Protein AF-0000000071089447 (afdb_homodimer)

Secondary structure (DSSP, 8-state):
---------------------------------------------B----SS--SHHHHHHHHH-SS-EEEEE-S--SSTT-S--TT-EEEEEEEEEEEEEEEE-TTS-EEEEESSBS-EEEEE-SSGGGTT-EEESHHHHHT-SSPPSEEEEEE-EE-SS-TT-EE-TT-EEEEEEEEE-TTS-EEEEEEETTEEEEEE----S-EEES----S-EEHHHHTTSPSSEEEEEE--S---SS---PPEEEEEEEEEEEEEEEEETTTTEEEEEETTS---EEEE---GGGHHHHHGGGGGGB-GGG--EE------SSGGGSB-----HHHHHHHHHSHHHHHHHHHHHS--/---------------------------------------------B----SS--SHHHHHHHHH-SS-EEEEE-S--SSTT-S--TT-EEEEEEEEEEEEEEEE-TTS-EEEEESSBS-EEEEE-SSGGGTT-EEESHHHHHT-SSPPSEEEEEE-EE-SS-TT-EE-TT-EEEEEEEEE-TTS-EEEEEEETTEEEEEE----S-EEES----S-EEHHHHTTSPSSEEEEEE--S---SS---PPEEEEEEEEEEEEEEEEETTTTEEEEEETTS---EEEE---GGGHHHHHGGGGGGB-GGG--EE------SSGGGSB-----HHHHHHHHHSHHHHHHHHHHHS--

Organism: Strongylocentrotus purpuratus (NCBI:txid7668)

Sequence (704 aa):
MAEKRPPIAKRPVVPRKSSHSPAASPQPCSKPQNNSDDSDDEDEYGYIQPESQSGDLANLIREAGRLPICVKVRSDPEIKNADCKGGDILMIHCTDKEQVVKALGPTGNTLYLPVHSNQLYQMLPLDPRLDGKEYRGTMELVKANPLPQVVRVLIGYCDETDEDDTKEQDDIITIEGVNKGRNDELYVVGKIMGEAQRIRGMEDEAVYTTQIISEHLSLSQVIKHKLPVRVRTVSTGSPSRRRPTELELRLECLIKRERVIATRARDGAVLAFPFSTPLELDGITPHWNTIPSLVMPLYPLVNTSMCMKGLSSVTLPYTAMKAVPQPKKAVFDEWLKSQEGKSYYRLHFLSDMAEKRPPIAKRPVVPRKSSHSPAASPQPCSKPQNNSDDSDDEDEYGYIQPESQSGDLANLIREAGRLPICVKVRSDPEIKNADCKGGDILMIHCTDKEQVVKALGPTGNTLYLPVHSNQLYQMLPLDPRLDGKEYRGTMELVKANPLPQVVRVLIGYCDETDEDDTKEQDDIITIEGVNKGRNDELYVVGKIMGEAQRIRGMEDEAVYTTQIISEHLSLSQVIKHKLPVRVRTVSTGSPSRRRPTELELRLECLIKRERVIATRARDGAVLAFPFSTPLELDGITPHWNTIPSLVMPLYPLVNTSMCMKGLSSVTLPYTAMKAVPQPKKAVFDEWLKSQEGKSYYRLHFLSD

Nearest PDB structures (foldseek):
  2e5k-assembly1_A  TM=5.434E-01  e=5.738E-01  Homo sapiens
  5f3y-assembly1_A  TM=2.514E-01  e=8.061E-02  Mus musculus
  9gp4-assembly1_A  TM=3.939E-01  e=1.904E+00  Homo sapiens
  4uc4-assembly1_B  TM=3.064E-01  e=4.084E+00  Homo sapiens
  2e5k-assembly1_A  TM=5.403E-01  e=5.467E-01  Homo sapiens

pLDDT: mean 77.93, std 22.28, range [17.23, 96.88]

Radius of gyration: 36.23 Å; Cα contacts (8 Å, |Δi|>4): 1391; chains: 2; bounding box: 125×102×67 Å

Structure (mmCIF, N/CA/C/O backbone):
data_AF-0000000071089447-model_v1
#
loop_
_entity.id
_entity.type
_entity.pdbx_description
1 polymer 'Uncharacterized protein'
#
loop_
_atom_site.group_PDB
_atom_site.id
_atom_site.type_symbol
_atom_site.label_atom_id
_atom_site.label_alt_id
_atom_site.label_comp_id
_atom_site.label_asym_id
_atom_site.label_entity_id
_atom_site.label_seq_id
_atom_site.pdbx_PDB_ins_code
_atom_site.Cartn_x
_atom_site.Cartn_y
_atom_site.Cartn_z
_atom_site.occupancy
_atom_site.B_iso_or_equiv
_atom_site.auth_seq_id
_atom_site.auth_comp_id
_atom_site.auth_asym_id
_atom_site.auth_atom_id
_atom_site.pdbx_PDB_model_num
ATOM 1 N N . MET A 1 1 ? -89.938 4.023 15.578 1 18.86 1 MET A N 1
ATOM 2 C CA . MET A 1 1 ? -89.75 4.496 14.219 1 18.86 1 MET A CA 1
ATOM 3 C C . MET A 1 1 ? -88.25 4.574 13.883 1 18.86 1 MET A C 1
ATOM 5 O O . MET A 1 1 ? -87.5 5.293 14.539 1 18.86 1 MET A O 1
ATOM 9 N N . ALA A 1 2 ? -87.438 3.631 13.297 1 23.28 2 ALA A N 1
ATOM 10 C CA . ALA A 1 2 ? -86.062 3.234 13.25 1 23.28 2 ALA A CA 1
ATOM 11 C C . ALA A 1 2 ? -85.312 4.066 12.234 1 23.28 2 ALA A C 1
ATOM 13 O O . ALA A 1 2 ? -85.625 4.059 11.047 1 23.28 2 ALA A O 1
ATOM 14 N N . GLU A 1 3 ? -84.375 5.133 12.648 1 20.14 3 GLU A N 1
ATOM 15 C CA . GLU A 1 3 ? -83.938 6.277 11.859 1 20.14 3 GLU A CA 1
ATOM 16 C C . GLU A 1 3 ? -82.938 5.863 10.805 1 20.14 3 GLU A C 1
ATOM 18 O O . GLU A 1 3 ? -82.312 4.812 10.93 1 20.14 3 GLU A O 1
ATOM 23 N N . LYS A 1 4 ? -81.938 6.914 10.25 1 21.44 4 LYS A N 1
ATOM 24 C CA . LYS A 1 4 ? -81.5 7.543 9 1 21.44 4 LYS A CA 1
ATOM 25 C C . LYS A 1 4 ? -80.062 7.051 8.594 1 21.44 4 LYS A C 1
ATOM 27 O O . LYS A 1 4 ? -79.125 7.324 9.273 1 21.44 4 LYS A O 1
ATOM 32 N N . ARG A 1 5 ? -79.938 5.969 7.949 1 19.41 5 ARG A N 1
ATOM 33 C CA . ARG A 1 5 ? -78.688 5.332 7.656 1 19.41 5 ARG A CA 1
ATOM 34 C C . ARG A 1 5 ? -77.812 6.238 6.797 1 19.41 5 ARG A C 1
ATOM 36 O O . ARG A 1 5 ? -76.625 6.477 7.125 1 19.41 5 ARG A O 1
ATOM 43 N N . PRO A 1 6 ? -77.625 6.406 5.32 1 23.55 6 PRO A N 1
ATOM 44 C CA . PRO A 1 6 ? -76.562 5.781 4.547 1 23.55 6 PRO A CA 1
ATOM 45 C C . PRO A 1 6 ? -75.75 6.797 3.756 1 23.55 6 PRO A C 1
ATOM 47 O O . PRO A 1 6 ? -74.688 6.469 3.268 1 23.55 6 PRO A O 1
ATOM 50 N N . PRO A 1 7 ? -75.812 8.211 3.357 1 20.02 7 PRO A N 1
ATOM 51 C CA . PRO A 1 7 ? -75.688 8.328 1.901 1 20.02 7 PRO A CA 1
ATOM 52 C C . PRO A 1 7 ? -74.25 8.367 1.411 1 20.02 7 PRO A C 1
ATOM 54 O O . PRO A 1 7 ? -73.375 8.805 2.143 1 20.02 7 PRO A O 1
ATOM 57 N N . ILE A 1 8 ? -73.75 7.691 0.251 1 23.06 8 ILE A N 1
ATOM 58 C CA . ILE A 1 8 ? -72.562 7.234 -0.457 1 23.06 8 ILE A CA 1
ATOM 59 C C . ILE A 1 8 ? -71.938 8.406 -1.207 1 23.06 8 ILE A C 1
ATOM 61 O O . ILE A 1 8 ? -71.188 8.203 -2.146 1 23.06 8 ILE A O 1
ATOM 65 N N . ALA A 1 9 ? -71.688 9.625 -0.771 1 19.7 9 ALA A N 1
ATOM 66 C CA . ALA A 1 9 ? -71.625 10.695 -1.768 1 19.7 9 ALA A CA 1
ATOM 67 C C . ALA A 1 9 ? -70.438 10.555 -2.703 1 19.7 9 ALA A C 1
ATOM 69 O O . ALA A 1 9 ? -69.438 9.984 -2.33 1 19.7 9 ALA A O 1
ATOM 70 N N . LYS A 1 10 ? -70.375 11.5 -3.822 1 18.05 10 LYS A N 1
ATOM 71 C CA . LYS A 1 10 ? -70 11.703 -5.223 1 18.05 10 LYS A CA 1
ATOM 72 C C . LYS A 1 10 ? -68.5 11.922 -5.379 1 18.05 10 LYS A C 1
ATOM 74 O O . LYS A 1 10 ? -67.875 12.516 -4.508 1 18.05 10 LYS A O 1
ATOM 79 N N . ARG A 1 11 ? -67.75 11.406 -6.523 1 23.19 11 ARG A N 1
ATOM 80 C CA . ARG A 1 11 ? -66.5 11.219 -7.148 1 23.19 11 ARG A CA 1
ATOM 81 C C . ARG A 1 11 ? -65.938 12.539 -7.676 1 23.19 11 ARG A C 1
ATOM 83 O O . ARG A 1 11 ? -66.438 13.102 -8.633 1 23.19 11 ARG A O 1
ATOM 90 N N . PRO A 1 12 ? -65.375 13.641 -7.055 1 18.86 12 PRO A N 1
ATOM 91 C CA . PRO A 1 12 ? -65.312 14.93 -7.738 1 18.86 12 PRO A CA 1
ATOM 92 C C . PRO A 1 12 ? -64.5 14.898 -9.023 1 18.86 12 PRO A C 1
ATOM 94 O O . PRO A 1 12 ? -63.656 14.008 -9.188 1 18.86 12 PRO A O 1
ATOM 97 N N . VAL A 1 13 ? -64.5 16.062 -9.953 1 20.95 13 VAL A N 1
ATOM 98 C CA . VAL A 1 13 ? -64.625 16.734 -11.234 1 20.95 13 VAL A CA 1
ATOM 99 C C . VAL A 1 13 ? -63.281 16.984 -11.867 1 20.95 13 VAL A C 1
ATOM 101 O O . VAL A 1 13 ? -63.062 16.688 -13.047 1 20.95 13 VAL A O 1
ATOM 104 N N . VAL A 1 14 ? -62.219 17.719 -11.359 1 21.08 14 VAL A N 1
ATOM 105 C CA . VAL A 1 14 ? -61.969 19.031 -11.914 1 21.08 14 VAL A CA 1
ATOM 106 C C . VAL A 1 14 ? -60.875 18.953 -12.984 1 21.08 14 VAL A C 1
ATOM 108 O O . VAL A 1 14 ? -59.906 18.203 -12.828 1 21.08 14 VAL A O 1
ATOM 111 N N . PRO A 1 15 ? -60.844 19.875 -14 1 19.47 15 PRO A N 1
ATOM 112 C CA . PRO A 1 15 ? -60.344 20.078 -15.359 1 19.47 15 PRO A CA 1
ATOM 113 C C . PRO A 1 15 ? -58.812 20.281 -15.414 1 19.47 15 PRO A C 1
ATOM 115 O O . PRO A 1 15 ? -58.219 20.812 -14.469 1 19.47 15 PRO A O 1
ATOM 118 N N . ARG A 1 16 ? -58.031 19.703 -16.438 1 22 16 ARG A N 1
ATOM 119 C CA . ARG A 1 16 ? -56.625 19.484 -16.75 1 22 16 ARG A CA 1
ATOM 120 C C . ARG A 1 16 ? -56 20.734 -17.375 1 22 16 ARG A C 1
ATOM 122 O O . ARG A 1 16 ? -55.719 20.766 -18.578 1 22 16 ARG A O 1
ATOM 129 N N . LYS A 1 17 ? -56.469 21.953 -16.812 1 17.23 17 LYS A N 1
ATOM 130 C CA . LYS A 1 17 ? -56.188 23.094 -17.688 1 17.23 17 LYS A CA 1
ATOM 131 C C . LYS A 1 17 ? -54.719 23.031 -18.172 1 17.23 17 LYS A C 1
ATOM 133 O O . LYS A 1 17 ? -53.906 22.297 -17.625 1 17.23 17 LYS A O 1
ATOM 138 N N . SER A 1 18 ? -53.906 24.203 -18.016 1 18.81 18 SER A N 1
ATOM 139 C CA . SER A 1 18 ? -53.375 25.281 -18.844 1 18.81 18 SER A CA 1
ATOM 140 C C . SER A 1 18 ? -51.906 25.016 -19.203 1 18.81 18 SER A C 1
ATOM 142 O O . SER A 1 18 ? -51.219 24.312 -18.469 1 18.81 18 SER A O 1
ATOM 144 N N . SER A 1 19 ? -51.375 25.562 -20.312 1 20.25 19 SER A N 1
ATOM 145 C CA . SER A 1 19 ? -50.438 25.5 -21.438 1 20.25 19 SER A CA 1
ATOM 146 C C . SER A 1 19 ? -49.031 25.891 -20.984 1 20.25 19 SER A C 1
ATOM 148 O O . SER A 1 19 ? -48.031 25.453 -21.594 1 20.25 19 SER A O 1
ATOM 150 N N . HIS A 1 20 ? -49.031 26.984 -20.141 1 19.66 20 HIS A N 1
ATOM 151 C CA . HIS A 1 20 ? -48.062 28.031 -20.484 1 19.66 20 HIS A CA 1
ATOM 152 C C . HIS A 1 20 ? -46.625 27.469 -20.484 1 19.66 20 HIS A C 1
ATOM 154 O O . HIS A 1 20 ? -46.312 26.562 -19.719 1 19.66 20 HIS A O 1
ATOM 160 N N . SER A 1 21 ? -45.844 28.125 -21.234 1 20.3 21 SER A N 1
ATOM 161 C CA . SER A 1 21 ? -44.75 27.984 -22.203 1 20.3 21 SER A CA 1
ATOM 162 C C . SER A 1 21 ? -43.438 27.734 -21.5 1 20.3 21 SER A C 1
ATOM 164 O O . SER A 1 21 ? -42.75 26.75 -21.797 1 20.3 21 SER A O 1
ATOM 166 N N . PRO A 1 22 ? -42.719 28.812 -21.438 1 22.44 22 PRO A N 1
ATOM 167 C CA . PRO A 1 22 ? -41.375 28.859 -22.047 1 22.44 22 PRO A CA 1
ATOM 168 C C . PRO A 1 22 ? -40.281 28.484 -21.047 1 22.44 22 PRO A C 1
ATOM 170 O O . PRO A 1 22 ? -40.156 29.094 -19.984 1 22.44 22 PRO A O 1
ATOM 173 N N . ALA A 1 23 ? -40.031 27.391 -20.781 1 22.12 23 ALA A N 1
ATOM 174 C CA . ALA A 1 23 ? -39.062 26.938 -19.781 1 22.12 23 ALA A CA 1
ATOM 175 C C . ALA A 1 23 ? -37.75 27.688 -19.922 1 22.12 23 ALA A C 1
ATOM 177 O O . ALA A 1 23 ? -37.156 27.703 -21 1 22.12 23 ALA A O 1
ATOM 178 N N . ALA A 1 24 ? -37.781 28.844 -19.172 1 20.14 24 ALA A N 1
ATOM 179 C CA . ALA A 1 24 ? -36.656 29.766 -19.281 1 20.14 24 ALA A CA 1
ATOM 180 C C . ALA A 1 24 ? -35.344 29 -19.453 1 20.14 24 ALA A C 1
ATOM 182 O O . ALA A 1 24 ? -35.219 27.844 -19.062 1 20.14 24 ALA A O 1
ATOM 183 N N . SER A 1 25 ? -34.406 29.656 -20.125 1 21.16 25 SER A N 1
ATOM 184 C CA . SER A 1 25 ? -33.156 29.516 -20.828 1 21.16 25 SER A CA 1
ATOM 185 C C . SER A 1 25 ? -32.031 29.062 -19.891 1 21.16 25 SER A C 1
ATOM 187 O O . SER A 1 25 ? -31.672 29.797 -18.969 1 21.16 25 SER A O 1
ATOM 189 N N . PRO A 1 26 ? -32.188 27.938 -19.281 1 23.34 26 PRO A N 1
ATOM 190 C CA . PRO A 1 26 ? -31.156 27.75 -18.25 1 23.34 26 PRO A CA 1
ATOM 191 C C . PRO A 1 26 ? -29.766 28.141 -18.734 1 23.34 26 PRO A C 1
ATOM 193 O O . PRO A 1 26 ? -29.344 27.734 -19.812 1 23.34 26 PRO A O 1
ATOM 196 N N . GLN A 1 27 ? -29.469 29.359 -18.5 1 22.97 27 GLN A N 1
ATOM 197 C CA . GLN A 1 27 ? -28.188 29.859 -18.984 1 22.97 27 GLN A CA 1
ATOM 198 C C . GLN A 1 27 ? -27.094 28.797 -18.828 1 22.97 27 GLN A C 1
ATOM 200 O O . GLN A 1 27 ? -27.156 27.953 -17.938 1 22.97 27 GLN A O 1
ATOM 205 N N . PRO A 1 28 ? -26.25 28.625 -19.891 1 22.58 28 PRO A N 1
ATOM 206 C CA . PRO A 1 28 ? -25.234 27.594 -20.047 1 22.58 28 PRO A CA 1
ATOM 207 C C . PRO A 1 28 ? -24.328 27.469 -18.828 1 22.58 28 PRO A C 1
ATOM 209 O O . PRO A 1 28 ? -23.938 28.484 -18.234 1 22.58 28 PRO A O 1
ATOM 212 N N . CYS A 1 29 ? -24.672 26.625 -17.969 1 23.16 29 CYS A N 1
ATOM 213 C CA . CYS A 1 29 ? -23.812 26.344 -16.828 1 23.16 29 CYS A CA 1
ATOM 214 C C . CYS A 1 29 ? -22.344 26.453 -17.234 1 23.16 29 CYS A C 1
ATOM 216 O O . CYS A 1 29 ? -21.891 25.766 -18.156 1 23.16 29 CYS A O 1
ATOM 218 N N . SER A 1 30 ? -21.891 27.609 -17.156 1 22.3 30 SER A N 1
ATOM 219 C CA . SER A 1 30 ? -20.484 27.75 -17.5 1 22.3 30 SER A CA 1
ATOM 220 C C . SER A 1 30 ? -19.656 26.578 -16.953 1 22.3 30 SER A C 1
ATOM 222 O O . SER A 1 30 ? -19.938 26.078 -15.867 1 22.3 30 SER A O 1
ATOM 224 N N . LYS A 1 31 ? -18.953 25.812 -17.812 1 26.44 31 LYS A N 1
ATOM 225 C CA . LYS A 1 31 ? -18.125 24.641 -17.562 1 26.44 31 LYS A CA 1
ATOM 226 C C . LYS A 1 31 ? -17.297 24.828 -16.297 1 26.44 31 LYS A C 1
ATOM 228 O O . LYS A 1 31 ? -16.641 25.859 -16.109 1 26.44 31 LYS A O 1
ATOM 233 N N . PRO A 1 32 ? -17.859 24.312 -15.18 1 26.27 32 PRO A N 1
ATOM 234 C CA . PRO A 1 32 ? -16.875 24.516 -14.117 1 26.27 32 PRO A CA 1
ATOM 235 C C . PRO A 1 32 ? -15.438 24.453 -14.617 1 26.27 32 PRO A C 1
ATOM 237 O O . PRO A 1 32 ? -15.141 23.672 -15.531 1 26.27 32 PRO A O 1
ATOM 240 N N . GLN A 1 33 ? -14.836 25.516 -14.82 1 25.09 33 GLN A N 1
ATOM 241 C CA . GLN A 1 33 ? -13.398 25.406 -15.047 1 25.09 33 GLN A CA 1
ATOM 242 C C . GLN A 1 33 ? -12.797 24.297 -14.195 1 25.09 33 GLN A C 1
ATOM 244 O O . GLN A 1 33 ? -12.883 24.328 -12.969 1 25.09 33 GLN A O 1
ATOM 249 N N . ASN A 1 34 ? -13 23.031 -14.617 1 26.69 34 ASN A N 1
ATOM 250 C CA . ASN A 1 34 ? -12.266 21.844 -14.18 1 26.69 34 ASN A CA 1
ATOM 251 C C . ASN A 1 34 ? -10.852 22.188 -13.734 1 26.69 34 ASN A C 1
ATOM 253 O O . ASN A 1 34 ? -9.992 22.5 -14.57 1 26.69 34 ASN A O 1
ATOM 257 N N . ASN A 1 35 ? -10.812 23.094 -12.781 1 28.05 35 ASN A N 1
ATOM 258 C CA . ASN A 1 35 ? -9.445 23.062 -12.266 1 28.05 35 ASN A CA 1
ATOM 259 C C . ASN A 1 35 ? -8.883 21.656 -12.242 1 28.05 35 ASN A C 1
ATOM 261 O O . ASN A 1 35 ? -9.516 20.734 -11.711 1 28.05 35 ASN A O 1
ATOM 265 N N . SER A 1 36 ? -8.281 21.266 -13.289 1 30.16 36 SER A N 1
ATOM 266 C CA . SER A 1 36 ? -7.426 20.094 -13.359 1 30.16 36 SER A CA 1
ATOM 267 C C . SER A 1 36 ? -6.852 19.734 -12 1 30.16 36 SER A C 1
ATOM 269 O O . SER A 1 36 ? -6.062 20.5 -11.43 1 30.16 36 SER A O 1
ATOM 271 N N . ASP A 1 37 ? -7.656 19.266 -11.078 1 33.12 37 ASP A N 1
ATOM 272 C CA . ASP A 1 37 ? -7.223 18.453 -9.953 1 33.12 37 ASP A CA 1
ATOM 273 C C . ASP A 1 37 ? -5.984 17.625 -10.32 1 33.12 37 ASP A C 1
ATOM 275 O O . ASP A 1 37 ? -6.105 16.5 -10.797 1 33.12 37 ASP A O 1
ATOM 279 N N . ASP A 1 38 ? -5.148 18.172 -11.047 1 34.28 38 ASP A N 1
ATOM 280 C CA . ASP A 1 38 ? -3.812 17.594 -11.148 1 34.28 38 ASP A CA 1
ATOM 281 C C . ASP A 1 38 ? -3.299 17.156 -9.781 1 34.28 38 ASP A C 1
ATOM 283 O O . ASP A 1 38 ? -2.59 17.906 -9.109 1 34.28 38 ASP A O 1
ATOM 287 N N . SER A 1 39 ? -4.113 16.766 -8.859 1 35.91 39 SER A N 1
ATOM 288 C CA . SER A 1 39 ? -3.545 16.094 -7.691 1 35.91 39 SER A CA 1
ATOM 289 C C . SER A 1 39 ? -2.477 15.086 -8.102 1 35.91 39 SER A C 1
ATOM 291 O O . SER A 1 39 ? -2.758 13.891 -8.219 1 35.91 39 SER A O 1
ATOM 293 N N . ASP A 1 40 ? -1.777 15.383 -9 1 37.62 40 ASP A N 1
ATOM 294 C CA . ASP A 1 40 ? -0.591 14.562 -9.227 1 37.62 40 ASP A CA 1
ATOM 295 C C . ASP A 1 40 ? 0.129 14.258 -7.914 1 37.62 40 ASP A C 1
ATOM 297 O O . ASP A 1 40 ? 1.077 14.953 -7.547 1 37.62 40 ASP A O 1
ATOM 301 N N . ASP A 1 41 ? -0.613 14.016 -6.859 1 42.88 41 ASP A N 1
ATOM 302 C CA . ASP A 1 41 ? 0.02 13.523 -5.637 1 42.88 41 ASP A CA 1
ATOM 303 C C . ASP A 1 41 ? 0.989 12.383 -5.941 1 42.88 41 ASP A C 1
ATOM 305 O O . ASP A 1 41 ? 1.006 11.375 -5.238 1 42.88 41 ASP A O 1
ATOM 309 N N . GLU A 1 42 ? 1.304 12.266 -7.188 1 42.66 42 GLU A N 1
ATOM 310 C CA . GLU A 1 42 ? 2.273 11.211 -7.453 1 42.66 42 GLU A CA 1
ATOM 311 C C . GLU A 1 42 ? 3.543 11.406 -6.629 1 42.66 42 GLU A C 1
ATOM 313 O O . GLU A 1 42 ? 4.004 12.531 -6.453 1 42.66 42 GLU A O 1
ATOM 318 N N . ASP A 1 43 ? 3.799 10.602 -5.789 1 49.72 43 ASP A N 1
ATOM 319 C CA . ASP A 1 43 ? 5.152 10.484 -5.254 1 49.72 43 ASP A CA 1
ATOM 320 C C . ASP A 1 43 ? 6.195 10.773 -6.332 1 49.72 43 ASP A C 1
ATOM 322 O O . ASP A 1 43 ? 6.48 9.914 -7.168 1 49.72 43 ASP A O 1
ATOM 326 N N . GLU A 1 44 ? 6.148 12.023 -6.867 1 48.22 44 GLU A N 1
ATOM 327 C CA . GLU A 1 44 ? 7.191 12.352 -7.832 1 48.22 44 GLU A CA 1
ATOM 328 C C . GLU A 1 44 ? 8.578 12.234 -7.207 1 48.22 44 GLU A C 1
ATOM 330 O O . GLU A 1 44 ? 8.883 12.906 -6.223 1 48.22 44 GLU A O 1
ATOM 335 N N . TYR A 1 45 ? 9.055 11.031 -7.379 1 52.88 45 TYR A N 1
ATOM 336 C CA . TYR A 1 45 ? 10.453 10.828 -7.027 1 52.88 45 TYR A CA 1
ATOM 337 C C . TYR A 1 45 ? 11.375 11.344 -8.133 1 52.88 45 TYR A C 1
ATOM 339 O O . TYR A 1 45 ? 11.031 11.289 -9.312 1 52.88 45 TYR A O 1
ATOM 347 N N . GLY A 1 46 ? 12.07 12.367 -7.883 1 58.16 46 GLY A N 1
ATOM 348 C CA . GLY A 1 46 ? 13.016 12.773 -8.914 1 58.16 46 GLY A CA 1
ATOM 349 C C . GLY A 1 46 ? 14.055 13.758 -8.414 1 58.16 46 GLY A C 1
ATOM 350 O O . GLY A 1 46 ? 14.195 13.961 -7.203 1 58.16 46 GLY A O 1
ATOM 351 N N . TYR A 1 47 ? 14.984 13.805 -9.156 1 58 47 TYR A N 1
ATOM 352 C CA . TYR A 1 47 ? 15.914 14.922 -9.039 1 58 47 TYR A CA 1
ATOM 353 C C . TYR A 1 47 ? 15.188 16.25 -9.211 1 58 47 TYR A C 1
ATOM 355 O O . TYR A 1 47 ? 14.688 16.562 -10.297 1 58 47 TYR A O 1
ATOM 363 N N . ILE A 1 48 ? 14.695 16.75 -8.047 1 59.91 48 ILE A N 1
ATOM 364 C CA . ILE A 1 48 ? 14.148 18.109 -8.117 1 59.91 48 ILE A CA 1
ATOM 365 C C . ILE A 1 48 ? 15.25 19.125 -7.828 1 59.91 48 ILE A C 1
ATOM 367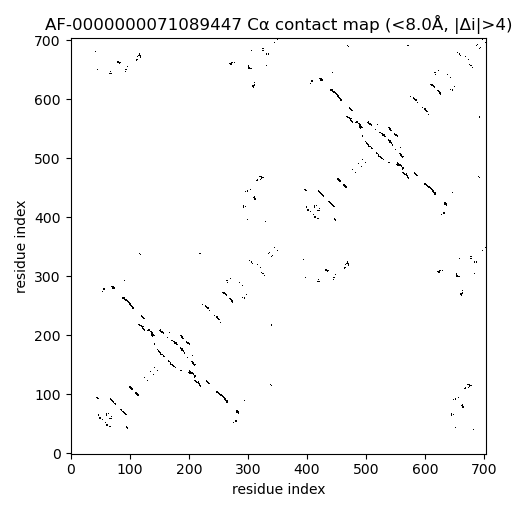 O O . ILE A 1 48 ? 15.898 19.078 -6.781 1 59.91 48 ILE A O 1
ATOM 371 N N . GLN A 1 49 ? 15.523 19.812 -8.922 1 64.44 49 GLN A N 1
ATOM 372 C CA . GLN A 1 49 ? 16.469 20.906 -8.703 1 64.44 49 GLN A CA 1
ATOM 373 C C . GLN A 1 49 ? 15.914 21.938 -7.723 1 64.44 49 GLN A C 1
ATOM 375 O O . GLN A 1 49 ? 14.789 22.406 -7.891 1 64.44 49 GLN A O 1
ATOM 380 N N . PRO A 1 50 ? 16.672 21.953 -6.648 1 67.75 50 PRO A N 1
ATOM 381 C CA . PRO A 1 50 ? 16.203 22.953 -5.688 1 67.75 50 PRO A CA 1
ATOM 382 C C . PRO A 1 50 ? 16.406 24.391 -6.176 1 67.75 50 PRO A C 1
ATOM 384 O O . PRO A 1 50 ? 17.234 25.125 -5.621 1 67.75 50 PRO A O 1
ATOM 387 N N . GLU A 1 51 ? 15.734 24.766 -7.207 1 62.75 51 GLU A N 1
ATOM 388 C CA . GLU A 1 51 ? 16.016 26.062 -7.816 1 62.75 51 GLU A CA 1
ATOM 389 C C . GLU A 1 51 ? 15.789 27.203 -6.832 1 62.75 51 GLU A C 1
ATOM 391 O O . GLU A 1 51 ? 16.594 28.125 -6.746 1 62.75 51 GLU A O 1
ATOM 396 N N . SER A 1 52 ? 14.789 27.078 -6.07 1 67.69 52 SER A N 1
ATOM 397 C CA . SER A 1 52 ? 14.414 28.219 -5.25 1 67.69 52 SER A CA 1
ATOM 398 C C . SER A 1 52 ? 14.859 28.031 -3.805 1 67.69 52 SER A C 1
ATOM 400 O O . SER A 1 52 ? 14.727 28.953 -2.986 1 67.69 52 SER A O 1
ATOM 402 N N . GLN A 1 53 ? 15.562 26.938 -3.594 1 72.94 53 GLN A N 1
ATOM 403 C CA . GLN A 1 53 ? 15.922 26.672 -2.203 1 72.94 53 GLN A CA 1
ATOM 404 C C . GLN A 1 53 ? 17.328 27.188 -1.89 1 72.94 53 GLN A C 1
ATOM 406 O O . GLN A 1 53 ? 18.188 27.234 -2.773 1 72.94 53 GLN A O 1
ATOM 411 N N . SER A 1 54 ? 17.453 27.781 -0.757 1 74.88 54 SER A N 1
ATOM 412 C CA . SER A 1 54 ? 18.75 28.266 -0.315 1 74.88 54 SER A CA 1
ATOM 413 C C . SER A 1 54 ? 19.328 27.375 0.774 1 74.88 54 SER A C 1
ATOM 415 O O . SER A 1 54 ? 18.609 26.562 1.362 1 74.88 54 SER A O 1
ATOM 417 N N . GLY A 1 55 ? 20.672 27.406 0.896 1 81.38 55 GLY A N 1
ATOM 418 C CA . GLY A 1 55 ? 21.359 26.641 1.927 1 81.38 55 GLY A CA 1
ATOM 419 C C . GLY A 1 55 ? 22.422 25.719 1.374 1 81.38 55 GLY A C 1
ATOM 420 O O . GLY A 1 55 ? 22.531 25.531 0.159 1 81.38 55 GLY A O 1
ATOM 421 N N . ASP A 1 56 ? 23.172 25.234 2.27 1 84.62 56 ASP A N 1
ATOM 422 C CA . ASP A 1 56 ? 24.297 24.391 1.899 1 84.62 56 ASP A CA 1
ATOM 423 C C . ASP A 1 56 ? 23.828 23.172 1.103 1 84.62 56 ASP A C 1
ATOM 425 O O . ASP A 1 56 ? 24.422 22.828 0.074 1 84.62 56 ASP A O 1
ATOM 429 N N . LEU A 1 57 ? 22.781 22.672 1.53 1 89.44 57 LEU A N 1
ATOM 430 C CA . LEU A 1 57 ? 22.281 21.453 0.899 1 89.44 57 LEU A CA 1
ATOM 431 C C . LEU A 1 57 ? 21.828 21.734 -0.53 1 89.44 57 LEU A C 1
ATOM 433 O O . LEU A 1 57 ? 22.203 21.016 -1.457 1 89.44 57 LEU A O 1
ATOM 437 N N . ALA A 1 58 ? 21.094 22.734 -0.709 1 89 58 ALA A N 1
ATOM 438 C CA . ALA A 1 58 ? 20.594 23.094 -2.037 1 89 58 ALA A CA 1
ATOM 439 C C . ALA A 1 58 ? 21.75 23.406 -2.979 1 89 58 ALA A C 1
ATOM 441 O O . ALA A 1 58 ? 21.75 23 -4.137 1 89 58 ALA A O 1
ATOM 442 N N . ASN A 1 59 ? 22.766 24.125 -2.508 1 89.5 59 ASN A N 1
ATOM 443 C CA . ASN A 1 59 ? 23.922 24.484 -3.307 1 89.5 59 ASN A CA 1
ATOM 444 C C . ASN A 1 59 ? 24.719 23.25 -3.729 1 89.5 59 ASN A C 1
ATOM 446 O O . ASN A 1 59 ? 25.141 23.141 -4.879 1 89.5 59 ASN A O 1
ATOM 450 N N . LEU A 1 60 ? 24.875 22.375 -2.775 1 91.94 60 LEU A N 1
ATOM 451 C CA . LEU A 1 60 ? 25.625 21.156 -3.064 1 91.94 60 LEU A CA 1
ATOM 452 C C . LEU A 1 60 ? 24.906 20.328 -4.121 1 91.94 60 LEU A C 1
ATOM 454 O O . LEU A 1 60 ? 25.547 19.766 -5.012 1 91.94 60 LEU A O 1
ATOM 458 N N . ILE A 1 61 ? 23.609 20.266 -4.035 1 90.38 61 ILE A N 1
ATOM 459 C CA . ILE A 1 61 ? 22.828 19.516 -5 1 90.38 61 ILE A CA 1
ATOM 460 C C . ILE A 1 61 ? 22.922 20.172 -6.375 1 90.38 61 ILE A C 1
ATOM 462 O O . ILE A 1 61 ? 23.094 19.484 -7.387 1 90.38 61 ILE A O 1
ATOM 466 N N . ARG A 1 62 ? 22.859 21.469 -6.43 1 88.75 62 ARG A N 1
ATOM 467 C CA . ARG A 1 62 ? 22.969 22.203 -7.684 1 88.75 62 ARG A CA 1
ATOM 468 C C . ARG A 1 62 ? 24.344 21.984 -8.32 1 88.75 62 ARG A C 1
ATOM 470 O O . ARG A 1 62 ? 24.453 21.766 -9.523 1 88.75 62 ARG A O 1
ATOM 477 N N . GLU A 1 63 ? 25.312 22.047 -7.516 1 88.06 63 GLU A N 1
ATOM 478 C CA . GLU A 1 63 ? 26.688 21.891 -7.988 1 88.06 63 GLU A CA 1
ATOM 479 C C . GLU A 1 63 ? 26.922 20.484 -8.547 1 88.06 63 GLU A C 1
ATOM 481 O O . GLU A 1 63 ? 27.594 20.312 -9.562 1 88.06 63 GLU A O 1
ATOM 486 N N . ALA A 1 64 ? 26.406 19.547 -7.781 1 87.75 64 ALA A N 1
ATOM 487 C CA . ALA A 1 64 ? 26.594 18.156 -8.211 1 87.75 64 ALA A CA 1
ATOM 488 C C . ALA A 1 64 ? 25.812 17.875 -9.492 1 87.75 64 ALA A C 1
ATOM 490 O O . ALA A 1 64 ? 26.203 17.031 -10.297 1 87.75 64 ALA A O 1
ATOM 491 N N . GLY A 1 65 ? 24.609 18.453 -9.641 1 83.88 65 GLY A N 1
ATOM 492 C CA . GLY A 1 65 ? 23.812 18.328 -10.844 1 83.88 65 GLY A CA 1
ATOM 493 C C . GLY A 1 65 ? 22.969 17.062 -10.875 1 83.88 65 GLY A C 1
ATOM 494 O O . GLY A 1 65 ? 22.172 16.859 -11.797 1 83.88 65 GLY A O 1
ATOM 495 N N . ARG A 1 66 ? 23.359 16.172 -10.008 1 85.44 66 ARG A N 1
ATOM 496 C CA . ARG A 1 66 ? 22.562 14.945 -9.953 1 85.44 66 ARG A CA 1
ATOM 497 C C . ARG A 1 66 ? 22.625 14.32 -8.562 1 85.44 66 ARG A C 1
ATOM 499 O O . ARG A 1 66 ? 23.547 14.586 -7.797 1 85.44 66 ARG A O 1
ATOM 506 N N . LEU A 1 67 ? 21.609 13.602 -8.281 1 90.31 67 LEU A N 1
ATOM 507 C CA . LEU A 1 67 ? 21.562 12.812 -7.055 1 90.31 67 LEU A CA 1
ATOM 508 C C . LEU A 1 67 ? 21.75 11.328 -7.355 1 90.31 67 LEU A C 1
ATOM 510 O O . LEU A 1 67 ? 21.469 10.867 -8.461 1 90.31 67 LEU A O 1
ATOM 514 N N . PRO A 1 68 ? 22.297 10.594 -6.434 1 93 68 PRO A N 1
ATOM 515 C CA . PRO A 1 68 ? 22.641 10.922 -5.051 1 93 68 PRO A CA 1
ATOM 516 C C . PRO A 1 68 ? 24 11.609 -4.93 1 93 68 PRO A C 1
ATOM 518 O O . PRO A 1 68 ? 24.828 11.531 -5.848 1 93 68 PRO A O 1
ATOM 521 N N . ILE A 1 69 ? 24.234 12.328 -3.803 1 94.44 69 ILE A N 1
ATOM 522 C CA . ILE A 1 69 ? 25.531 12.883 -3.408 1 94.44 69 ILE A CA 1
ATOM 523 C C . ILE A 1 69 ? 25.828 12.516 -1.958 1 94.44 69 ILE A C 1
ATOM 525 O O . ILE A 1 69 ? 24.922 12.195 -1.191 1 94.44 69 ILE A O 1
ATOM 529 N N . CYS A 1 70 ? 27.094 12.516 -1.627 1 96 70 CYS A N 1
ATOM 530 C CA . CYS A 1 70 ? 27.5 12.273 -0.248 1 96 70 CYS A CA 1
ATOM 531 C C . CYS A 1 70 ? 28 13.555 0.407 1 96 70 CYS A C 1
ATOM 533 O O . CYS A 1 70 ? 28.719 14.336 -0.22 1 96 70 CYS A O 1
ATOM 535 N N . VAL A 1 71 ? 27.562 13.727 1.657 1 96.12 71 VAL A N 1
ATOM 536 C CA . VAL A 1 71 ? 27.953 14.93 2.381 1 96.12 71 VAL A CA 1
ATOM 537 C C . VAL A 1 71 ? 28.391 14.57 3.797 1 96.12 71 VAL A C 1
ATOM 539 O O . VAL A 1 71 ? 28.031 13.508 4.316 1 96.12 71 VAL A O 1
ATOM 542 N N . LYS A 1 72 ? 29.188 15.352 4.348 1 96.06 72 LYS A N 1
ATOM 543 C CA . LYS A 1 72 ? 29.609 15.258 5.742 1 96.06 72 LYS A CA 1
ATOM 544 C C . LYS A 1 72 ? 29.078 16.422 6.562 1 96.06 72 LYS A C 1
ATOM 546 O O . LYS A 1 72 ? 29.188 17.578 6.152 1 96.06 72 LYS A O 1
ATOM 551 N N . VAL A 1 73 ? 28.469 16.094 7.66 1 94.69 73 VAL A N 1
ATOM 552 C CA . VAL A 1 73 ? 27.953 17.109 8.562 1 94.69 73 VAL A CA 1
ATOM 553 C C . VAL A 1 73 ? 29.125 17.75 9.328 1 94.69 73 VAL A C 1
ATOM 555 O O . VAL A 1 73 ? 29.844 17.062 10.047 1 94.69 73 VAL A O 1
ATOM 558 N N . ARG A 1 74 ? 29.203 19.047 9.234 1 94.88 74 ARG A N 1
ATOM 559 C CA . ARG A 1 74 ? 30.375 19.75 9.781 1 94.88 74 ARG A CA 1
ATOM 560 C C . ARG A 1 74 ? 30.25 19.906 11.289 1 94.88 74 ARG A C 1
ATOM 562 O O . ARG A 1 74 ? 31.219 19.688 12.023 1 94.88 74 ARG A O 1
ATOM 569 N N . SER A 1 75 ? 29.062 20.375 11.734 1 91.94 75 SER A N 1
ATOM 570 C CA . SER A 1 75 ? 28.844 20.641 13.148 1 91.94 75 SER A CA 1
ATOM 571 C C . SER A 1 75 ? 27.469 20.141 13.586 1 91.94 75 SER A C 1
ATOM 573 O O . SER A 1 75 ? 26.578 19.922 12.758 1 91.94 75 SER A O 1
ATOM 575 N N . ASP A 1 76 ? 27.391 19.953 14.883 1 89.38 76 ASP A N 1
ATOM 576 C CA . ASP A 1 76 ? 26.094 19.547 15.422 1 89.38 76 ASP A CA 1
ATOM 577 C C . ASP A 1 76 ? 25.016 20.562 15.055 1 89.38 76 ASP A C 1
ATOM 579 O O . ASP A 1 76 ? 25.172 21.75 15.281 1 89.38 76 ASP A O 1
ATOM 583 N N . PRO A 1 77 ? 23.984 20 14.469 1 85.38 77 PRO A N 1
ATOM 584 C CA . PRO A 1 77 ? 22.906 20.922 14.117 1 85.38 77 PRO A CA 1
ATOM 585 C C . PRO A 1 77 ? 22.234 21.547 15.344 1 85.38 77 PRO A C 1
ATOM 587 O O . PRO A 1 77 ? 22.156 20.906 16.406 1 85.38 77 PRO A O 1
ATOM 590 N N . GLU A 1 78 ? 21.797 22.766 15.172 1 82.19 78 GLU A N 1
ATOM 591 C CA . GLU A 1 78 ? 21.062 23.438 16.234 1 82.19 78 GLU A CA 1
ATOM 592 C C . GLU A 1 78 ? 19.594 23.016 16.25 1 82.19 78 GLU A C 1
ATOM 594 O O . GLU A 1 78 ? 18.688 23.875 16.203 1 82.19 78 GLU A O 1
ATOM 599 N N . ILE A 1 79 ? 19.312 21.844 16.109 1 78.81 79 ILE A N 1
ATOM 600 C CA . ILE A 1 79 ? 17.984 21.266 16.125 1 78.81 79 ILE A CA 1
ATOM 601 C C . ILE A 1 79 ? 17.859 20.312 17.312 1 78.81 79 ILE A C 1
ATOM 603 O O . ILE A 1 79 ? 18.703 19.453 17.531 1 78.81 79 ILE A O 1
ATOM 607 N N . LYS A 1 80 ? 16.828 20.5 18.078 1 73.12 80 LYS A N 1
ATOM 608 C CA . LYS A 1 80 ? 16.578 19.641 19.219 1 73.12 80 LYS A CA 1
ATOM 609 C C . LYS A 1 80 ? 16.266 18.219 18.781 1 73.12 80 LYS A C 1
ATOM 611 O O . LYS A 1 80 ? 15.461 18.016 17.859 1 73.12 80 LYS A O 1
ATOM 616 N N . ASN A 1 81 ? 16.953 17.219 19.281 1 73.5 81 ASN A N 1
ATOM 617 C CA . ASN A 1 81 ? 16.75 15.789 19.047 1 73.5 81 ASN A CA 1
ATOM 618 C C . ASN A 1 81 ? 16.969 15.414 17.594 1 73.5 81 ASN A C 1
ATOM 620 O O . ASN A 1 81 ? 16.234 14.617 17.016 1 73.5 81 ASN A O 1
ATOM 624 N N . ALA A 1 82 ? 17.969 16.094 17.047 1 77.62 82 ALA A N 1
ATOM 625 C CA . ALA A 1 82 ? 18.312 15.797 15.664 1 77.62 82 ALA A CA 1
ATOM 626 C C . ALA A 1 82 ? 18.875 14.383 15.516 1 77.62 82 ALA A C 1
ATOM 628 O O . ALA A 1 82 ? 19.656 13.938 16.359 1 77.62 82 ALA A O 1
ATOM 629 N N . ASP A 1 83 ? 18.453 13.688 14.562 1 80.94 83 ASP A N 1
ATOM 630 C CA . ASP A 1 83 ? 18.938 12.344 14.273 1 80.94 83 ASP A CA 1
ATOM 631 C C . ASP A 1 83 ? 20.266 12.391 13.531 1 80.94 83 ASP A C 1
ATOM 633 O O . ASP A 1 83 ? 20.609 11.461 12.797 1 80.94 83 ASP A O 1
ATOM 637 N N . CYS A 1 84 ? 20.953 13.539 13.586 1 86.31 84 CYS A N 1
ATOM 638 C CA . CYS A 1 84 ? 22.266 13.703 12.961 1 86.31 84 CYS A CA 1
ATOM 639 C C . CYS A 1 84 ? 23.219 14.477 13.875 1 86.31 84 CYS A C 1
ATOM 641 O O . CYS A 1 84 ? 22.766 15.273 14.703 1 86.31 84 CYS A O 1
ATOM 643 N N . LYS A 1 85 ? 24.5 14.188 13.742 1 89.06 85 LYS A N 1
ATOM 644 C CA . LYS A 1 85 ? 25.531 14.859 14.516 1 89.06 85 LYS A CA 1
ATOM 645 C C . LYS A 1 85 ? 26.703 15.281 13.633 1 89.06 85 LYS A C 1
ATOM 647 O O . LYS A 1 85 ? 26.828 14.812 12.492 1 89.06 85 LYS A O 1
ATOM 652 N N . GLY A 1 86 ? 27.469 16.109 14.305 1 92.06 86 GLY A N 1
ATOM 653 C CA . GLY A 1 86 ? 28.703 16.469 13.625 1 92.06 86 GLY A CA 1
ATOM 654 C C . GLY A 1 86 ? 29.578 15.273 13.312 1 92.06 86 GLY A C 1
ATOM 655 O O . GLY A 1 86 ? 29.75 14.383 14.156 1 92.06 86 GLY A O 1
ATOM 656 N N . GLY A 1 87 ? 30.094 15.266 11.922 1 93.5 87 GLY A N 1
ATOM 657 C CA . GLY A 1 87 ? 30.953 14.164 11.523 1 93.5 87 GLY A CA 1
ATOM 658 C C . GLY A 1 87 ? 30.203 13.062 10.797 1 93.5 87 GLY A C 1
ATOM 659 O O . GLY A 1 87 ? 30.828 12.211 10.148 1 93.5 87 GLY A O 1
ATOM 660 N N . ASP A 1 88 ? 28.891 13.117 10.891 1 93.56 88 ASP A N 1
ATOM 661 C CA . ASP A 1 88 ? 28.109 12.086 10.219 1 93.56 88 ASP A CA 1
ATOM 662 C C . ASP A 1 88 ? 28.234 12.188 8.703 1 93.56 88 ASP A C 1
ATOM 664 O O . ASP A 1 88 ? 28.297 13.289 8.148 1 93.56 88 ASP A O 1
ATOM 668 N N . ILE A 1 89 ? 28.344 11.062 8.078 1 95.19 89 ILE A N 1
ATOM 669 C CA . ILE A 1 89 ? 28.297 11 6.625 1 95.19 89 ILE A CA 1
ATOM 670 C C . ILE A 1 89 ? 26.891 10.625 6.164 1 95.19 89 ILE A C 1
ATOM 672 O O . ILE A 1 89 ? 26.328 9.617 6.605 1 95.19 89 ILE A O 1
ATOM 676 N N . LEU A 1 90 ? 26.359 11.516 5.324 1 95.12 90 LEU A N 1
ATOM 677 C CA . LEU A 1 90 ? 25.031 11.281 4.773 1 95.12 90 LEU A CA 1
ATOM 678 C C . LEU A 1 90 ? 25.094 11.086 3.262 1 95.12 90 LEU A C 1
ATOM 680 O O . LEU A 1 90 ? 25.953 11.656 2.592 1 95.12 90 LEU A O 1
ATOM 684 N N . MET A 1 91 ? 24.297 10.234 2.801 1 95.75 91 MET A N 1
ATOM 685 C CA . MET A 1 91 ? 24.016 10.18 1.369 1 95.75 91 MET A CA 1
ATOM 686 C C . MET A 1 91 ? 22.641 10.758 1.056 1 95.75 91 MET A C 1
ATOM 688 O O . MET A 1 91 ? 21.641 10.273 1.572 1 95.75 91 MET A O 1
ATOM 692 N N . ILE A 1 92 ? 22.641 11.805 0.259 1 95.25 92 ILE A N 1
ATOM 693 C CA . ILE A 1 92 ? 21.406 12.398 -0.203 1 95.25 92 ILE A CA 1
ATOM 694 C C . ILE A 1 92 ? 20.906 11.664 -1.445 1 95.25 92 ILE A C 1
ATOM 696 O O . ILE A 1 92 ? 21.5 11.766 -2.516 1 95.25 92 ILE A O 1
ATOM 700 N N . HIS A 1 93 ? 19.812 11.039 -1.304 1 94.75 93 HIS A N 1
ATOM 701 C CA . HIS A 1 93 ? 19.375 10.109 -2.34 1 94.75 93 HIS A CA 1
ATOM 702 C C . HIS A 1 93 ? 18.453 10.797 -3.34 1 94.75 93 HIS A C 1
ATOM 704 O O . HIS A 1 93 ? 18.719 10.781 -4.547 1 94.75 93 HIS A O 1
ATOM 710 N N . CYS A 1 94 ? 17.422 11.289 -2.836 1 91.75 94 CYS A N 1
ATOM 711 C CA . CYS A 1 94 ? 16.422 11.891 -3.703 1 91.75 94 CYS A CA 1
ATOM 712 C C . CYS A 1 94 ? 15.609 12.945 -2.951 1 91.75 94 CYS A C 1
ATOM 714 O O . CYS A 1 94 ? 15.828 13.164 -1.759 1 91.75 94 CYS A O 1
ATOM 716 N N . THR A 1 95 ? 14.781 13.609 -3.74 1 89.19 95 THR A N 1
ATOM 717 C CA . THR A 1 95 ? 13.867 14.594 -3.184 1 89.19 95 THR A CA 1
ATOM 718 C C . THR A 1 95 ? 12.414 14.148 -3.377 1 89.19 95 THR A C 1
ATOM 720 O O . THR A 1 95 ? 12.109 13.383 -4.293 1 89.19 95 THR A O 1
ATOM 723 N N . ASP A 1 96 ? 11.656 14.477 -2.387 1 85.75 96 ASP A N 1
ATOM 724 C CA . ASP A 1 96 ? 10.227 14.227 -2.514 1 85.75 96 ASP A CA 1
ATOM 725 C C . ASP A 1 96 ? 9.406 15.375 -1.918 1 85.75 96 ASP A C 1
ATOM 727 O O . ASP A 1 96 ? 9.977 16.344 -1.405 1 85.75 96 ASP A O 1
ATOM 731 N N . LYS A 1 97 ? 8.164 15.328 -2.195 1 84.94 97 LYS A N 1
ATOM 732 C CA . LYS A 1 97 ? 7.238 16.328 -1.666 1 84.94 97 LYS A CA 1
ATOM 733 C C . LYS A 1 97 ? 6.27 15.703 -0.662 1 84.94 97 LYS A C 1
ATOM 735 O O . LYS A 1 97 ? 5.742 14.617 -0.895 1 84.94 97 LYS A O 1
ATOM 740 N N . GLU A 1 98 ? 6.203 16.359 0.434 1 83.88 98 GLU A N 1
ATOM 741 C CA . GLU A 1 98 ? 5.219 15.945 1.434 1 83.88 98 GLU A CA 1
ATOM 742 C C . GLU A 1 98 ? 4.129 17 1.595 1 83.88 98 GLU A C 1
ATOM 744 O O . GLU A 1 98 ? 4.379 18.188 1.428 1 83.88 98 GLU A O 1
ATOM 749 N N . GLN A 1 99 ? 2.98 16.562 1.903 1 87.19 99 GLN A N 1
ATOM 750 C CA . GLN A 1 99 ? 1.873 17.453 2.205 1 87.19 99 GLN A CA 1
ATOM 751 C C . GLN A 1 99 ? 1.693 17.625 3.711 1 87.19 99 GLN A C 1
ATOM 753 O O . GLN A 1 99 ? 1.531 16.641 4.434 1 87.19 99 GLN A O 1
ATOM 758 N N . VAL A 1 100 ? 1.812 18.812 4.137 1 90.69 100 VAL A N 1
ATOM 759 C CA . VAL A 1 100 ? 1.617 19.109 5.551 1 90.69 100 VAL A CA 1
ATOM 760 C C . VAL A 1 100 ? 0.644 20.281 5.699 1 90.69 100 VAL A C 1
ATOM 762 O O . VAL A 1 100 ? 0.469 21.078 4.77 1 90.69 100 VAL A O 1
ATOM 765 N N . VAL A 1 101 ? 0.018 20.328 6.836 1 94.38 101 VAL A N 1
ATOM 766 C CA . VAL A 1 101 ? -0.878 21.438 7.152 1 94.38 101 VAL A CA 1
ATOM 767 C C . VAL A 1 101 ? -0.209 22.375 8.156 1 94.38 101 VAL A C 1
ATOM 769 O O . VAL A 1 101 ? 0.239 21.938 9.219 1 94.38 101 VAL A O 1
ATOM 772 N N . LYS A 1 102 ? -0.048 23.609 7.727 1 94.25 102 LYS A N 1
ATOM 773 C CA . LYS A 1 102 ? 0.411 24.625 8.664 1 94.25 102 LYS A CA 1
ATOM 774 C C . LYS A 1 102 ? -0.677 24.969 9.68 1 94.25 102 LYS A C 1
ATOM 776 O O . LYS A 1 102 ? -1.777 25.391 9.305 1 94.25 102 LYS A O 1
ATOM 781 N N . ALA A 1 103 ? -0.333 24.75 10.93 1 95 103 ALA A N 1
ATOM 782 C CA . ALA A 1 103 ? -1.311 24.984 11.984 1 95 103 ALA A CA 1
ATOM 783 C C . ALA A 1 103 ? -0.733 25.891 13.078 1 95 103 ALA A C 1
ATOM 785 O O . ALA A 1 103 ? 0.478 25.891 13.312 1 95 103 ALA A O 1
ATOM 786 N N . LEU A 1 104 ? -1.64 26.656 13.68 1 93.81 104 LEU A N 1
ATOM 787 C CA . LEU A 1 104 ? -1.282 27.453 14.844 1 93.81 104 LEU A CA 1
ATOM 788 C C . LEU A 1 104 ? -1.76 26.781 16.125 1 93.81 104 LEU A C 1
ATOM 790 O O . LEU A 1 104 ? -2.934 26.422 16.25 1 93.81 104 LEU A O 1
ATOM 794 N N . GLY A 1 105 ? -0.778 26.594 16.953 1 88.56 105 GLY A N 1
ATOM 795 C CA . GLY A 1 105 ? -1.101 25.984 18.234 1 88.56 105 GLY A CA 1
ATOM 796 C C . GLY A 1 105 ? -1.669 26.969 19.234 1 88.56 105 GLY A C 1
ATOM 797 O O . GLY A 1 105 ? -1.808 28.156 18.938 1 88.56 105 GLY A O 1
ATOM 798 N N . PRO A 1 106 ? -2 26.453 20.484 1 83.12 106 PRO A N 1
ATOM 799 C CA . PRO A 1 106 ? -2.594 27.297 21.531 1 83.12 106 PRO A CA 1
ATOM 800 C C . PRO A 1 106 ? -1.662 28.406 21.984 1 83.12 106 PRO A C 1
ATOM 802 O O . PRO A 1 106 ? -2.127 29.484 22.375 1 83.12 106 PRO A O 1
ATOM 805 N N . THR A 1 107 ? -0.363 28.156 21.953 1 85.56 107 THR A N 1
ATOM 806 C CA . THR A 1 107 ? 0.604 29.141 22.422 1 85.56 107 THR A CA 1
ATOM 807 C C . THR A 1 107 ? 1.083 30.016 21.266 1 85.56 107 THR A C 1
ATOM 809 O O . THR A 1 107 ? 2.021 30.797 21.422 1 85.56 107 THR A O 1
ATOM 812 N N . GLY A 1 108 ? 0.52 29.906 20.094 1 85.62 108 GLY A N 1
ATOM 813 C CA . GLY A 1 108 ? 0.909 30.703 18.938 1 85.62 108 GLY A CA 1
ATOM 814 C C . GLY A 1 108 ? 2.031 30.094 18.141 1 85.62 108 GLY A C 1
ATOM 815 O O . GLY A 1 108 ? 2.469 30.656 17.141 1 85.62 108 GLY A O 1
ATOM 816 N N . ASN A 1 109 ? 2.463 29.016 18.641 1 86.81 109 ASN A N 1
ATOM 817 C CA . ASN A 1 109 ? 3.531 28.344 17.906 1 86.81 109 ASN A CA 1
ATOM 818 C C . ASN A 1 109 ? 3.01 27.719 16.609 1 86.81 109 ASN A C 1
ATOM 820 O O . ASN A 1 109 ? 1.864 27.266 16.562 1 86.81 109 ASN A O 1
ATOM 824 N N . THR A 1 110 ? 3.854 27.703 15.609 1 89.12 110 THR A N 1
ATOM 825 C CA . THR A 1 110 ? 3.486 27.125 14.328 1 89.12 110 THR A CA 1
ATOM 826 C C . THR A 1 110 ? 3.828 25.625 14.297 1 89.12 110 THR A C 1
ATOM 828 O O . THR A 1 110 ? 4.93 25.234 14.688 1 89.12 110 THR A O 1
ATOM 831 N N . LEU A 1 111 ? 2.852 24.891 13.914 1 89.62 111 LEU A N 1
ATOM 832 C CA . LEU A 1 111 ? 3.035 23.453 13.734 1 89.62 111 LEU A CA 1
ATOM 833 C C . LEU A 1 111 ? 2.824 23.062 12.281 1 89.62 111 LEU A C 1
ATOM 835 O O . LEU A 1 111 ? 2.078 23.719 11.555 1 89.62 111 LEU A O 1
ATOM 839 N N . TYR A 1 112 ? 3.553 22.062 11.906 1 89.12 112 TYR A N 1
ATOM 840 C CA . TYR A 1 112 ? 3.336 21.438 10.602 1 89.12 112 TYR A CA 1
ATOM 841 C C . TYR A 1 112 ? 2.867 20 10.75 1 89.12 112 TYR A C 1
ATOM 843 O O . TYR A 1 112 ? 3.662 19.109 11.062 1 89.12 112 TYR A O 1
ATOM 851 N N . LEU A 1 113 ? 1.615 19.812 10.453 1 92.31 113 LEU A N 1
ATOM 852 C CA . LEU A 1 113 ? 0.978 18.531 10.703 1 92.31 113 LEU A CA 1
ATOM 853 C C . LEU A 1 113 ? 0.944 17.688 9.438 1 92.31 113 LEU A C 1
ATOM 855 O O . LEU A 1 113 ? 0.492 18.141 8.383 1 92.31 113 LEU A O 1
ATOM 859 N N . PRO A 1 114 ? 1.41 16.422 9.586 1 90.94 114 PRO A N 1
ATOM 860 C CA . PRO A 1 114 ? 1.229 15.547 8.422 1 90.94 114 PRO A CA 1
ATOM 861 C C . PRO A 1 114 ? -0.243 15.289 8.102 1 90.94 114 PRO A C 1
ATOM 863 O O . PRO A 1 114 ? -1.054 15.102 9.016 1 90.94 114 PRO A O 1
ATOM 866 N N . VAL A 1 115 ? -0.54 15.258 6.871 1 92.25 115 VAL A N 1
ATOM 867 C CA . VAL A 1 115 ? -1.921 15.078 6.438 1 92.25 115 VAL A CA 1
ATOM 868 C C . VAL A 1 115 ? -2.412 13.688 6.844 1 92.25 115 VAL A C 1
ATOM 870 O O . VAL A 1 115 ? -3.555 13.531 7.281 1 92.25 115 VAL A O 1
ATOM 873 N N . HIS A 1 116 ? -1.525 12.75 6.723 1 90.12 116 HIS A N 1
ATOM 874 C CA . HIS A 1 116 ? -1.893 11.375 7.035 1 90.12 116 HIS A CA 1
ATOM 875 C C . HIS A 1 116 ? -1.382 10.969 8.414 1 90.12 116 HIS A C 1
ATOM 877 O O . HIS A 1 116 ? -0.196 10.672 8.578 1 90.12 116 HIS A O 1
ATOM 883 N N . SER A 1 117 ? -2.223 11.047 9.336 1 90.38 117 SER A N 1
ATOM 884 C CA . SER A 1 117 ? -1.941 10.664 10.719 1 90.38 117 SER A CA 1
ATOM 885 C C . SER A 1 117 ? -3.152 9.992 11.359 1 90.38 117 SER A C 1
ATOM 887 O O . SER A 1 117 ? -4.234 9.961 10.773 1 90.38 117 SER A O 1
ATOM 889 N N . ASN A 1 118 ? -2.945 9.5 12.578 1 89.19 118 ASN A N 1
ATOM 890 C CA . ASN A 1 118 ? -4.02 8.789 13.258 1 89.19 118 ASN A CA 1
ATOM 891 C C . ASN A 1 118 ? -4.82 9.719 14.172 1 89.19 118 ASN A C 1
ATOM 893 O O . ASN A 1 118 ? -5.836 9.312 14.734 1 89.19 118 ASN A O 1
ATOM 897 N N . GLN A 1 119 ? -4.383 10.914 14.258 1 91.31 119 GLN A N 1
ATOM 898 C CA . GLN A 1 119 ? -5.07 11.867 15.125 1 91.31 119 GLN A CA 1
ATOM 899 C C . GLN A 1 119 ? -6.414 12.281 14.531 1 91.31 119 GLN A C 1
ATOM 901 O O . GLN A 1 119 ? -6.496 12.641 13.359 1 91.31 119 GLN A O 1
ATOM 906 N N . LEU A 1 120 ? -7.375 12.219 15.43 1 92.38 120 LEU A N 1
ATOM 907 C CA . LEU A 1 120 ? -8.695 12.68 15.031 1 92.38 120 LEU A CA 1
ATOM 908 C C . LEU A 1 120 ? -8.969 14.086 15.57 1 92.38 120 LEU A C 1
ATOM 910 O O . LEU A 1 120 ? -8.43 14.469 16.609 1 92.38 120 LEU A O 1
ATOM 914 N N . TYR A 1 121 ? -9.812 14.711 14.781 1 93.88 121 TYR A N 1
ATOM 915 C CA . TYR A 1 121 ? -10.086 16.109 15.117 1 93.88 121 TYR A CA 1
ATOM 916 C C . TYR A 1 121 ? -11.586 16.375 15.109 1 93.88 121 TYR A C 1
ATOM 918 O O . TYR A 1 121 ? -12.328 15.789 14.32 1 93.88 121 TYR A O 1
ATOM 926 N N . GLN A 1 122 ? -11.945 17.203 16.016 1 93.62 122 GLN A N 1
ATOM 927 C CA . GLN A 1 122 ? -13.266 17.812 15.977 1 93.62 122 GLN A CA 1
ATOM 928 C C . GLN A 1 122 ? -13.203 19.203 15.344 1 93.62 122 GLN A C 1
ATOM 930 O O . GLN A 1 122 ? -12.406 20.047 15.758 1 93.62 122 GLN A O 1
ATOM 935 N N . MET A 1 123 ? -13.992 19.344 14.359 1 93.88 123 MET A N 1
ATOM 936 C CA . MET A 1 123 ? -14.039 20.672 13.742 1 93.88 123 MET A CA 1
ATOM 937 C C . MET A 1 123 ? -14.852 21.641 14.594 1 93.88 123 MET A C 1
ATOM 939 O O . MET A 1 123 ? -15.922 21.297 15.086 1 93.88 123 MET A O 1
ATOM 943 N N . LEU A 1 124 ? -14.375 22.844 14.68 1 93.06 124 LEU A N 1
ATOM 944 C CA . LEU A 1 124 ? -14.992 23.891 15.5 1 93.06 124 LEU A CA 1
ATOM 945 C C . LEU A 1 124 ? -15.289 25.125 14.664 1 93.06 124 LEU A C 1
ATOM 947 O O . LEU A 1 124 ? -14.664 25.344 13.617 1 93.06 124 LEU A O 1
ATOM 951 N N . PRO A 1 125 ? -16.25 25.891 15.18 1 91.19 125 PRO A N 1
ATOM 952 C CA . PRO A 1 125 ? -16.422 27.203 14.539 1 91.19 125 PRO A CA 1
ATOM 953 C C . PRO A 1 125 ? -15.172 28.062 14.633 1 91.19 125 PRO A C 1
ATOM 955 O O . PRO A 1 125 ? -14.391 27.938 15.578 1 91.19 125 PRO A O 1
ATOM 958 N N . LEU A 1 126 ? -15.008 28.969 13.703 1 89 126 LEU A N 1
ATOM 959 C CA . LE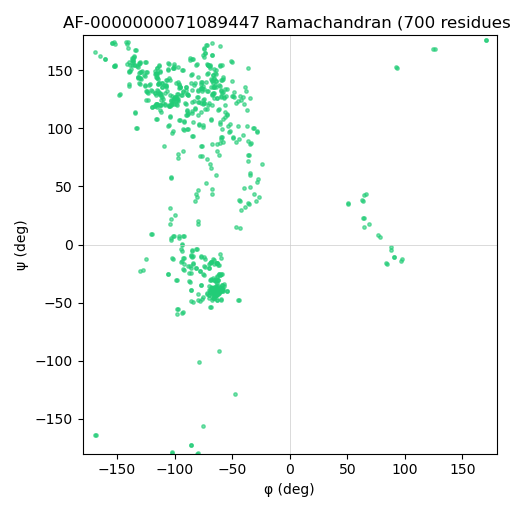U A 1 126 ? -13.844 29.844 13.688 1 89 126 LEU A CA 1
ATOM 960 C C . LEU A 1 126 ? -13.828 30.75 14.906 1 89 126 LEU A C 1
ATOM 962 O O . LEU A 1 126 ? -12.766 31.047 15.453 1 89 126 LEU A O 1
ATOM 966 N N . ASP A 1 127 ? -15.047 31.219 15.344 1 90.31 127 ASP A N 1
ATOM 967 C CA . ASP A 1 127 ? -15.195 32.031 16.547 1 90.31 127 ASP A CA 1
ATOM 968 C C . ASP A 1 127 ? -15.383 31.141 17.781 1 90.31 127 ASP A C 1
ATOM 970 O O . ASP A 1 127 ? -16.422 30.484 17.922 1 90.31 127 ASP A O 1
ATOM 974 N N . PRO A 1 128 ? -14.406 31.141 18.656 1 90.75 128 PRO A N 1
ATOM 975 C CA . PRO A 1 128 ? -14.484 30.266 19.828 1 90.75 128 PRO A CA 1
ATOM 976 C C . PRO A 1 128 ? -15.719 30.531 20.688 1 90.75 128 PRO A C 1
ATOM 978 O O . PRO A 1 128 ? -16.141 29.672 21.453 1 90.75 128 PRO A O 1
ATOM 981 N N . ARG A 1 129 ? -16.297 31.703 20.688 1 92.31 129 ARG A N 1
ATOM 982 C CA . ARG A 1 129 ? -17.484 32.062 21.469 1 92.31 129 ARG A CA 1
ATOM 983 C C . ARG A 1 129 ? -18.688 31.234 21 1 92.31 129 ARG A C 1
ATOM 985 O O . ARG A 1 129 ? -19.688 31.125 21.719 1 92.31 129 ARG A O 1
ATOM 992 N N . LEU A 1 130 ? -18.547 30.641 19.859 1 94.31 130 LEU A N 1
ATOM 993 C CA . LEU A 1 130 ? -19.656 29.891 19.281 1 94.31 130 LEU A CA 1
ATOM 994 C C . LEU A 1 130 ? -19.469 28.391 19.5 1 94.31 130 LEU A C 1
ATOM 996 O O . LEU A 1 130 ? -20.266 27.594 19.016 1 94.31 130 LEU A O 1
ATOM 1000 N N . ASP A 1 131 ? -18.516 27.938 20.25 1 91.44 131 ASP A N 1
ATOM 1001 C CA . ASP A 1 131 ? -18.266 26.531 20.5 1 91.44 131 ASP A CA 1
ATOM 1002 C C . ASP A 1 131 ? -19.453 25.891 21.219 1 91.44 131 ASP A C 1
ATOM 1004 O O . ASP A 1 131 ? -19.844 26.344 22.297 1 91.44 131 ASP A O 1
ATOM 1008 N N . GLY A 1 132 ? -19.953 24.781 20.594 1 88.81 132 GLY A N 1
ATOM 1009 C CA . GLY A 1 132 ? -20.953 23.953 21.25 1 88.81 132 GLY A CA 1
ATOM 1010 C C . GLY A 1 132 ? -22.266 24.688 21.5 1 88.81 132 GLY A C 1
ATOM 1011 O O . GLY A 1 132 ? -23.016 24.344 22.406 1 88.81 132 GLY A O 1
ATOM 1012 N N . LYS A 1 133 ? -22.547 25.719 20.766 1 94 133 LYS A N 1
ATOM 1013 C CA . LYS A 1 133 ? -23.781 26.469 20.984 1 94 133 LYS A CA 1
ATOM 1014 C C . LYS A 1 133 ? -24.969 25.812 20.297 1 94 133 LYS A C 1
ATOM 1016 O O . LYS A 1 133 ? -24.828 25.281 19.188 1 94 133 LYS A O 1
ATOM 1021 N N . GLU A 1 134 ? -25.984 25.844 21.031 1 95.38 134 GLU A N 1
ATOM 1022 C CA . GLU A 1 134 ? -27.281 25.406 20.5 1 95.38 134 GLU A CA 1
ATOM 1023 C C . GLU A 1 134 ? -28.312 26.531 20.609 1 95.38 134 GLU A C 1
ATOM 1025 O O . GLU A 1 134 ? -28.344 27.266 21.594 1 95.38 134 GLU A O 1
ATOM 1030 N N . TYR A 1 135 ? -29.078 26.703 19.578 1 95.19 135 TYR A N 1
ATOM 1031 C CA . TYR A 1 135 ? -30.141 27.703 19.531 1 95.19 135 TYR A CA 1
ATOM 1032 C C . TYR A 1 135 ? -31.516 27.031 19.422 1 95.19 135 TYR A C 1
ATOM 1034 O O . TYR A 1 135 ? -31.75 26.266 18.484 1 95.19 135 TYR A O 1
ATOM 1042 N N . ARG A 1 136 ? -32.25 27.328 20.359 1 94.38 136 ARG A N 1
ATOM 1043 C CA . ARG A 1 136 ? -33.625 26.781 20.359 1 94.38 136 ARG A CA 1
ATOM 1044 C C . ARG A 1 136 ? -34.625 27.781 19.766 1 94.38 136 ARG A C 1
ATOM 1046 O O . ARG A 1 136 ? -34.969 28.766 20.406 1 94.38 136 ARG A O 1
ATOM 1053 N N . GLY A 1 137 ? -35.062 27.453 18.578 1 91.69 137 GLY A N 1
ATOM 1054 C CA . GLY A 1 137 ? -35.938 28.359 17.859 1 91.69 137 GLY A CA 1
ATOM 1055 C C . GLY A 1 137 ? -35.188 29.312 16.938 1 91.69 137 GLY A C 1
ATOM 1056 O O . GLY A 1 137 ? -34.031 29.641 17.188 1 91.69 137 GLY A O 1
ATOM 1057 N N . THR A 1 138 ? -35.875 29.688 15.961 1 92.12 138 THR A N 1
ATOM 1058 C CA . THR A 1 138 ? -35.281 30.594 14.992 1 92.12 138 THR A CA 1
ATOM 1059 C C . THR A 1 138 ? -35.062 31.984 15.602 1 92.12 138 THR A C 1
ATOM 1061 O O . THR A 1 138 ? -34.125 32.688 15.242 1 92.12 138 THR A O 1
ATOM 1064 N N . MET A 1 139 ? -35.938 32.312 16.531 1 92.44 139 MET A N 1
ATOM 1065 C CA . MET A 1 139 ? -35.812 33.625 17.172 1 92.44 139 MET A CA 1
ATOM 1066 C C . MET A 1 139 ? -34.531 33.719 17.953 1 92.44 139 MET A C 1
ATOM 1068 O O . MET A 1 139 ? -33.844 34.781 17.906 1 92.44 139 MET A O 1
ATOM 1072 N N . GLU A 1 140 ? -34.219 32.688 18.641 1 94.5 140 GLU A N 1
ATOM 1073 C CA . GLU A 1 140 ? -32.969 32.688 19.375 1 94.5 140 GLU A CA 1
ATOM 1074 C C . GLU A 1 140 ? -31.781 32.812 18.438 1 94.5 140 GLU A C 1
ATOM 1076 O O . GLU A 1 140 ? -30.797 33.5 18.75 1 94.5 140 GLU A O 1
ATOM 1081 N N . LEU A 1 141 ? -31.891 32.219 17.328 1 94.5 141 LEU A N 1
ATOM 1082 C CA . LEU A 1 141 ? -30.828 32.281 16.328 1 94.5 141 LEU A CA 1
ATOM 1083 C C . LEU A 1 141 ? -30.672 33.688 15.781 1 94.5 141 LEU A C 1
ATOM 1085 O O . LEU A 1 141 ? -29.547 34.188 15.688 1 94.5 141 LEU A O 1
ATOM 1089 N N . VAL A 1 142 ? -31.703 34.281 15.469 1 92.25 142 VAL A N 1
ATOM 1090 C CA . VAL A 1 142 ? -31.688 35.625 14.859 1 92.25 142 VAL A CA 1
ATOM 1091 C C . VAL A 1 142 ? -31.125 36.656 15.844 1 92.25 142 VAL A C 1
ATOM 1093 O O . VAL A 1 142 ? -30.469 37.594 15.445 1 92.25 142 VAL A O 1
ATOM 1096 N N . LYS A 1 143 ? -31.312 36.438 17.094 1 92.25 143 LYS A N 1
ATOM 1097 C CA . LYS A 1 143 ? -30.875 37.375 18.109 1 92.25 143 LYS A CA 1
ATOM 1098 C C . LYS A 1 143 ? -29.484 37.031 18.641 1 92.25 143 LYS A C 1
ATOM 1100 O O . LYS A 1 143 ? -28.953 37.719 19.516 1 92.25 143 LYS A O 1
ATOM 1105 N N . ALA A 1 144 ? -28.969 36.031 18.125 1 93.44 144 ALA A N 1
ATOM 1106 C CA . ALA A 1 144 ? -27.688 35.531 18.609 1 93.44 144 ALA A CA 1
ATOM 1107 C C . ALA A 1 144 ? -26.594 36.562 18.453 1 93.44 144 ALA A C 1
ATOM 1109 O O . ALA A 1 144 ? -26.516 37.25 17.422 1 93.44 144 ALA A O 1
ATOM 1110 N N . ASN A 1 145 ? -25.766 36.719 19.469 1 92.31 145 ASN A N 1
ATOM 1111 C CA . ASN A 1 145 ? -24.578 37.562 19.469 1 92.31 145 ASN A CA 1
ATOM 1112 C C . ASN A 1 145 ? -23.375 36.812 20.078 1 92.31 145 ASN A C 1
ATOM 1114 O O . ASN A 1 145 ? -23.312 36.656 21.297 1 92.31 145 ASN A O 1
ATOM 1118 N N . PRO A 1 146 ? -22.453 36.531 19.391 1 93.38 146 PRO A N 1
ATOM 1119 C CA . PRO A 1 146 ? -22.25 36.719 17.953 1 93.38 146 PRO A CA 1
ATOM 1120 C C . PRO A 1 146 ? -23.141 35.844 17.109 1 93.38 146 PRO A C 1
ATOM 1122 O O . PRO A 1 146 ? -23.531 34.75 17.531 1 93.38 146 PRO A O 1
ATOM 1125 N N . LEU A 1 147 ? -23.422 36.312 15.867 1 93.94 147 LEU A N 1
ATOM 1126 C CA . LEU A 1 147 ? -24.188 35.531 14.898 1 93.94 147 LEU A CA 1
ATOM 1127 C C . LEU A 1 147 ? -23.328 34.438 14.273 1 93.94 147 LEU A C 1
ATOM 1129 O O . LEU A 1 147 ? -22.25 34.719 13.766 1 93.94 147 LEU A O 1
ATOM 1133 N N . PRO A 1 148 ? -23.781 33.281 14.438 1 94.06 148 PRO A N 1
ATOM 1134 C CA . PRO A 1 148 ? -23.016 32.219 13.773 1 94.06 148 PRO A CA 1
ATOM 1135 C C . PRO A 1 148 ? -23.031 32.344 12.258 1 94.06 148 PRO A C 1
ATOM 1137 O O . PRO A 1 148 ? -24.047 32.75 11.68 1 94.06 148 PRO A O 1
ATOM 1140 N N . GLN A 1 149 ? -22 31.891 11.633 1 89.62 149 GLN A N 1
ATOM 1141 C CA . GLN A 1 149 ? -21.922 31.922 10.18 1 89.62 149 GLN A CA 1
ATOM 1142 C C . GLN A 1 149 ? -22.547 30.672 9.57 1 89.62 149 GLN A C 1
ATOM 1144 O O . GLN A 1 149 ? -23.016 30.703 8.422 1 89.62 149 GLN A O 1
ATOM 1149 N N . VAL A 1 150 ? -22.438 29.672 10.258 1 91.31 150 VAL A N 1
ATOM 1150 C CA . VAL A 1 150 ? -22.984 28.406 9.773 1 91.31 150 VAL A CA 1
ATOM 1151 C C . VAL A 1 150 ? -23.641 27.656 10.922 1 91.31 150 VAL A C 1
ATOM 1153 O O . VAL A 1 150 ? -23.125 27.656 12.047 1 91.31 150 VAL A O 1
ATOM 1156 N N . VAL A 1 151 ? -24.812 27.062 10.656 1 93.75 151 VAL A N 1
ATOM 1157 C CA . VAL A 1 151 ? -25.484 26.219 11.648 1 93.75 151 VAL A CA 1
ATOM 1158 C C . VAL A 1 151 ? -26.062 24.984 10.969 1 93.75 151 VAL A C 1
ATOM 1160 O O . VAL A 1 151 ? -26.297 24.984 9.758 1 93.75 151 VAL A O 1
ATOM 1163 N N . ARG A 1 152 ? -26.203 23.953 11.781 1 94 152 ARG A N 1
ATOM 1164 C CA . ARG A 1 152 ? -26.875 22.734 11.367 1 94 152 ARG A CA 1
ATOM 1165 C C . ARG A 1 152 ? -28.203 22.562 12.102 1 94 152 ARG A C 1
ATOM 1167 O O . ARG A 1 152 ? -28.297 22.828 13.297 1 94 152 ARG A O 1
ATOM 1174 N N . VAL A 1 153 ? -29.156 22.141 11.367 1 93.12 153 VAL A N 1
ATOM 1175 C CA . VAL A 1 153 ? -30.469 21.938 11.961 1 93.12 153 VAL A CA 1
ATOM 1176 C C . VAL A 1 153 ? -30.516 20.578 12.664 1 93.12 153 VAL A C 1
ATOM 1178 O O . VAL A 1 153 ? -30.328 19.531 12.023 1 93.12 153 VAL A O 1
ATOM 1181 N N . LEU A 1 154 ? -30.688 20.578 13.891 1 93.62 154 LEU A N 1
ATOM 1182 C CA . LEU A 1 154 ? -30.781 19.344 14.664 1 93.62 154 LEU A CA 1
ATOM 1183 C C . LEU A 1 154 ? -32.219 18.797 14.633 1 93.62 154 LEU A C 1
ATOM 1185 O O . LEU A 1 154 ? -32.406 17.594 14.453 1 93.62 154 LEU A O 1
ATOM 1189 N N . ILE A 1 155 ? -33.094 19.703 14.922 1 92.69 155 ILE A N 1
ATOM 1190 C CA . ILE A 1 155 ? -34.5 19.391 14.852 1 92.69 155 ILE A CA 1
ATOM 1191 C C . ILE A 1 155 ? -35.188 20.297 13.828 1 92.69 155 ILE A C 1
ATOM 1193 O O . ILE A 1 155 ? -35.125 21.531 13.945 1 92.69 155 ILE A O 1
ATOM 1197 N N . GLY A 1 156 ? -35.719 19.688 12.859 1 90.38 156 GLY A N 1
ATOM 1198 C CA . GLY A 1 156 ? -36.344 20.453 11.781 1 90.38 156 GLY A CA 1
ATOM 1199 C C . GLY A 1 156 ? -37.688 21.031 12.172 1 90.38 156 GLY A C 1
ATOM 1200 O O . GLY A 1 156 ? -38.25 20.719 13.234 1 90.38 156 GLY A O 1
ATOM 1201 N N . TYR A 1 157 ? -38.094 22.031 11.32 1 86.75 157 TYR A N 1
ATOM 1202 C CA . TYR A 1 157 ? -39.375 22.688 11.508 1 86.75 157 TYR A CA 1
ATOM 1203 C C . TYR A 1 157 ? -39.969 23.109 10.172 1 86.75 157 TYR A C 1
ATOM 1205 O O . TYR A 1 157 ? -39.25 23.609 9.297 1 86.75 157 TYR A O 1
ATOM 1213 N N . CYS A 1 158 ? -41.125 22.75 10.016 1 81.56 158 CYS A N 1
ATOM 1214 C CA . CYS A 1 158 ? -41.875 23.188 8.836 1 81.56 158 CYS A CA 1
ATOM 1215 C C . CYS A 1 158 ? -43 24.125 9.227 1 81.56 158 CYS A C 1
ATOM 1217 O O . CYS A 1 158 ? -43.844 23.781 10.055 1 81.56 158 CYS A O 1
ATOM 1219 N N . ASP A 1 159 ? -42.812 25.344 8.727 1 74 159 ASP A N 1
ATOM 1220 C CA . ASP A 1 159 ? -43.906 26.297 8.953 1 74 159 ASP A CA 1
ATOM 1221 C C . ASP A 1 159 ? -45.094 26 8.023 1 74 159 ASP A C 1
ATOM 1223 O O . ASP A 1 159 ? -44.938 26.047 6.801 1 74 159 ASP A O 1
ATOM 1227 N N . GLU A 1 160 ? -46.25 25.734 8.562 1 70.12 160 GLU A N 1
ATOM 1228 C CA . GLU A 1 160 ? -47.438 25.406 7.777 1 70.12 160 GLU A CA 1
ATOM 1229 C C . GLU A 1 160 ? -47.906 26.609 6.957 1 70.12 160 GLU A C 1
ATOM 1231 O O . GLU A 1 160 ? -48.562 26.453 5.918 1 70.12 160 GLU A O 1
ATOM 1236 N N . THR A 1 161 ? -47.625 27.734 7.461 1 70.81 161 THR A N 1
ATOM 1237 C CA . THR A 1 161 ? -48.156 28.938 6.828 1 70.81 161 THR A CA 1
ATOM 1238 C C . THR A 1 161 ? -47.219 29.438 5.727 1 70.81 161 THR A C 1
ATOM 1240 O O . THR A 1 161 ? -47.656 30.156 4.824 1 70.81 161 THR A O 1
ATOM 1243 N N . ASP A 1 162 ? -45.969 29.172 5.73 1 65.06 162 ASP A N 1
ATOM 1244 C CA . ASP A 1 162 ? -44.969 29.625 4.762 1 65.06 162 ASP A CA 1
ATOM 1245 C C . ASP A 1 162 ? -44.094 28.469 4.305 1 65.06 162 ASP A C 1
ATOM 1247 O O . ASP A 1 162 ? -43.156 28.062 5.012 1 65.06 162 ASP A O 1
ATOM 1251 N N . GLU A 1 163 ? -44.406 27.984 3.201 1 62.94 163 GLU A N 1
ATOM 1252 C CA . GLU A 1 163 ? -43.75 26.797 2.666 1 62.94 163 GLU A CA 1
ATOM 1253 C C . GLU A 1 163 ? -42.25 27.031 2.482 1 62.94 163 GLU A C 1
ATOM 1255 O O . GLU A 1 163 ? -41.469 26.094 2.494 1 62.94 163 GLU A O 1
ATOM 1260 N N . ASP A 1 164 ? -41.969 28.25 2.301 1 63.91 164 ASP A N 1
ATOM 1261 C CA . ASP A 1 164 ? -40.562 28.578 2.02 1 63.91 164 ASP A CA 1
ATOM 1262 C C . ASP A 1 164 ? -39.719 28.531 3.293 1 63.91 164 ASP A C 1
ATOM 1264 O O . ASP A 1 164 ? -38.5 28.5 3.229 1 63.91 164 ASP A O 1
ATOM 1268 N N . ASP A 1 165 ? -40.469 28.422 4.391 1 72.19 165 ASP A N 1
ATOM 1269 C CA . ASP A 1 165 ? -39.75 28.422 5.668 1 72.19 165 ASP A CA 1
ATOM 1270 C C . ASP A 1 165 ? -39.656 27.016 6.242 1 72.19 165 ASP A C 1
ATOM 1272 O O . ASP A 1 165 ? -40.219 26.719 7.297 1 72.19 165 ASP A O 1
ATOM 1276 N N . THR A 1 166 ? -39.094 26.125 5.496 1 78.94 166 THR A N 1
ATOM 1277 C CA . THR A 1 166 ? -38.906 24.75 5.922 1 78.94 166 THR A CA 1
ATOM 1278 C C . THR A 1 166 ? -37.438 24.422 6.168 1 78.94 166 THR A C 1
ATOM 1280 O O . THR A 1 166 ? -36.594 24.734 5.328 1 78.94 166 THR A O 1
ATOM 1283 N N . LYS A 1 167 ? -37.25 24.031 7.328 1 83.75 167 LYS A N 1
ATOM 1284 C CA . LYS A 1 167 ? -35.938 23.562 7.719 1 83.75 167 LYS A CA 1
ATOM 1285 C C . LYS A 1 167 ? -35.938 22.062 7.992 1 83.75 167 LYS A C 1
ATOM 1287 O O . LYS A 1 167 ? -36.719 21.578 8.828 1 83.75 167 LYS A O 1
ATOM 1292 N N . GLU A 1 168 ? -35.094 21.359 7.32 1 88.62 168 GLU A N 1
ATOM 1293 C CA . GLU A 1 168 ? -35.031 19.922 7.523 1 88.62 168 GLU A CA 1
ATOM 1294 C C . GLU A 1 168 ? -33.844 19.547 8.422 1 88.62 168 GLU A C 1
ATOM 1296 O O . GLU A 1 168 ? -32.875 20.281 8.492 1 88.62 168 GLU A O 1
ATOM 1301 N N . GLN A 1 169 ? -34.062 18.469 9.07 1 90.81 169 GLN A N 1
ATOM 1302 C CA . GLN A 1 169 ? -33 17.953 9.914 1 90.81 169 GLN A CA 1
ATOM 1303 C C . GLN A 1 169 ? -31.703 17.766 9.109 1 90.81 169 GLN A C 1
ATOM 1305 O O . GLN A 1 169 ? -31.734 17.281 7.977 1 90.81 169 GLN A O 1
ATOM 1310 N N . ASP A 1 170 ? -30.578 18.234 9.68 1 90.19 170 ASP A N 1
ATOM 1311 C CA . ASP A 1 170 ? -29.219 18.062 9.18 1 90.19 170 ASP A CA 1
ATOM 1312 C C . ASP A 1 170 ? -28.922 19.031 8.031 1 90.19 170 ASP A C 1
ATOM 1314 O O . ASP A 1 170 ? -27.844 18.984 7.438 1 90.19 170 ASP A O 1
ATOM 1318 N N . ASP A 1 171 ? -29.922 19.938 7.816 1 89.31 171 ASP A N 1
ATOM 1319 C CA . ASP A 1 171 ? -29.609 21.031 6.887 1 89.31 171 ASP A CA 1
ATOM 1320 C C . ASP A 1 171 ? -28.5 21.906 7.43 1 89.31 171 ASP A C 1
ATOM 1322 O O . ASP A 1 171 ? -28.453 22.219 8.625 1 89.31 171 ASP A O 1
ATOM 1326 N N . ILE A 1 172 ? -27.672 22.172 6.535 1 90.5 172 ILE A N 1
ATOM 1327 C CA . ILE A 1 172 ? -26.625 23.125 6.887 1 90.5 172 ILE A CA 1
ATOM 1328 C C . ILE A 1 172 ? -26.969 24.5 6.32 1 90.5 172 ILE A C 1
ATOM 1330 O O . ILE A 1 172 ? -27.156 24.656 5.113 1 90.5 172 ILE A O 1
ATOM 1334 N N . ILE A 1 173 ? -27.094 25.516 7.188 1 91 173 ILE A N 1
ATOM 1335 C CA . ILE A 1 173 ? -27.469 26.875 6.797 1 91 173 ILE A CA 1
ATOM 1336 C C . ILE A 1 173 ? -26.266 27.797 6.914 1 91 173 ILE A C 1
ATOM 1338 O O . ILE A 1 173 ? -25.672 27.922 7.988 1 91 173 ILE A O 1
ATOM 1342 N N . THR A 1 174 ? -25.938 28.375 5.832 1 91.81 174 THR A N 1
ATOM 1343 C CA . THR A 1 174 ? -24.938 29.438 5.852 1 91.81 174 THR A CA 1
ATOM 1344 C C . THR A 1 174 ? -25.594 30.797 6.043 1 91.81 174 THR A C 1
ATOM 1346 O O . THR A 1 174 ? -26.406 31.219 5.219 1 91.81 174 THR A O 1
ATOM 1349 N N . ILE A 1 175 ? -25.141 31.453 7.129 1 93.25 175 ILE A N 1
ATOM 1350 C CA . ILE A 1 175 ? -25.797 32.719 7.496 1 93.25 175 ILE A CA 1
ATOM 1351 C C . ILE A 1 175 ? -24.984 33.875 6.984 1 93.25 175 ILE A C 1
ATOM 1353 O O . ILE A 1 175 ? -23.797 34 7.273 1 93.25 175 ILE A O 1
ATOM 1357 N N . GLU A 1 176 ? -25.641 34.688 6.297 1 91.44 176 GLU A N 1
ATOM 1358 C CA . GLU A 1 176 ? -25 35.906 5.766 1 91.44 176 GLU A CA 1
ATOM 1359 C C . GLU A 1 176 ? -25.297 37.125 6.633 1 91.44 176 GLU A C 1
ATOM 1361 O O . GLU A 1 176 ? -24.5 38.062 6.68 1 91.44 176 GLU A O 1
ATOM 1366 N N . GLY A 1 177 ? -26.484 37.062 7.23 1 92.31 177 GLY A N 1
ATOM 1367 C CA . GLY A 1 177 ? -26.859 38.156 8.094 1 92.31 177 GLY A CA 1
ATOM 1368 C C . GLY A 1 177 ? -28.312 38.094 8.539 1 92.31 177 GLY A C 1
ATOM 1369 O O . GLY A 1 177 ? -29 37.125 8.305 1 92.31 177 GLY A O 1
ATOM 1370 N N . VAL A 1 178 ? -28.609 39.031 9.367 1 92.25 178 VAL A N 1
ATOM 1371 C CA . VAL A 1 178 ? -29.984 39.219 9.828 1 92.25 178 VAL A CA 1
ATOM 1372 C C . VAL A 1 178 ? -30.562 40.5 9.266 1 92.25 178 VAL A C 1
ATOM 1374 O O . VAL A 1 178 ? -29.891 41.562 9.289 1 92.25 178 VAL A O 1
ATOM 1377 N N . ASN A 1 179 ? -31.688 40.344 8.664 1 90.38 179 ASN A N 1
ATOM 1378 C CA . ASN A 1 179 ? -32.375 41.5 8.109 1 90.38 179 ASN A CA 1
ATOM 1379 C C . ASN A 1 179 ? -33.688 41.781 8.828 1 90.38 179 ASN A C 1
ATOM 1381 O O . ASN A 1 179 ? -34.25 40.906 9.477 1 90.38 179 ASN A O 1
ATOM 1385 N N . LYS A 1 180 ? -34.062 43.031 8.781 1 87.75 180 LYS A N 1
ATOM 1386 C CA . LYS A 1 180 ? -35.344 43.438 9.32 1 87.75 180 LYS A CA 1
ATOM 1387 C C . LYS A 1 180 ? -36.375 43.688 8.203 1 87.75 180 LYS A C 1
ATOM 1389 O O . LYS A 1 180 ? -36.062 44.344 7.219 1 87.75 180 LYS A O 1
ATOM 1394 N N . GLY A 1 181 ? -37.438 42.969 8.352 1 78.31 181 GLY A N 1
ATOM 1395 C CA . GLY A 1 181 ? -38.469 43.156 7.367 1 78.31 181 GLY A CA 1
ATOM 1396 C C . GLY A 1 181 ? -39.406 44.312 7.688 1 78.31 181 GLY A C 1
ATOM 1397 O O . GLY A 1 181 ? -39.094 45.156 8.523 1 78.31 181 GLY A O 1
ATOM 1398 N N . ARG A 1 182 ? -40.562 44.562 6.953 1 76.19 182 ARG A N 1
ATOM 1399 C CA . ARG A 1 182 ? -41.5 45.656 6.992 1 76.19 182 ARG A CA 1
ATOM 1400 C C . ARG A 1 182 ? -42.125 45.781 8.375 1 76.19 182 ARG A C 1
ATOM 1402 O O . ARG A 1 182 ? -42.312 46.906 8.875 1 76.19 182 ARG A O 1
ATOM 1409 N N . ASN A 1 183 ? -42.469 44.781 9.062 1 77.81 183 ASN A N 1
ATOM 1410 C CA . ASN A 1 183 ? -43.125 44.812 10.359 1 77.81 183 ASN A CA 1
ATOM 1411 C C . ASN A 1 183 ? -42.125 44.594 11.492 1 77.81 183 ASN A C 1
ATOM 1413 O O . ASN A 1 183 ? -42.469 44 12.523 1 77.81 183 ASN A O 1
ATOM 1417 N N . ASP A 1 184 ? -40.938 44.906 11.273 1 81.81 184 ASP A N 1
ATOM 1418 C CA . ASP A 1 184 ? -39.875 44.781 12.266 1 81.81 184 ASP A CA 1
ATOM 1419 C C . ASP A 1 184 ? -39.594 43.281 12.539 1 81.81 184 ASP A C 1
ATOM 1421 O O . ASP A 1 184 ? -39.062 42.938 13.594 1 81.81 184 ASP A O 1
ATOM 1425 N N . GLU A 1 185 ? -40.094 42.531 11.578 1 84.06 185 GLU A N 1
ATOM 1426 C CA . GLU A 1 185 ? -39.781 41.125 11.703 1 84.06 185 GLU A CA 1
ATOM 1427 C C . GLU A 1 185 ? -38.344 40.812 11.297 1 84.06 185 GLU A C 1
ATOM 1429 O O . GLU A 1 185 ? -37.844 41.406 10.352 1 84.06 185 GLU A O 1
ATOM 1434 N N . LEU A 1 186 ? -37.719 40.031 12.133 1 89.38 186 LEU A N 1
ATOM 1435 C CA . LEU A 1 186 ? -36.344 39.688 11.867 1 89.38 186 LEU A CA 1
ATOM 1436 C C . LEU A 1 186 ? -36.25 38.406 11.016 1 89.38 186 LEU A C 1
ATOM 1438 O O . LEU A 1 186 ? -37 37.469 11.227 1 89.38 186 LEU A O 1
ATOM 1442 N N . TYR A 1 187 ? -35.344 38.5 10 1 88.19 187 TYR A N 1
ATOM 1443 C CA . TYR A 1 187 ? -35.094 37.375 9.125 1 88.19 187 TYR A CA 1
ATOM 1444 C C . TYR A 1 187 ? -33.625 37.031 9.078 1 88.19 187 TYR A C 1
ATOM 1446 O O . TYR A 1 187 ? -32.75 37.906 9.023 1 88.19 187 TYR A O 1
ATOM 1454 N N . VAL A 1 188 ? -33.375 35.75 9.141 1 89.44 188 VAL A N 1
ATOM 1455 C CA . VAL A 1 188 ? -32.062 35.281 8.812 1 89.44 188 VAL A CA 1
ATOM 1456 C C . VAL A 1 188 ? -31.922 35.125 7.301 1 89.44 188 VAL A C 1
ATOM 1458 O O . VAL A 1 188 ? -32.781 34.469 6.664 1 89.44 188 VAL A O 1
ATOM 1461 N N . VAL A 1 189 ? -30.969 35.781 6.746 1 89.06 189 VAL A N 1
ATOM 1462 C CA . VAL A 1 189 ? -30.656 35.594 5.332 1 89.06 189 VAL A CA 1
ATOM 1463 C C . VAL A 1 189 ? -29.453 34.688 5.184 1 89.06 189 VAL A C 1
ATOM 1465 O O . VAL A 1 189 ? -28.406 34.875 5.812 1 89.06 189 VAL A O 1
ATOM 1468 N N . GLY A 1 190 ? -29.641 33.625 4.391 1 90 190 GLY A N 1
ATOM 1469 C CA . GLY A 1 190 ? -28.562 32.688 4.203 1 90 190 GLY A CA 1
ATOM 1470 C C . GLY A 1 190 ? -28.828 31.703 3.072 1 90 190 GLY A C 1
ATOM 1471 O O . GLY A 1 190 ? -29.547 32.031 2.127 1 90 190 GLY A O 1
ATOM 1472 N N . LYS A 1 191 ? -28.047 30.656 3.102 1 89.75 191 LYS A N 1
ATOM 1473 C CA . LYS A 1 191 ? -28.172 29.656 2.041 1 89.75 191 LYS A CA 1
ATOM 1474 C C . LYS A 1 191 ? -28.281 28.25 2.621 1 89.75 191 LYS A C 1
ATOM 1476 O O . LYS A 1 191 ? -27.609 27.938 3.607 1 89.75 191 LYS A O 1
ATOM 1481 N N . ILE A 1 192 ? -29.094 27.484 2.084 1 85.25 192 ILE A N 1
ATOM 1482 C CA . ILE A 1 192 ? -29.188 26.047 2.289 1 85.25 192 ILE A CA 1
ATOM 1483 C C . ILE A 1 192 ? -28.891 25.312 0.978 1 85.25 192 ILE A C 1
ATOM 1485 O O . ILE A 1 192 ? -29.562 25.547 -0.029 1 85.25 192 ILE A O 1
ATOM 1489 N N . MET A 1 193 ? -27.859 24.484 1.071 1 77.44 193 MET A N 1
ATOM 1490 C CA . MET A 1 193 ? -27.438 23.766 -0.127 1 77.44 193 MET A CA 1
ATOM 1491 C C . MET A 1 193 ? -27.25 24.719 -1.3 1 77.44 193 MET A C 1
ATOM 1493 O O . MET A 1 193 ? -27.719 24.453 -2.408 1 77.44 193 MET A O 1
ATOM 1497 N N . GLY A 1 194 ? -26.812 25.844 -1.042 1 80.31 194 GLY A N 1
ATOM 1498 C CA . GLY A 1 194 ? -26.484 26.812 -2.084 1 80.31 194 GLY A CA 1
ATOM 1499 C C . GLY A 1 194 ? -27.656 27.703 -2.441 1 80.31 194 GLY A C 1
ATOM 1500 O O . GLY A 1 194 ? -27.484 28.703 -3.154 1 80.31 194 GLY A O 1
ATOM 1501 N N . GLU A 1 195 ? -28.797 27.422 -1.999 1 84.62 195 GLU A N 1
ATOM 1502 C CA . GLU A 1 195 ? -29.984 28.203 -2.336 1 84.62 195 GLU A CA 1
ATOM 1503 C C . GLU A 1 195 ? -30.281 29.25 -1.272 1 84.62 195 GLU A C 1
ATOM 1505 O O . GLU A 1 195 ? -30.219 28.969 -0.074 1 84.62 195 GLU A O 1
ATOM 1510 N N . ALA A 1 196 ? -30.578 30.391 -1.819 1 87.81 196 ALA A N 1
ATOM 1511 C CA . ALA A 1 196 ? -30.859 31.5 -0.91 1 87.81 196 ALA A CA 1
ATOM 1512 C C . ALA A 1 196 ? -32.156 31.234 -0.117 1 87.81 196 ALA A C 1
ATOM 1514 O O . ALA A 1 196 ? -33.125 30.766 -0.673 1 87.81 196 ALA A O 1
ATOM 1515 N N . GLN A 1 197 ? -31.906 31.438 1.113 1 83.81 197 GLN A N 1
ATOM 1516 C CA . GLN A 1 197 ? -33.031 31.219 2.002 1 83.81 197 GLN A CA 1
ATOM 1517 C C . GLN A 1 197 ? -33.25 32.406 2.941 1 83.81 197 GLN A C 1
ATOM 1519 O O . GLN A 1 197 ? -32.281 33.062 3.324 1 83.81 197 GLN A O 1
ATOM 1524 N N . ARG A 1 198 ? -34.594 32.656 3.158 1 85.31 198 ARG A N 1
ATOM 1525 C CA . ARG A 1 198 ? -34.969 33.594 4.207 1 85.31 198 ARG A CA 1
ATOM 1526 C C . ARG A 1 198 ? -35.75 32.875 5.309 1 85.31 198 ARG A C 1
ATOM 1528 O O . ARG A 1 198 ? -36.812 32.281 5.055 1 85.31 198 ARG A O 1
ATOM 1535 N N . ILE A 1 199 ? -35.156 32.969 6.398 1 85.75 199 ILE A N 1
ATOM 1536 C CA . ILE A 1 199 ? -35.781 32.281 7.52 1 85.75 199 ILE A CA 1
ATOM 1537 C C . ILE A 1 199 ? -36.281 33.281 8.539 1 85.75 199 ILE A C 1
ATOM 1539 O O . ILE A 1 199 ? -35.5 34.031 9.133 1 85.75 199 ILE A O 1
ATOM 1543 N N . ARG A 1 200 ? -37.594 33.25 8.797 1 87.06 200 ARG A N 1
ATOM 1544 C CA . ARG A 1 200 ? -38.25 34.188 9.703 1 87.06 200 ARG A CA 1
ATOM 1545 C C . ARG A 1 200 ? -37.969 33.844 11.156 1 87.06 200 ARG A C 1
ATOM 1547 O O . ARG A 1 200 ? -38 32.688 11.539 1 87.06 200 ARG A O 1
ATOM 1554 N N . GLY A 1 201 ? -37.594 34.906 11.867 1 88.31 201 GLY A N 1
ATOM 1555 C CA . GLY A 1 201 ? -37.438 34.719 13.305 1 88.31 201 GLY A CA 1
ATOM 1556 C C . GLY A 1 201 ? -38.75 34.469 14.016 1 88.31 201 GLY A C 1
ATOM 1557 O O . GLY A 1 201 ? -39.625 35.344 14.094 1 88.31 201 GLY A O 1
ATOM 1558 N N . MET A 1 202 ? -38.938 33.219 14.422 1 85.75 202 MET A N 1
ATOM 1559 C CA . MET A 1 202 ? -40.125 32.875 15.156 1 85.75 202 MET A CA 1
ATOM 1560 C C . MET A 1 202 ? -39.812 31.906 16.297 1 85.75 202 MET A C 1
ATOM 1562 O O . MET A 1 202 ? -38.75 31.297 16.312 1 85.75 202 MET A O 1
ATOM 1566 N N . GLU A 1 203 ? -40.719 31.906 17.297 1 86.38 203 GLU A N 1
ATOM 1567 C CA . GLU A 1 203 ? -40.594 30.922 18.375 1 86.38 203 GLU A CA 1
ATOM 1568 C C . GLU A 1 203 ? -41.094 29.547 17.938 1 86.38 203 GLU A C 1
ATOM 1570 O O . GLU A 1 203 ? -42.219 29.156 18.234 1 86.38 203 GLU A O 1
ATOM 1575 N N . ASP A 1 204 ? -40.219 28.969 17.156 1 87.5 204 ASP A N 1
ATOM 1576 C CA . ASP A 1 204 ? -40.562 27.641 16.656 1 87.5 204 ASP A CA 1
ATOM 1577 C C . ASP A 1 204 ? -39.812 26.562 17.438 1 87.5 204 ASP A C 1
ATOM 1579 O O . ASP A 1 204 ? -39.125 26.859 18.406 1 87.5 204 ASP A O 1
ATOM 1583 N N . GLU A 1 205 ? -40.031 25.312 17.047 1 89.94 205 GLU A N 1
ATOM 1584 C CA . GLU A 1 205 ? -39.438 24.203 17.781 1 89.94 205 GLU A CA 1
ATOM 1585 C C . GLU A 1 205 ? -38.156 23.75 17.141 1 89.94 205 GLU A C 1
ATOM 1587 O O . GLU A 1 205 ? -37.531 22.75 17.562 1 89.94 205 GLU A O 1
ATOM 1592 N N . ALA A 1 206 ? -37.75 24.531 16.141 1 92.81 206 ALA A N 1
ATOM 1593 C CA . ALA A 1 206 ? -36.5 24.141 15.5 1 92.81 206 ALA A CA 1
ATOM 1594 C C . ALA A 1 206 ? -35.312 24.297 16.453 1 92.81 206 ALA A C 1
ATOM 1596 O O . ALA A 1 206 ? -35.375 25.125 17.375 1 92.81 206 ALA A O 1
ATOM 1597 N N . VAL A 1 207 ? -34.375 23.438 16.328 1 95.5 207 VAL A N 1
ATOM 1598 C CA . VAL A 1 207 ? -33.156 23.516 17.109 1 95.5 207 VAL A CA 1
ATOM 1599 C C . VAL A 1 207 ? -31.953 23.562 16.172 1 95.5 207 VAL A C 1
ATOM 1601 O O . VAL A 1 207 ? -31.844 22.75 15.25 1 95.5 207 VAL A O 1
ATOM 1604 N N . TYR A 1 208 ? -31.047 24.562 16.422 1 94.62 208 TYR A N 1
ATOM 1605 C CA . TYR A 1 208 ? -29.844 24.734 15.617 1 94.62 208 TYR A CA 1
ATOM 1606 C C . TYR A 1 208 ? -28.594 24.5 16.453 1 94.62 208 TYR A C 1
ATOM 1608 O O . TYR A 1 208 ? -28.594 24.75 17.672 1 94.62 208 TYR A O 1
ATOM 1616 N N . THR A 1 209 ? -27.562 23.984 15.797 1 95.5 209 THR A N 1
ATOM 1617 C CA . THR A 1 209 ? -26.281 23.812 16.469 1 95.5 209 THR A CA 1
ATOM 1618 C C . THR A 1 209 ? -25.141 24.375 15.633 1 95.5 209 THR A C 1
ATOM 1620 O O . THR A 1 209 ? -25.219 24.375 14.398 1 95.5 209 THR A O 1
ATOM 1623 N N . THR A 1 210 ? -24.141 24.875 16.312 1 94.19 210 THR A N 1
ATOM 1624 C CA . THR A 1 210 ? -22.969 25.359 15.617 1 94.19 210 THR A CA 1
ATOM 1625 C C . THR A 1 210 ? -22 24.219 15.328 1 94.19 210 THR A C 1
ATOM 1627 O O . THR A 1 210 ? -20.984 24.406 14.648 1 94.19 210 THR A O 1
ATOM 1630 N N . GLN A 1 211 ? -22.312 23.047 15.82 1 91.06 211 GLN A N 1
ATOM 1631 C CA . GLN A 1 211 ? -21.547 21.844 15.492 1 91.06 211 GLN A CA 1
ATOM 1632 C C . GLN A 1 211 ? -22.031 21.234 14.18 1 91.06 211 GLN A C 1
ATOM 1634 O O . GLN A 1 211 ? -22.922 20.375 14.18 1 91.06 211 GLN A O 1
ATOM 1639 N N . ILE A 1 212 ? -21.359 21.641 13.164 1 86.31 212 ILE A N 1
ATOM 1640 C CA . ILE A 1 212 ? -21.844 21.297 11.828 1 86.31 212 ILE A CA 1
ATOM 1641 C C . ILE A 1 212 ? -21.5 19.828 11.523 1 86.31 212 ILE A C 1
ATOM 1643 O O . ILE A 1 212 ? -22.234 19.156 10.805 1 86.31 212 ILE A O 1
ATOM 1647 N N . ILE A 1 213 ? -20.344 19.391 12.023 1 86.25 213 ILE A N 1
ATOM 1648 C CA . ILE A 1 213 ? -19.922 18.016 11.797 1 86.25 213 ILE A CA 1
ATOM 1649 C C . ILE A 1 213 ? -19.812 17.281 13.141 1 86.25 213 ILE A C 1
ATOM 1651 O O . ILE A 1 213 ? -19.062 17.703 14.023 1 86.25 213 ILE A O 1
ATOM 1655 N N . SER A 1 214 ? -20.594 16.266 13.234 1 83.19 214 SER A N 1
ATOM 1656 C CA . SER A 1 214 ? -20.609 15.539 14.508 1 83.19 214 SER A CA 1
ATOM 1657 C C . SER A 1 214 ? -19.516 14.477 14.555 1 83.19 214 SER A C 1
ATOM 1659 O O . SER A 1 214 ? -19.094 14.07 15.641 1 83.19 214 SER A O 1
ATOM 1661 N N . GLU A 1 215 ? -19.031 14.117 13.445 1 85.62 215 GLU A N 1
ATOM 1662 C CA . GLU A 1 215 ? -18.047 13.047 13.383 1 85.62 215 GLU A CA 1
ATOM 1663 C C . GLU A 1 215 ? -16.625 13.586 13.602 1 85.62 215 GLU A C 1
ATOM 1665 O O . GLU A 1 215 ? -16.359 14.766 13.328 1 85.62 215 GLU A O 1
ATOM 1670 N N . HIS A 1 216 ? -15.891 12.789 14.203 1 90.38 216 HIS A N 1
ATOM 1671 C CA . HIS A 1 216 ? -14.461 13.078 14.266 1 90.38 216 HIS A CA 1
ATOM 1672 C C . HIS A 1 216 ? -13.773 12.766 12.938 1 90.38 216 HIS A C 1
ATOM 1674 O O . HIS A 1 216 ? -14.039 11.727 12.328 1 90.38 216 HIS A O 1
ATOM 1680 N N . LEU A 1 217 ? -12.961 13.727 12.578 1 91 217 LEU A N 1
ATOM 1681 C CA . LEU A 1 217 ? -12.367 13.625 11.242 1 91 217 LEU A CA 1
ATOM 1682 C C . LEU A 1 217 ? -10.852 13.477 11.336 1 91 217 LEU A C 1
ATOM 1684 O O . LEU A 1 217 ? -10.227 13.984 12.266 1 91 217 LEU A O 1
ATOM 1688 N N . SER A 1 218 ? -10.359 12.758 10.406 1 91.38 218 SER A N 1
ATOM 1689 C CA . SER A 1 218 ? -8.914 12.812 10.188 1 91.38 218 SER A CA 1
ATOM 1690 C C . SER A 1 218 ? -8.508 14.117 9.523 1 91.38 218 SER A C 1
ATOM 1692 O O . SER A 1 218 ? -9.352 14.844 8.984 1 91.38 218 SER A O 1
ATOM 1694 N N . LEU A 1 219 ? -7.262 14.383 9.578 1 93.94 219 LEU A N 1
ATOM 1695 C CA . LEU A 1 219 ? -6.801 15.625 8.969 1 93.94 219 LEU A CA 1
ATOM 1696 C C . LEU A 1 219 ? -7.043 15.609 7.465 1 93.94 219 LEU A C 1
ATOM 1698 O O . LEU A 1 219 ? -7.344 16.656 6.871 1 93.94 219 LEU A O 1
ATOM 1702 N N . SER A 1 220 ? -6.887 14.438 6.848 1 90.62 220 SER A N 1
ATOM 1703 C CA . SER A 1 220 ? -7.113 14.305 5.414 1 90.62 220 SER A CA 1
ATOM 1704 C C . SER A 1 220 ? -8.562 14.633 5.051 1 90.62 220 SER A C 1
ATOM 1706 O O . SER A 1 220 ? -8.844 15.055 3.928 1 90.62 220 SER A O 1
ATOM 1708 N N . GLN A 1 221 ? -9.43 14.484 5.938 1 90.12 221 GLN A N 1
ATOM 1709 C CA . GLN A 1 221 ? -10.836 14.82 5.734 1 90.12 221 GLN A CA 1
ATOM 1710 C C . GLN A 1 221 ? -11.094 16.297 6.016 1 90.12 221 GLN A C 1
ATOM 1712 O O . GLN A 1 221 ? -11.852 16.953 5.301 1 90.12 221 GLN A O 1
ATOM 1717 N N . VAL A 1 222 ? -10.469 16.781 6.996 1 93.69 222 VAL A N 1
ATOM 1718 C CA . VAL A 1 222 ? -10.664 18.156 7.41 1 93.69 222 VAL A CA 1
ATOM 1719 C C . VAL A 1 222 ? -10.234 19.109 6.289 1 93.69 222 VAL A C 1
ATOM 1721 O O . VAL A 1 222 ? -10.898 20.094 6.016 1 93.69 222 VAL A O 1
ATOM 1724 N N . ILE A 1 223 ? -9.195 18.734 5.664 1 93.94 223 ILE A N 1
ATOM 1725 C CA . ILE A 1 223 ? -8.594 19.656 4.707 1 93.94 223 ILE A CA 1
ATOM 1726 C C . ILE A 1 223 ? -9.453 19.719 3.447 1 93.94 223 ILE A C 1
ATOM 1728 O O . ILE A 1 223 ? -9.188 20.547 2.559 1 93.94 223 ILE A O 1
ATOM 1732 N N . LYS A 1 224 ? -10.344 18.891 3.326 1 88.56 224 LYS A N 1
ATOM 1733 C CA . LYS A 1 224 ? -11.281 18.969 2.211 1 88.56 224 LYS A CA 1
ATOM 1734 C C . LYS A 1 224 ? -12.211 20.172 2.373 1 88.56 224 LYS A C 1
ATOM 1736 O O . LYS A 1 224 ? -12.867 20.594 1.415 1 88.56 224 LYS A O 1
ATOM 1741 N N . HIS A 1 225 ? -12.258 20.688 3.533 1 86.5 225 HIS A N 1
ATOM 1742 C CA . HIS A 1 225 ? -13 21.906 3.793 1 86.5 225 HIS A CA 1
ATOM 1743 C C . HIS A 1 225 ? -12.141 23.141 3.508 1 86.5 225 HIS A C 1
ATOM 1745 O O . HIS A 1 225 ? -10.914 23.047 3.457 1 86.5 225 HIS A O 1
ATOM 1751 N N . LYS A 1 226 ? -12.875 24.172 3.312 1 86 226 LYS A N 1
ATOM 1752 C CA . LYS A 1 226 ? -12.148 25.406 3.029 1 86 226 LYS A CA 1
ATOM 1753 C C . LYS A 1 226 ? -11.352 25.859 4.246 1 86 226 LYS A C 1
ATOM 1755 O O . LYS A 1 226 ? -11.914 26.047 5.324 1 86 226 LYS A O 1
ATOM 1760 N N . LEU A 1 227 ? -10.109 26.156 4.121 1 92.5 227 LEU A N 1
ATOM 1761 C CA . LEU A 1 227 ? -9.234 26.641 5.18 1 92.5 227 LEU A CA 1
ATOM 1762 C C . LEU A 1 227 ? -9.203 28.172 5.211 1 92.5 227 LEU A C 1
ATOM 1764 O O . LEU A 1 227 ? -9.391 28.828 4.18 1 92.5 227 LEU A O 1
ATOM 1768 N N . PRO A 1 228 ? -8.992 28.766 6.359 1 94.44 228 PRO A N 1
ATOM 1769 C CA . PRO A 1 228 ? -8.625 28.172 7.652 1 94.44 228 PRO A CA 1
ATOM 1770 C C . PRO A 1 228 ? -9.82 27.594 8.398 1 94.44 228 PRO A C 1
ATOM 1772 O O . PRO A 1 228 ? -10.961 28.016 8.172 1 94.44 228 PRO A O 1
ATOM 1775 N N . VAL A 1 229 ? -9.484 26.609 9.273 1 94 229 VAL A N 1
ATOM 1776 C CA . VAL A 1 229 ? -10.484 26 10.148 1 94 229 VAL A CA 1
ATOM 1777 C C . VAL A 1 229 ? -9.883 25.781 11.539 1 94 229 VAL A C 1
ATOM 1779 O O . VAL A 1 229 ? -8.672 25.625 11.68 1 94 229 VAL A O 1
ATOM 1782 N N . ARG A 1 230 ? -10.789 25.875 12.5 1 95.38 230 ARG A N 1
ATOM 1783 C CA . ARG A 1 230 ? -10.406 25.531 13.867 1 95.38 230 ARG A CA 1
ATOM 1784 C C . ARG A 1 230 ? -10.773 24.094 14.203 1 95.38 230 ARG A C 1
ATOM 1786 O O . ARG A 1 230 ? -11.852 23.625 13.844 1 95.38 230 ARG A O 1
ATOM 1793 N N . VAL A 1 231 ? -9.766 23.453 14.859 1 96.06 231 VAL A N 1
ATOM 1794 C CA . VAL A 1 231 ? -10.023 22.062 15.219 1 96.06 231 VAL A CA 1
ATOM 1795 C C . VAL A 1 231 ? -9.547 21.797 16.641 1 96.06 231 VAL A C 1
ATOM 1797 O O . VAL A 1 231 ? -8.734 22.562 17.188 1 96.06 231 VAL A O 1
ATOM 1800 N N . ARG A 1 232 ? -10.125 20.766 17.219 1 94.25 232 ARG A N 1
ATOM 1801 C CA . ARG A 1 232 ? -9.703 20.25 18.516 1 94.25 232 ARG A CA 1
ATOM 1802 C C . ARG A 1 232 ? -9.359 18.766 18.453 1 94.25 232 ARG A C 1
ATOM 1804 O O . ARG A 1 232 ? -10.062 18 17.797 1 94.25 232 ARG A O 1
ATOM 1811 N N . THR A 1 233 ? -8.211 18.391 19.016 1 93.88 233 THR A N 1
ATOM 1812 C CA . THR A 1 233 ? -7.812 16.984 19 1 93.88 233 THR A CA 1
ATOM 1813 C C . THR A 1 233 ? -8.734 16.156 19.891 1 93.88 233 THR A C 1
ATOM 1815 O O . THR A 1 233 ? -9.188 16.625 20.938 1 93.88 233 THR A O 1
ATOM 1818 N N . VAL A 1 234 ? -9.008 14.953 19.391 1 90 234 VAL A N 1
ATOM 1819 C CA . VAL A 1 234 ? -9.836 14.016 20.141 1 90 234 VAL A CA 1
ATOM 1820 C C . VAL A 1 234 ? -8.969 12.898 20.703 1 90 234 VAL A C 1
ATOM 1822 O O . VAL A 1 234 ? -8.086 12.383 20.031 1 90 234 VAL A O 1
ATOM 1825 N N . SER A 1 235 ? -9.094 12.578 21.938 1 78.44 235 SER A N 1
ATOM 1826 C CA . SER A 1 235 ? -8.32 11.516 22.562 1 78.44 235 SER A CA 1
ATOM 1827 C C . SER A 1 235 ? -8.891 10.141 22.219 1 78.44 235 SER A C 1
ATOM 1829 O O . SER A 1 235 ? -10.109 9.938 22.266 1 78.44 235 SER A O 1
ATOM 1831 N N . THR A 1 236 ? -8.336 9.367 21.344 1 61.56 236 THR A N 1
ATOM 1832 C CA . THR A 1 236 ? -8.828 8.031 21 1 61.56 236 THR A CA 1
ATOM 1833 C C . THR A 1 236 ? -8.594 7.062 22.156 1 61.56 236 THR A C 1
ATOM 1835 O O . THR A 1 236 ? -9.172 5.977 22.188 1 61.56 236 THR A O 1
ATOM 1838 N N . GLY A 1 237 ? -7.562 7.102 22.922 1 54.84 237 GLY A N 1
ATOM 1839 C CA . GLY A 1 237 ? -7.227 6.043 23.875 1 54.84 237 GLY A CA 1
ATOM 1840 C C . GLY A 1 237 ? -8.133 6.012 25.078 1 54.84 237 GLY A C 1
ATOM 1841 O O . GLY A 1 237 ? -9.047 6.832 25.203 1 54.84 237 GLY A O 1
ATOM 1842 N N . SER A 1 238 ? -7.844 4.828 25.859 1 50.47 238 SER A N 1
ATOM 1843 C CA . SER A 1 238 ? -8.445 4.457 27.125 1 50.47 238 SER A CA 1
ATOM 1844 C C . SER A 1 238 ? -8.484 5.637 28.094 1 50.47 238 SER A C 1
ATOM 1846 O O . SER A 1 238 ? -7.547 6.434 28.141 1 50.47 238 SER A O 1
ATOM 1848 N N . PRO A 1 239 ? -9.766 5.934 28.516 1 47.41 239 PRO A N 1
ATOM 1849 C CA . PRO A 1 239 ? -9.867 6.941 29.578 1 47.41 239 PRO A CA 1
ATOM 1850 C C . PRO A 1 239 ? -8.719 6.867 30.578 1 47.41 239 PRO A C 1
ATOM 1852 O O . PRO A 1 239 ? -8.758 6.062 31.516 1 47.41 239 PRO A O 1
ATOM 1855 N N . SER A 1 240 ? -7.621 6.562 30.203 1 44.41 240 SER A N 1
ATOM 1856 C CA . SER A 1 240 ? -6.727 6.617 31.359 1 44.41 240 SER A CA 1
ATOM 1857 C C . SER A 1 240 ? -6.855 7.949 32.094 1 44.41 240 SER A C 1
ATOM 1859 O O . SER A 1 240 ? -7.34 8.93 31.531 1 44.41 240 SER A O 1
ATOM 1861 N N . ARG A 1 241 ? -6.469 7.906 33.312 1 50.66 241 ARG A N 1
ATOM 1862 C CA . ARG A 1 241 ? -6.641 8.906 34.375 1 50.66 241 ARG A CA 1
ATOM 1863 C C . ARG A 1 241 ? -6.309 10.305 33.844 1 50.66 241 ARG A C 1
ATOM 1865 O O . ARG A 1 241 ? -6.887 11.289 34.312 1 50.66 241 ARG A O 1
ATOM 1872 N N . ARG A 1 242 ? -5.145 10.383 33.156 1 49.47 242 ARG A N 1
ATOM 1873 C CA . ARG A 1 242 ? -4.855 11.773 32.812 1 49.47 242 ARG A CA 1
ATOM 1874 C C . ARG A 1 242 ? -5.301 12.094 31.375 1 49.47 242 ARG A C 1
ATOM 1876 O O . ARG A 1 242 ? -4.809 11.492 30.422 1 49.47 242 ARG A O 1
ATOM 1883 N N . ARG A 1 243 ? -6.488 12.25 31.047 1 52.34 243 ARG A N 1
ATOM 1884 C CA . ARG A 1 243 ? -7.078 12.648 29.766 1 52.34 243 ARG A CA 1
ATOM 1885 C C . ARG A 1 243 ? -6.148 13.578 29 1 52.34 243 ARG A C 1
ATOM 1887 O O . ARG A 1 243 ? -5.773 14.641 29.5 1 52.34 243 ARG A O 1
ATOM 1894 N N . PRO A 1 244 ? -5.41 13 27.984 1 59.31 244 PRO A N 1
ATOM 1895 C CA . PRO A 1 244 ? -4.605 14.008 27.297 1 59.31 244 PRO A CA 1
ATOM 1896 C C . PRO A 1 244 ? -5.375 15.297 27.031 1 59.31 244 PRO A C 1
ATOM 1898 O O . PRO A 1 244 ? -6.586 15.266 26.812 1 59.31 244 PRO A O 1
ATOM 1901 N N . THR A 1 245 ? -4.805 16.406 27.438 1 74.12 245 THR A N 1
ATOM 1902 C CA . THR A 1 245 ? -5.375 17.734 27.234 1 74.12 245 THR A CA 1
ATOM 1903 C C . THR A 1 245 ? -5.668 17.969 25.75 1 74.12 245 THR A C 1
ATOM 1905 O O . THR A 1 245 ? -4.801 17.75 24.906 1 74.12 245 THR A O 1
ATOM 1908 N N . GLU A 1 246 ? -6.855 18.047 25.391 1 86.06 246 GLU A N 1
ATOM 1909 C CA . GLU A 1 246 ? -7.281 18.422 24.031 1 86.06 246 GLU A CA 1
ATOM 1910 C C . GLU A 1 246 ? -6.578 19.688 23.562 1 86.06 246 GLU A C 1
ATOM 1912 O O . GLU A 1 246 ? -6.383 20.625 24.344 1 86.06 246 GLU A O 1
ATOM 1917 N N . LEU A 1 247 ? -6.008 19.594 22.453 1 91.06 247 LEU A N 1
ATOM 1918 C CA . LEU A 1 247 ? -5.305 20.703 21.844 1 91.06 247 LEU A CA 1
ATOM 1919 C C . LEU A 1 247 ? -6.168 21.375 20.781 1 91.06 247 LEU A C 1
ATOM 1921 O O . LEU A 1 247 ? -6.73 20.688 19.922 1 91.06 247 LEU A O 1
ATOM 1925 N N . GLU A 1 248 ? -6.293 22.703 20.969 1 93.75 248 GLU A N 1
ATOM 1926 C CA . GLU A 1 248 ? -6.984 23.469 19.938 1 93.75 248 GLU A CA 1
ATOM 1927 C C . GLU A 1 248 ? -5.996 24.031 18.922 1 93.75 248 GLU A C 1
ATOM 1929 O O . GLU A 1 248 ? -4.992 24.641 19.297 1 93.75 248 GLU A O 1
ATOM 1934 N N . LEU A 1 249 ? -6.328 23.844 17.656 1 95.75 249 LEU A N 1
ATOM 1935 C CA . LEU A 1 249 ? -5.449 24.266 16.578 1 95.75 249 LEU A CA 1
ATOM 1936 C C . LEU A 1 249 ? -6.223 25.062 15.523 1 95.75 249 LEU A C 1
ATOM 1938 O O . LEU A 1 249 ? -7.402 24.797 15.281 1 95.75 249 LEU A O 1
ATOM 1942 N N . ARG A 1 250 ? -5.594 26.016 15.016 1 96.25 250 ARG A N 1
ATOM 1943 C CA . ARG A 1 250 ? -6.098 26.672 13.82 1 96.25 250 ARG A CA 1
ATOM 1944 C C . ARG A 1 250 ? -5.32 26.25 12.578 1 96.25 250 ARG A C 1
ATOM 1946 O O . ARG A 1 250 ? -4.141 26.562 12.438 1 96.25 250 ARG A O 1
ATOM 1953 N N . LEU A 1 251 ? -5.973 25.516 11.734 1 96.88 251 LEU A N 1
ATOM 1954 C CA . LEU A 1 251 ? -5.352 25.078 10.492 1 96.88 251 LEU A CA 1
ATOM 1955 C C . LEU A 1 251 ? -5.367 26.188 9.453 1 96.88 251 LEU A C 1
ATOM 1957 O O . LEU A 1 251 ? -6.438 26.656 9.047 1 96.88 251 LEU A O 1
ATOM 1961 N N . GLU A 1 252 ? -4.281 26.562 8.961 1 96.12 252 GLU A N 1
ATOM 1962 C CA . GLU A 1 252 ? -4.176 27.75 8.117 1 96.12 252 GLU A CA 1
ATOM 1963 C C . GLU A 1 252 ? -4.195 27.375 6.641 1 96.12 252 GLU A C 1
ATOM 1965 O O . GLU A 1 252 ? -4.992 27.922 5.871 1 96.12 252 GLU A O 1
ATOM 1970 N N . CYS A 1 253 ? -3.295 26.516 6.258 1 95.81 253 CYS A N 1
ATOM 1971 C CA . CYS A 1 253 ? -3.205 26.188 4.844 1 95.81 253 CYS A CA 1
ATOM 1972 C C . CYS A 1 253 ? -2.477 24.859 4.645 1 95.81 253 CYS A C 1
ATOM 1974 O O . CYS A 1 253 ? -1.788 24.375 5.551 1 95.81 253 CYS A O 1
ATOM 1976 N N . LEU A 1 254 ? -2.732 24.312 3.477 1 94.38 254 LEU A N 1
ATOM 1977 C CA . LEU A 1 254 ? -2.02 23.125 3.02 1 94.38 254 LEU A CA 1
ATOM 1978 C C . LEU A 1 254 ? -0.741 23.5 2.281 1 94.38 254 LEU A C 1
ATOM 1980 O O . LEU A 1 254 ? -0.767 24.359 1.389 1 94.38 254 LEU A O 1
ATOM 1984 N N . ILE A 1 255 ? 0.352 22.875 2.721 1 89.06 255 ILE A N 1
ATOM 1985 C CA . ILE A 1 255 ? 1.648 23.188 2.133 1 89.06 255 ILE A CA 1
ATOM 1986 C C . ILE A 1 255 ? 2.258 21.938 1.513 1 89.06 255 ILE A C 1
ATOM 1988 O O . ILE A 1 255 ? 2.209 20.859 2.107 1 89.06 255 ILE A O 1
ATOM 1992 N N . LYS A 1 256 ? 2.711 22.141 0.298 1 86.25 256 LYS A N 1
ATOM 1993 C CA . LYS A 1 256 ? 3.572 21.125 -0.3 1 86.25 256 LYS A CA 1
ATOM 1994 C C . LYS A 1 256 ? 5.043 21.422 -0.028 1 86.25 256 LYS A C 1
ATOM 1996 O O . LYS A 1 256 ? 5.617 22.344 -0.618 1 86.25 256 LYS A O 1
ATOM 2001 N N . ARG A 1 257 ? 5.574 20.672 0.818 1 82.62 257 ARG A N 1
ATOM 2002 C CA . ARG A 1 257 ? 6.945 20.938 1.255 1 82.62 257 ARG A CA 1
ATOM 2003 C C . ARG A 1 257 ? 7.918 19.953 0.614 1 82.62 257 ARG A C 1
ATOM 2005 O O . ARG A 1 257 ? 7.711 18.75 0.664 1 82.62 257 ARG A O 1
ATOM 2012 N N . GLU A 1 258 ? 8.969 20.516 0.012 1 84.06 258 GLU A N 1
ATOM 2013 C CA . GLU A 1 258 ? 10.016 19.688 -0.571 1 84.06 258 GLU A CA 1
ATOM 2014 C C . GLU A 1 258 ? 10.984 19.188 0.499 1 84.06 258 GLU A C 1
ATOM 2016 O O . GLU A 1 258 ? 11.398 19.953 1.369 1 84.06 258 GLU A O 1
ATOM 2021 N N . ARG A 1 259 ? 11.227 17.953 0.41 1 87.25 259 ARG A N 1
ATOM 2022 C CA . ARG A 1 259 ? 12.164 17.406 1.386 1 87.25 259 ARG A CA 1
ATOM 2023 C C . ARG A 1 259 ? 13.172 16.469 0.715 1 87.25 259 ARG A C 1
ATOM 2025 O O . ARG A 1 259 ? 12.992 16.078 -0.438 1 87.25 259 ARG A O 1
ATOM 2032 N N . VAL A 1 260 ? 14.211 16.281 1.42 1 91.19 260 VAL A N 1
ATOM 2033 C CA . VAL A 1 260 ? 15.273 15.398 0.944 1 91.19 260 VAL A CA 1
ATOM 2034 C C . VAL A 1 260 ? 15.25 14.094 1.734 1 91.19 260 VAL A C 1
ATOM 2036 O O . VAL A 1 260 ? 14.969 14.086 2.934 1 91.19 260 VAL A O 1
ATOM 2039 N N . ILE A 1 261 ? 15.5 12.992 1.022 1 92.94 261 ILE A N 1
ATOM 2040 C CA . ILE A 1 261 ? 15.648 11.68 1.631 1 92.94 261 ILE A CA 1
ATOM 2041 C C . ILE A 1 261 ? 17.125 11.305 1.699 1 92.94 261 ILE A C 1
ATOM 2043 O O . ILE A 1 261 ? 17.812 11.281 0.677 1 92.94 261 ILE A O 1
ATOM 2047 N N . ALA A 1 262 ? 17.578 11.078 2.92 1 94.25 262 ALA A N 1
ATOM 2048 C CA . ALA A 1 262 ? 19 10.805 3.123 1 94.25 262 ALA A CA 1
ATOM 2049 C C . ALA A 1 262 ? 19.188 9.594 4.023 1 94.25 262 ALA A C 1
ATOM 2051 O O . ALA A 1 262 ? 18.281 9.18 4.738 1 94.25 262 ALA A O 1
ATOM 2052 N N . THR A 1 263 ? 20.281 8.945 3.859 1 94.69 263 THR A N 1
ATOM 2053 C CA . THR A 1 263 ? 20.688 7.879 4.77 1 94.69 263 THR A CA 1
ATOM 2054 C C . THR A 1 263 ? 21.969 8.266 5.512 1 94.69 263 THR A C 1
ATOM 2056 O O . THR A 1 263 ? 22.766 9.055 5.008 1 94.69 263 THR A O 1
ATOM 2059 N N . ARG A 1 264 ? 22.078 7.719 6.668 1 93.25 264 ARG A N 1
ATOM 2060 C CA . ARG A 1 264 ? 23.266 7.934 7.496 1 93.25 264 ARG A CA 1
ATOM 2061 C C . ARG A 1 264 ? 24.078 6.656 7.613 1 93.25 264 ARG A C 1
ATOM 2063 O O . ARG A 1 264 ? 23.531 5.574 7.82 1 93.25 264 ARG A O 1
ATOM 2070 N N . ALA A 1 265 ? 25.391 6.711 7.48 1 88.19 265 ALA A N 1
ATOM 2071 C CA . ALA A 1 265 ? 26.297 5.559 7.473 1 88.19 265 ALA A CA 1
ATOM 2072 C C . ALA A 1 265 ? 26.344 4.887 8.844 1 88.19 265 ALA A C 1
ATOM 2074 O O . ALA A 1 265 ? 26.406 3.658 8.938 1 88.19 265 ALA A O 1
ATOM 2075 N N . ARG A 1 266 ? 26.328 5.504 10.016 1 77.62 266 ARG A N 1
ATOM 2076 C CA . ARG A 1 266 ? 26.594 5.008 11.367 1 77.62 266 ARG A CA 1
ATOM 2077 C C . ARG A 1 266 ? 25.5 4.031 11.812 1 77.62 266 ARG A C 1
ATOM 2079 O O . ARG A 1 266 ? 25.812 2.918 12.25 1 77.62 266 ARG A O 1
ATOM 2086 N N . ASP A 1 267 ? 24.25 4.328 11.789 1 76.19 267 ASP A N 1
ATOM 2087 C CA . ASP A 1 267 ? 23.219 3.502 12.406 1 76.19 267 ASP A CA 1
ATOM 2088 C C . ASP A 1 267 ? 22.188 3.031 11.367 1 76.19 267 ASP A C 1
ATOM 2090 O O . ASP A 1 267 ? 21.188 2.418 11.711 1 76.19 267 ASP A O 1
ATOM 2094 N N . GLY A 1 268 ? 22.5 3.273 10.133 1 78.19 268 GLY A N 1
ATOM 2095 C CA . GLY A 1 268 ? 21.609 2.758 9.109 1 78.19 268 GLY A CA 1
ATOM 2096 C C . GLY A 1 268 ? 20.234 3.381 9.148 1 78.19 268 GLY A C 1
ATOM 2097 O O . GLY A 1 268 ? 19.219 2.686 8.992 1 78.19 268 GLY A O 1
ATOM 2098 N N . ALA A 1 269 ? 20.125 4.656 9.328 1 85.75 269 ALA A N 1
ATOM 2099 C CA . ALA A 1 269 ? 18.844 5.324 9.414 1 85.75 269 ALA A CA 1
ATOM 2100 C C . ALA A 1 269 ? 18.516 6.074 8.125 1 85.75 269 ALA A C 1
ATOM 2102 O O . ALA A 1 269 ? 19.422 6.562 7.445 1 85.75 269 ALA A O 1
ATOM 2103 N N . VAL A 1 270 ? 17.312 6.012 7.793 1 92.5 270 VAL A N 1
ATOM 2104 C CA . VAL A 1 270 ? 16.812 6.867 6.719 1 92.5 270 VAL A CA 1
ATOM 2105 C C . VAL A 1 270 ? 16.234 8.156 7.305 1 92.5 270 VAL A C 1
ATOM 2107 O O . VAL A 1 270 ? 15.43 8.109 8.234 1 92.5 270 VAL A O 1
ATOM 2110 N N . LEU A 1 271 ? 16.672 9.281 6.789 1 91.38 271 LEU A N 1
ATOM 2111 C CA . LEU A 1 271 ? 16.266 10.594 7.262 1 91.38 271 LEU A CA 1
ATOM 2112 C C . LEU A 1 271 ? 15.477 11.336 6.18 1 91.38 271 LEU A C 1
ATOM 2114 O O . LEU A 1 271 ? 15.82 11.266 5 1 91.38 271 LEU A O 1
ATOM 2118 N N . ALA A 1 272 ? 14.469 11.969 6.598 1 90.19 272 ALA A N 1
ATOM 2119 C CA . ALA A 1 272 ? 13.734 12.891 5.738 1 90.19 272 ALA A CA 1
ATOM 2120 C C . ALA A 1 272 ? 13.641 14.273 6.371 1 90.19 272 ALA A C 1
ATOM 2122 O O . ALA A 1 272 ? 13.234 14.406 7.527 1 90.19 272 ALA A O 1
ATOM 2123 N N . PHE A 1 273 ? 14.086 15.273 5.676 1 88.12 273 PHE A N 1
ATOM 2124 C CA . PHE A 1 273 ? 14.039 16.625 6.234 1 88.12 273 PHE A CA 1
ATOM 2125 C C . PHE A 1 273 ? 13.953 17.656 5.125 1 88.12 273 PHE A C 1
ATOM 2127 O O . PHE A 1 273 ? 14.383 17.422 3.996 1 88.12 273 PHE A O 1
ATOM 2134 N N . PRO A 1 274 ? 13.383 18.797 5.43 1 84.62 274 PRO A N 1
ATOM 2135 C CA . PRO A 1 274 ? 13.242 19.844 4.422 1 84.62 274 PRO A CA 1
ATOM 2136 C C . PRO A 1 274 ? 14.578 20.438 3.99 1 84.62 274 PRO A C 1
ATOM 2138 O O . PRO A 1 274 ? 15.562 20.359 4.738 1 84.62 274 PRO A O 1
ATOM 2141 N N . PHE A 1 275 ? 14.578 21.125 2.863 1 83.75 275 PHE A N 1
ATOM 2142 C CA . PHE A 1 275 ? 15.766 21.797 2.338 1 83.75 275 PHE A CA 1
ATOM 2143 C C . PHE A 1 275 ? 16.234 22.891 3.285 1 83.75 275 PHE A C 1
ATOM 2145 O O . PHE A 1 275 ? 17.422 23.203 3.35 1 83.75 275 PHE A O 1
ATOM 2152 N N . SER A 1 276 ? 15.281 23.391 4.016 1 79.75 276 SER A N 1
ATOM 2153 C CA . SER A 1 276 ? 15.547 24.562 4.859 1 79.75 276 SER A CA 1
ATOM 2154 C C . SER A 1 276 ? 16.219 24.156 6.164 1 79.75 276 SER A C 1
ATOM 2156 O O . SER A 1 276 ? 16.578 25 6.977 1 79.75 276 SER A O 1
ATOM 2158 N N . THR A 1 277 ? 16.359 22.891 6.348 1 83.94 277 THR A N 1
ATOM 2159 C CA . THR A 1 277 ? 17.031 22.453 7.57 1 83.94 277 THR A CA 1
ATOM 2160 C C . THR A 1 277 ? 18.438 23.016 7.645 1 83.94 277 THR A C 1
ATOM 2162 O O . THR A 1 277 ? 19.219 22.891 6.691 1 83.94 277 THR A O 1
ATOM 2165 N N . PRO A 1 278 ? 18.703 23.672 8.789 1 84.69 278 PRO A N 1
ATOM 2166 C CA . PRO A 1 278 ? 20.016 24.328 8.906 1 84.69 278 PRO A CA 1
ATOM 2167 C C . PRO A 1 278 ? 21.141 23.359 9.172 1 84.69 278 PRO A C 1
ATOM 2169 O O . PRO A 1 278 ? 21.516 23.125 10.328 1 84.69 278 PRO A O 1
ATOM 2172 N N . LEU A 1 279 ? 21.656 22.797 8.195 1 89.31 279 LEU A N 1
ATOM 2173 C CA . LEU A 1 279 ? 22.797 21.906 8.289 1 89.31 279 LEU A CA 1
ATOM 2174 C C . LEU A 1 279 ? 24.016 22.516 7.582 1 89.31 279 LEU A C 1
ATOM 2176 O O . LEU A 1 279 ? 23.875 23.109 6.516 1 89.31 279 LEU A O 1
ATOM 2180 N N . GLU A 1 280 ? 25.125 22.469 8.289 1 92.19 280 GLU A N 1
ATOM 2181 C CA . GLU A 1 280 ? 26.391 22.766 7.633 1 92.19 280 GLU A CA 1
ATOM 2182 C C . GLU A 1 280 ? 27.016 21.516 7.031 1 92.19 280 GLU A C 1
ATOM 2184 O O . GLU A 1 280 ? 27.375 20.578 7.758 1 92.19 280 GLU A O 1
ATOM 2189 N N . LEU A 1 281 ? 27.094 21.578 5.711 1 95.06 281 LEU A N 1
ATOM 2190 C CA . LEU A 1 281 ? 27.484 20.344 5.02 1 95.06 281 LEU A CA 1
ATOM 2191 C C . LEU A 1 281 ? 28.672 20.594 4.098 1 95.06 281 LEU A C 1
ATOM 2193 O O . LEU A 1 281 ? 28.812 21.672 3.527 1 95.06 281 LEU A O 1
ATOM 2197 N N . ASP A 1 282 ? 29.562 19.562 3.965 1 95.06 282 ASP A N 1
ATOM 2198 C CA . ASP A 1 282 ? 30.609 19.5 2.955 1 95.06 282 ASP A CA 1
ATOM 2199 C C . ASP A 1 282 ? 30.406 18.328 2.006 1 95.06 282 ASP A C 1
ATOM 2201 O O . ASP A 1 282 ? 30.125 17.203 2.449 1 95.06 282 ASP A O 1
ATOM 2205 N N . GLY A 1 283 ? 30.484 18.672 0.709 1 94.81 283 GLY A N 1
ATOM 2206 C CA . GLY A 1 283 ? 30.469 17.578 -0.248 1 94.81 283 GLY A CA 1
ATOM 2207 C C . GLY A 1 283 ? 31.703 16.688 -0.156 1 94.81 283 GLY A C 1
ATOM 2208 O O . GLY A 1 283 ? 32.812 17.172 0.028 1 94.81 283 GLY A O 1
ATOM 2209 N N . ILE A 1 284 ? 31.453 15.344 -0.192 1 94.88 284 ILE A N 1
ATOM 2210 C CA . ILE A 1 284 ? 32.594 14.438 -0.124 1 94.88 284 ILE A CA 1
ATOM 2211 C C . ILE A 1 284 ? 32.438 13.312 -1.143 1 94.88 284 ILE A C 1
ATOM 2213 O O . ILE A 1 284 ? 31.328 13.094 -1.648 1 94.88 284 ILE A O 1
ATOM 2217 N N . THR A 1 285 ? 33.5 12.641 -1.49 1 93.69 285 THR A N 1
ATOM 2218 C CA . THR A 1 285 ? 33.531 11.383 -2.229 1 93.69 285 THR A CA 1
ATOM 2219 C C . THR A 1 285 ? 33.875 10.227 -1.304 1 93.69 285 THR A C 1
ATOM 2221 O O . THR A 1 285 ? 35.031 10.07 -0.901 1 93.69 285 THR A O 1
ATOM 2224 N N . PRO A 1 286 ? 32.844 9.5 -0.953 1 91.5 286 PRO A N 1
ATOM 2225 C CA . PRO A 1 286 ? 33.125 8.422 -0 1 91.5 286 PRO A CA 1
ATOM 2226 C C . PRO A 1 286 ? 33.906 7.273 -0.624 1 91.5 286 PRO A C 1
ATOM 2228 O O . PRO A 1 286 ? 33.875 7.082 -1.842 1 91.5 286 PRO A O 1
ATOM 2231 N N . HIS A 1 287 ? 34.625 6.551 0.333 1 89.81 287 HIS A N 1
ATOM 2232 C CA . HIS A 1 287 ? 35.25 5.297 -0.07 1 89.81 287 HIS A CA 1
ATOM 2233 C C . HIS A 1 287 ? 34.188 4.211 -0.312 1 89.81 287 HIS A C 1
ATOM 2235 O O . HIS A 1 287 ? 33.125 4.215 0.313 1 89.81 287 HIS A O 1
ATOM 2241 N N . TRP A 1 288 ? 34.562 3.256 -1.153 1 89.69 288 TRP A N 1
ATOM 2242 C CA . TRP A 1 288 ? 33.656 2.172 -1.506 1 89.69 288 TRP A CA 1
ATOM 2243 C C . TRP A 1 288 ? 33.188 1.422 -0.26 1 89.69 288 TRP A C 1
ATOM 2245 O O . TRP A 1 288 ? 32.031 0.998 -0.176 1 89.69 288 TRP A O 1
ATOM 2255 N N . ASN A 1 289 ? 34.031 1.324 0.68 1 88.75 289 ASN A N 1
ATOM 2256 C CA . ASN A 1 289 ? 33.719 0.538 1.871 1 88.75 289 ASN A CA 1
ATOM 2257 C C . ASN A 1 289 ? 32.625 1.18 2.701 1 88.75 289 ASN A C 1
ATOM 2259 O O . ASN A 1 289 ? 32.031 0.524 3.555 1 88.75 289 ASN A O 1
ATOM 2263 N N . THR A 1 290 ? 32.344 2.465 2.412 1 91.44 290 THR A N 1
ATOM 2264 C CA . THR A 1 290 ? 31.344 3.186 3.176 1 91.44 290 THR A CA 1
ATOM 2265 C C . THR A 1 290 ? 29.984 3.117 2.479 1 91.44 290 THR A C 1
ATOM 2267 O O . THR A 1 290 ? 28.953 3.334 3.104 1 91.44 290 THR A O 1
ATOM 2270 N N . ILE A 1 291 ? 29.984 2.73 1.248 1 91.5 291 ILE A N 1
ATOM 2271 C CA . ILE A 1 291 ? 28.812 2.844 0.398 1 91.5 291 ILE A CA 1
ATOM 2272 C C . ILE A 1 291 ? 27.734 1.868 0.873 1 91.5 291 ILE A C 1
ATOM 2274 O O . ILE A 1 291 ? 26.562 2.23 0.979 1 91.5 291 ILE A O 1
ATOM 2278 N N . PRO A 1 292 ? 28.062 0.676 1.255 1 89.94 292 PRO A N 1
ATOM 2279 C CA . PRO A 1 292 ? 27.016 -0.246 1.715 1 89.94 292 PRO A CA 1
ATOM 2280 C C . PRO A 1 292 ? 26.266 0.276 2.936 1 89.94 292 PRO A C 1
ATOM 2282 O O . PRO A 1 292 ? 25.047 0.14 3.016 1 89.94 292 PRO A O 1
ATOM 2285 N N . SER A 1 293 ? 26.969 0.937 3.82 1 91.88 293 SER A N 1
ATOM 2286 C CA . SER A 1 293 ? 26.328 1.469 5.02 1 91.88 293 SER A CA 1
ATOM 2287 C C . SER A 1 293 ? 25.406 2.639 4.684 1 91.88 293 SER A C 1
ATOM 2289 O O . SER A 1 293 ? 24.516 2.969 5.457 1 91.88 293 SER A O 1
ATOM 2291 N N . LEU A 1 294 ? 25.641 3.23 3.531 1 94 294 LEU A N 1
ATOM 2292 C CA . LEU A 1 294 ? 24.859 4.398 3.123 1 94 294 LEU A CA 1
ATOM 2293 C C . LEU A 1 294 ? 23.656 3.986 2.289 1 94 294 LEU A C 1
ATOM 2295 O O . LEU A 1 294 ? 22.672 4.73 2.197 1 94 294 LEU A O 1
ATOM 2299 N N . VAL A 1 295 ? 23.703 2.805 1.708 1 93.38 295 VAL A N 1
ATOM 2300 C CA . VAL A 1 295 ? 22.641 2.42 0.791 1 93.38 295 VAL A CA 1
ATOM 2301 C C . VAL A 1 295 ? 21.734 1.387 1.456 1 93.38 295 VAL A C 1
ATOM 2303 O O . VAL A 1 295 ? 20.516 1.372 1.224 1 93.38 295 VAL A O 1
ATOM 2306 N N . MET A 1 296 ? 22.188 0.663 2.379 1 91.88 296 MET A N 1
ATOM 2307 C CA . MET A 1 296 ? 21.516 -0.474 2.99 1 91.88 296 MET A CA 1
ATOM 2308 C C . MET A 1 296 ? 20.25 -0.025 3.719 1 91.88 296 MET A C 1
ATOM 2310 O O . MET A 1 296 ? 19.219 -0.705 3.668 1 91.88 296 MET A O 1
ATOM 2314 N N . PRO A 1 297 ? 20.312 1.089 4.344 1 91.69 297 PRO A N 1
ATOM 2315 C CA . PRO A 1 297 ? 19.125 1.495 5.086 1 91.69 297 PRO A CA 1
ATOM 2316 C C . PRO A 1 297 ? 17.906 1.733 4.184 1 91.69 297 PRO A C 1
ATOM 2318 O O . PRO A 1 297 ? 16.766 1.763 4.66 1 91.69 297 PRO A O 1
ATOM 2321 N N . LEU A 1 298 ? 18.141 1.869 2.922 1 92.25 298 LEU A N 1
ATOM 2322 C CA . LEU A 1 298 ? 17.062 2.145 1.975 1 92.25 298 LEU A CA 1
ATOM 2323 C C . LEU A 1 298 ? 16.266 0.875 1.662 1 92.25 298 LEU A C 1
ATOM 2325 O O . LEU A 1 298 ? 15.117 0.945 1.24 1 92.25 298 LEU A O 1
ATOM 2329 N N . TYR A 1 299 ? 16.859 -0.213 1.85 1 91.56 299 TYR A N 1
ATOM 2330 C CA . TYR A 1 299 ? 16.344 -1.452 1.285 1 91.56 299 TYR A CA 1
ATOM 2331 C C . TYR A 1 299 ? 15 -1.818 1.92 1 91.56 299 TYR A C 1
ATOM 2333 O O . TYR A 1 299 ? 14.086 -2.266 1.231 1 91.56 299 TYR A O 1
ATOM 2341 N N . PRO A 1 300 ? 14.812 -1.619 3.209 1 90 300 PRO A N 1
ATOM 2342 C CA . PRO A 1 300 ? 13.5 -1.913 3.781 1 90 300 PRO A CA 1
ATOM 2343 C C . PRO A 1 300 ? 12.391 -1.047 3.186 1 90 300 PRO A C 1
ATOM 2345 O O . PRO A 1 300 ? 11.211 -1.4 3.271 1 90 300 PRO A O 1
ATOM 2348 N N . LEU A 1 301 ? 12.781 0.026 2.566 1 91.5 301 LEU A N 1
ATOM 2349 C CA . LEU A 1 301 ? 11.789 0.941 2.01 1 91.5 301 LEU A CA 1
ATOM 2350 C C . LEU A 1 301 ? 11.484 0.595 0.555 1 91.5 301 LEU A C 1
ATOM 2352 O O . LEU A 1 301 ? 10.539 1.125 -0.029 1 91.5 301 LEU A O 1
ATOM 2356 N N . VAL A 1 302 ? 12.266 -0.244 0.008 1 91.62 302 VAL A N 1
ATOM 2357 C CA . VAL A 1 302 ? 12.117 -0.608 -1.398 1 91.62 302 VAL A CA 1
ATOM 2358 C C . VAL A 1 302 ? 11 -1.637 -1.554 1 91.62 302 VAL A C 1
ATOM 2360 O O . VAL A 1 302 ? 10.953 -2.625 -0.818 1 91.62 302 VAL A O 1
ATOM 2363 N N . ASN A 1 303 ? 10.102 -1.312 -2.428 1 91.44 303 ASN A N 1
ATOM 2364 C CA . ASN A 1 303 ? 9.055 -2.271 -2.781 1 91.44 303 ASN A CA 1
ATOM 2365 C C . ASN A 1 303 ? 9.492 -3.172 -3.936 1 91.44 303 ASN A C 1
ATOM 2367 O O . ASN A 1 303 ? 9.344 -2.807 -5.102 1 91.44 303 ASN A O 1
ATOM 2371 N N . THR A 1 304 ? 9.891 -4.289 -3.613 1 89.88 304 THR A N 1
ATOM 2372 C CA . THR A 1 304 ? 10.5 -5.18 -4.594 1 89.88 304 THR A CA 1
ATOM 2373 C C . THR A 1 304 ? 9.445 -5.766 -5.527 1 89.88 304 THR A C 1
ATOM 2375 O O . THR A 1 304 ? 9.781 -6.281 -6.598 1 89.88 304 THR A O 1
ATOM 2378 N N . SER A 1 305 ? 8.18 -5.738 -5.137 1 88.5 305 SER A N 1
ATOM 2379 C CA . SER A 1 305 ? 7.133 -6.246 -6.016 1 88.5 305 SER A CA 1
ATOM 2380 C C . SER A 1 305 ? 6.988 -5.379 -7.262 1 88.5 305 SER A C 1
ATOM 2382 O O . SER A 1 305 ? 6.371 -5.789 -8.242 1 88.5 305 SER A O 1
ATOM 2384 N N . MET A 1 306 ? 7.605 -4.234 -7.223 1 88.31 306 MET A N 1
ATOM 2385 C CA . MET A 1 306 ? 7.555 -3.314 -8.359 1 88.31 306 MET A CA 1
ATOM 2386 C C . MET A 1 306 ? 8.617 -3.666 -9.391 1 88.31 306 MET A C 1
ATOM 2388 O O . MET A 1 306 ? 8.625 -3.119 -10.492 1 88.31 306 MET A O 1
ATOM 2392 N N . CYS A 1 307 ? 9.484 -4.57 -8.945 1 83.06 307 CYS A N 1
ATOM 2393 C CA . CYS A 1 307 ? 10.531 -4.988 -9.867 1 83.06 307 CYS A CA 1
ATOM 2394 C C . CYS A 1 307 ? 9.977 -5.934 -10.922 1 83.06 307 CYS A C 1
ATOM 2396 O O . CYS A 1 307 ? 9.859 -7.137 -10.688 1 83.06 307 CYS A O 1
ATOM 2398 N N . MET A 1 308 ? 9.758 -5.348 -12.086 1 74.12 308 MET A N 1
ATOM 2399 C CA . MET A 1 308 ? 9.039 -6.117 -13.094 1 74.12 308 MET A CA 1
ATOM 2400 C C . MET A 1 308 ? 10 -6.684 -14.133 1 74.12 308 MET A C 1
ATOM 2402 O O . MET A 1 308 ? 9.617 -7.535 -14.938 1 74.12 308 MET A O 1
ATOM 2406 N N . LYS A 1 309 ? 11.188 -6.18 -14.086 1 78 309 LYS A N 1
ATOM 2407 C CA . LYS A 1 309 ? 12.172 -6.68 -15.039 1 78 309 LYS A CA 1
ATOM 2408 C C . LYS A 1 309 ? 13.047 -7.762 -14.406 1 78 309 LYS A C 1
ATOM 2410 O O . LYS A 1 309 ? 13.266 -7.758 -13.195 1 78 309 LYS A O 1
ATOM 2415 N N . GLY A 1 310 ? 13.32 -8.742 -15.125 1 76.56 310 GLY A N 1
ATOM 2416 C CA . GLY A 1 310 ? 14.125 -9.836 -14.602 1 76.56 310 GLY A CA 1
ATOM 2417 C C . GLY A 1 310 ? 14.898 -10.578 -15.672 1 76.56 310 GLY A C 1
ATOM 2418 O O . GLY A 1 310 ? 15.047 -10.086 -16.797 1 76.56 310 GLY A O 1
ATOM 2419 N N . LEU A 1 311 ? 15.695 -11.461 -15.188 1 66.06 311 LEU A N 1
ATOM 2420 C CA . LEU A 1 311 ? 16.531 -12.289 -16.047 1 66.06 311 LEU A CA 1
ATOM 2421 C C . LEU A 1 311 ? 15.969 -13.703 -16.156 1 66.06 311 LEU A C 1
ATOM 2423 O O . LEU A 1 311 ? 16.688 -14.641 -16.516 1 66.06 311 LEU A O 1
ATOM 2427 N N . SER A 1 312 ? 14.664 -13.695 -15.766 1 62.88 312 SER A N 1
ATOM 2428 C CA . SER A 1 312 ? 14.156 -15.062 -15.82 1 62.88 312 SER A CA 1
ATOM 2429 C C . SER A 1 312 ? 13.68 -15.414 -17.219 1 62.88 312 SER A C 1
ATOM 2431 O O . SER A 1 312 ? 13.227 -14.547 -17.969 1 62.88 312 SER A O 1
ATOM 2433 N N . SER A 1 313 ? 14.148 -16.594 -17.609 1 54.31 313 SER A N 1
ATOM 2434 C CA . SER A 1 313 ? 13.852 -17.234 -18.891 1 54.31 313 SER A CA 1
ATOM 2435 C C . SER A 1 313 ? 12.359 -17.469 -19.062 1 54.31 313 SER A C 1
ATOM 2437 O O . SER A 1 313 ? 11.883 -17.672 -20.172 1 54.31 313 SER A O 1
ATOM 2439 N N . VAL A 1 314 ? 11.641 -17.312 -18.031 1 59.28 314 VAL A N 1
ATOM 2440 C CA . VAL A 1 314 ? 10.312 -17.875 -18.266 1 59.28 314 VAL A CA 1
ATOM 2441 C C . VAL A 1 314 ? 9.383 -16.781 -18.781 1 59.28 314 VAL A C 1
ATOM 2443 O O . VAL A 1 314 ? 9.219 -15.734 -18.156 1 59.28 314 VAL A O 1
ATOM 2446 N N . THR A 1 315 ? 9.258 -16.844 -20.062 1 72.75 315 THR A N 1
ATOM 2447 C CA . THR A 1 315 ? 8.234 -16.016 -20.703 1 72.75 315 THR A CA 1
ATOM 2448 C C . THR A 1 315 ? 6.84 -16.547 -20.406 1 72.75 315 THR A C 1
ATOM 2450 O O . THR A 1 315 ? 6.562 -17.734 -20.656 1 72.75 315 THR A O 1
ATOM 2453 N N . LEU A 1 316 ? 6.148 -15.75 -19.75 1 83.06 316 LEU A N 1
ATOM 2454 C CA . LEU A 1 316 ? 4.777 -16.156 -19.469 1 83.06 316 LEU A CA 1
ATOM 2455 C C . LEU A 1 316 ? 3.908 -16.016 -20.719 1 83.06 316 LEU A C 1
ATOM 2457 O O . LEU A 1 316 ? 4.055 -15.055 -21.484 1 83.06 316 LEU A O 1
ATOM 2461 N N . PRO A 1 317 ? 3.092 -17 -20.953 1 82.38 317 PRO A N 1
ATOM 2462 C CA . PRO A 1 317 ? 2.287 -17.016 -22.172 1 82.38 317 PRO A CA 1
ATOM 2463 C C . PRO A 1 317 ? 1.38 -15.797 -22.297 1 82.38 317 PRO A C 1
ATOM 2465 O O . PRO A 1 317 ? 1.149 -15.305 -23.406 1 82.38 317 PRO A O 1
ATOM 2468 N N . TYR A 1 318 ? 0.89 -15.344 -21.188 1 85.81 318 TYR A N 1
ATOM 2469 C CA . TYR A 1 318 ? -0.031 -14.211 -21.219 1 85.81 318 TYR A CA 1
ATOM 2470 C C . TYR A 1 318 ? 0.469 -13.07 -20.344 1 85.81 318 TYR A C 1
ATOM 2472 O O . TYR A 1 318 ? 1.035 -13.305 -19.281 1 85.81 318 TYR A O 1
ATOM 2480 N N . THR A 1 319 ? 0.123 -11.875 -20.781 1 84 319 THR A N 1
ATOM 2481 C CA . THR A 1 319 ? 0.495 -10.68 -20.016 1 84 319 THR A CA 1
ATOM 2482 C C . THR A 1 319 ? -0.208 -10.648 -18.672 1 84 319 THR A C 1
ATOM 2484 O O . THR A 1 319 ? 0.356 -10.18 -17.688 1 84 319 THR A O 1
ATOM 2487 N N . ALA A 1 320 ? -1.408 -11.234 -18.641 1 87.69 320 ALA A N 1
ATOM 2488 C CA . ALA A 1 320 ? -2.199 -11.227 -17.422 1 87.69 320 ALA A CA 1
ATOM 2489 C C . ALA A 1 320 ? -1.561 -12.102 -16.344 1 87.69 320 ALA A C 1
ATOM 2491 O O . ALA A 1 320 ? -1.912 -12 -15.164 1 87.69 320 ALA A O 1
ATOM 2492 N N . MET A 1 321 ? -0.619 -12.93 -16.797 1 89.5 321 MET A N 1
ATOM 2493 C CA . MET A 1 321 ? 0.033 -13.844 -15.859 1 89.5 321 MET A CA 1
ATOM 2494 C C . MET A 1 321 ? 1.205 -13.164 -15.164 1 89.5 321 MET A C 1
ATOM 2496 O O . MET A 1 321 ? 1.734 -13.68 -14.18 1 89.5 321 MET A O 1
ATOM 2500 N N . LYS A 1 322 ? 1.503 -12.031 -15.656 1 86.75 322 LYS A N 1
ATOM 2501 C CA . LYS A 1 322 ? 2.623 -11.305 -15.062 1 86.75 322 LYS A CA 1
ATOM 2502 C C . LYS A 1 322 ? 2.277 -10.805 -13.664 1 86.75 322 LYS A C 1
ATOM 2504 O O . LYS A 1 322 ? 1.109 -10.547 -13.359 1 86.75 322 LYS A O 1
ATOM 2509 N N . ALA A 1 323 ? 3.35 -10.664 -12.922 1 87.06 323 ALA A N 1
ATOM 2510 C CA . ALA A 1 323 ? 3.184 -10.219 -11.547 1 87.06 323 ALA A CA 1
ATOM 2511 C C . ALA A 1 323 ? 2.641 -8.789 -11.484 1 87.06 323 ALA A C 1
ATOM 2513 O O . ALA A 1 323 ? 2.994 -7.953 -12.32 1 87.06 323 ALA A O 1
ATOM 2514 N N . VAL A 1 324 ? 1.795 -8.539 -10.523 1 88.56 324 VAL A N 1
ATOM 2515 C CA . VAL A 1 324 ? 1.296 -7.203 -10.211 1 88.56 324 VAL A CA 1
ATOM 2516 C C . VAL A 1 324 ? 1.923 -6.707 -8.914 1 88.56 324 VAL A C 1
ATOM 2518 O O . VAL A 1 324 ? 2.002 -7.449 -7.93 1 88.56 324 VAL A O 1
ATOM 2521 N N . PRO A 1 325 ? 2.344 -5.445 -8.992 1 89.88 325 PRO A N 1
ATOM 2522 C CA . PRO A 1 325 ? 2.91 -4.906 -7.754 1 89.88 325 PRO A CA 1
ATOM 2523 C C . PRO A 1 325 ? 1.921 -4.93 -6.594 1 89.88 325 PRO A C 1
ATOM 2525 O O . PRO A 1 325 ? 0.726 -4.695 -6.789 1 89.88 325 PRO A O 1
ATOM 2528 N N . GLN A 1 326 ? 2.477 -5.238 -5.449 1 90 326 GLN A N 1
ATOM 2529 C CA . GLN A 1 326 ? 1.697 -5.293 -4.219 1 90 326 GLN A CA 1
ATOM 2530 C C . GLN A 1 326 ? 2.121 -4.195 -3.248 1 90 326 GLN A C 1
ATOM 2532 O O . GLN A 1 326 ? 3.307 -3.865 -3.154 1 90 326 GLN A O 1
ATOM 2537 N N . PRO A 1 327 ? 1.094 -3.598 -2.609 1 90.75 327 PRO A N 1
ATOM 2538 C CA . PRO A 1 327 ? 1.539 -2.729 -1.516 1 90.75 327 PRO A CA 1
ATOM 2539 C C . PRO A 1 327 ? 2.373 -3.471 -0.475 1 90.75 327 PRO A C 1
ATOM 2541 O O . PRO A 1 327 ? 2.131 -4.652 -0.211 1 90.75 327 PRO A O 1
ATOM 2544 N N . LYS A 1 328 ? 3.338 -2.768 0.026 1 90.81 328 LYS A N 1
ATOM 2545 C CA . LYS A 1 328 ? 4.117 -3.383 1.094 1 90.81 328 LYS A CA 1
ATOM 2546 C C . LYS A 1 328 ? 3.232 -3.762 2.277 1 90.81 328 LYS A C 1
ATOM 2548 O O . LYS A 1 328 ? 2.465 -2.934 2.773 1 90.81 328 LYS A O 1
ATOM 2553 N N . LYS A 1 329 ? 3.389 -4.945 2.693 1 85.25 329 LYS A N 1
ATOM 2554 C CA . LYS A 1 329 ? 2.467 -5.508 3.676 1 85.25 329 LYS A CA 1
ATOM 2555 C C . LYS A 1 329 ? 2.469 -4.688 4.961 1 85.25 329 LYS A C 1
ATOM 2557 O O . LYS A 1 329 ? 1.406 -4.34 5.484 1 85.25 329 LYS A O 1
ATOM 2562 N N . ALA A 1 330 ? 3.613 -4.375 5.441 1 86 330 ALA A N 1
ATOM 2563 C CA . ALA A 1 330 ? 3.711 -3.643 6.699 1 86 330 ALA A CA 1
ATOM 2564 C C . ALA A 1 330 ? 3.016 -2.289 6.602 1 86 330 ALA A C 1
ATOM 2566 O O . ALA A 1 330 ? 2.326 -1.869 7.535 1 86 330 ALA A O 1
ATOM 2567 N N . VAL A 1 331 ? 3.215 -1.705 5.477 1 91.56 331 VAL A N 1
ATOM 2568 C CA . VAL A 1 331 ? 2.607 -0.397 5.25 1 91.56 331 VAL A CA 1
ATOM 2569 C C . VAL A 1 331 ? 1.1 -0.552 5.07 1 91.56 331 VAL A C 1
ATOM 2571 O O . VAL A 1 331 ? 0.317 0.203 5.648 1 91.56 331 VAL A O 1
ATOM 2574 N N . PHE A 1 332 ? 0.726 -1.522 4.359 1 89.25 332 PHE A N 1
ATOM 2575 C CA . PHE A 1 332 ? -0.676 -1.757 4.035 1 89.25 332 PHE A CA 1
ATOM 2576 C C . PHE A 1 332 ? -1.47 -2.105 5.289 1 89.25 332 PHE A C 1
ATOM 2578 O O . PHE A 1 332 ? -2.564 -1.58 5.504 1 89.25 332 PHE A O 1
ATOM 2585 N N . ASP A 1 333 ? -0.901 -2.9 6.117 1 85.69 333 ASP A N 1
ATOM 2586 C CA . ASP A 1 333 ? -1.56 -3.299 7.355 1 85.69 333 ASP A CA 1
ATOM 2587 C C . ASP A 1 333 ? -1.776 -2.098 8.273 1 85.69 333 ASP A C 1
ATOM 2589 O O . ASP A 1 333 ? -2.846 -1.95 8.867 1 85.69 333 ASP A O 1
ATOM 2593 N N . GLU A 1 334 ? -0.799 -1.33 8.344 1 87.06 334 GLU A N 1
ATOM 2594 C CA . GLU A 1 334 ? -0.911 -0.131 9.164 1 87.06 334 GLU A CA 1
ATOM 2595 C C . GLU A 1 334 ? -1.924 0.849 8.578 1 87.06 334 GLU A C 1
ATOM 2597 O O . GLU A 1 334 ? -2.723 1.438 9.312 1 87.06 334 GLU A O 1
ATOM 2602 N N . TRP A 1 335 ? -1.882 0.948 7.383 1 86.75 335 TRP A N 1
ATOM 2603 C CA . TRP A 1 335 ? -2.797 1.85 6.688 1 86.75 335 TRP A CA 1
ATOM 2604 C C . TRP A 1 335 ? -4.242 1.391 6.855 1 86.75 335 TRP A C 1
ATOM 2606 O O . TRP A 1 335 ? -5.137 2.207 7.094 1 86.75 335 TRP A O 1
ATOM 2616 N N . LEU A 1 336 ? -4.457 0.128 6.801 1 82.12 336 LEU A N 1
ATOM 2617 C CA . LEU A 1 336 ? -5.797 -0.425 6.949 1 82.12 336 LEU A CA 1
ATOM 2618 C C . LEU A 1 336 ? -6.371 -0.096 8.32 1 82.12 336 LEU A C 1
ATOM 2620 O O . LEU A 1 336 ? -7.582 0.079 8.469 1 82.12 336 LEU A O 1
ATOM 2624 N N . LYS A 1 337 ? -5.496 0.002 9.258 1 81.62 337 LYS A N 1
ATOM 2625 C CA . LYS A 1 337 ? -5.914 0.271 10.625 1 81.62 337 LYS A CA 1
ATOM 2626 C C . LYS A 1 337 ? -6.109 1.767 10.859 1 81.62 337 LYS A C 1
ATOM 2628 O O . LYS A 1 337 ? -6.734 2.172 11.844 1 81.62 337 LYS A O 1
ATOM 2633 N N . SER A 1 338 ? -5.574 2.459 9.977 1 81.38 338 SER A N 1
ATOM 2634 C CA . SER A 1 338 ? -5.691 3.908 10.109 1 81.38 338 SER A CA 1
ATOM 2635 C C . SER A 1 338 ? -7.094 4.387 9.75 1 81.38 338 SER A C 1
ATOM 2637 O O . SER A 1 338 ? -7.887 3.629 9.188 1 81.38 338 SER A O 1
ATOM 2639 N N . GLN A 1 339 ? -7.383 5.645 10.055 1 75.31 339 GLN A N 1
ATOM 2640 C CA . GLN A 1 339 ? -8.688 6.223 9.742 1 75.31 339 GLN A CA 1
ATOM 2641 C C . GLN A 1 339 ? -8.883 6.355 8.234 1 75.31 339 GLN A C 1
ATOM 2643 O O . GLN A 1 339 ? -9.984 6.148 7.727 1 75.31 339 GLN A O 1
ATOM 2648 N N . GLU A 1 340 ? -7.867 6.676 7.641 1 77.75 340 GLU A N 1
ATOM 2649 C CA . GLU A 1 340 ? -7.938 6.816 6.188 1 77.75 340 GLU A CA 1
ATOM 2650 C C . GLU A 1 340 ? -8.273 5.488 5.52 1 77.75 340 GLU A C 1
ATOM 2652 O O . GLU A 1 340 ? -9.109 5.434 4.617 1 77.75 340 GLU A O 1
ATOM 2657 N N . GLY A 1 341 ? -7.551 4.52 5.953 1 78.88 341 GLY A N 1
ATOM 2658 C CA . GLY A 1 341 ? -7.832 3.199 5.414 1 78.88 341 GLY A CA 1
ATOM 2659 C C . GLY A 1 341 ? -9.266 2.75 5.652 1 78.88 341 GLY A C 1
ATOM 2660 O O . GLY A 1 341 ? -9.906 2.205 4.754 1 78.88 341 GLY A O 1
ATOM 2661 N N . LYS A 1 342 ? -9.75 3.078 6.77 1 74.62 342 LYS A N 1
ATOM 2662 C CA . LYS A 1 342 ? -11.117 2.711 7.125 1 74.62 342 LYS A CA 1
ATOM 2663 C C . LYS A 1 342 ? -12.125 3.504 6.301 1 74.62 342 LYS A C 1
ATOM 2665 O O . LYS A 1 342 ? -13.125 2.949 5.836 1 74.62 342 LYS A O 1
ATOM 2670 N N . SER A 1 343 ? -11.844 4.797 6.176 1 74.88 343 SER A N 1
ATOM 2671 C CA . SER A 1 343 ? -12.734 5.648 5.395 1 74.88 343 SER A CA 1
ATOM 2672 C C . SER A 1 343 ? -12.711 5.262 3.918 1 74.88 343 SER A C 1
ATOM 2674 O O . SER A 1 343 ? -13.75 5.285 3.252 1 74.88 343 SER A O 1
ATOM 2676 N N . TYR A 1 344 ? -11.562 5.078 3.453 1 74.19 344 TYR A N 1
ATOM 2677 C CA . TYR A 1 344 ? -11.422 4.672 2.061 1 74.19 344 TYR A CA 1
ATOM 2678 C C . TYR A 1 344 ? -12.25 3.42 1.773 1 74.19 344 TYR A C 1
ATOM 2680 O O . TYR A 1 344 ? -12.922 3.336 0.744 1 74.19 344 TYR A O 1
ATOM 2688 N N . TYR A 1 345 ? -12.18 2.697 2.656 1 66.31 345 TYR A N 1
ATOM 2689 C CA . TYR A 1 345 ? -12.906 1.437 2.545 1 66.31 345 TYR A CA 1
ATOM 2690 C C . TYR A 1 345 ? -14.414 1.677 2.488 1 66.31 345 TYR A C 1
ATOM 2692 O O . TYR A 1 345 ? -15.109 1.088 1.658 1 66.31 345 TYR A O 1
ATOM 2700 N N . ARG A 1 346 ? -14.875 2.521 3.172 1 66.12 346 ARG A N 1
ATOM 2701 C CA . ARG A 1 346 ? -16.297 2.855 3.238 1 66.12 346 ARG A CA 1
ATOM 2702 C C . ARG A 1 346 ? -16.766 3.514 1.944 1 66.12 346 ARG A C 1
ATOM 2704 O O . ARG A 1 346 ? -17.844 3.217 1.45 1 66.12 346 ARG A O 1
ATOM 2711 N N . LEU A 1 347 ? -15.977 4.336 1.375 1 62.47 347 LEU A N 1
ATOM 2712 C CA . LEU A 1 347 ? -16.344 5.117 0.2 1 62.47 347 LEU A CA 1
ATOM 2713 C C . LEU A 1 347 ? -16.344 4.25 -1.055 1 62.47 347 LEU A C 1
ATOM 2715 O O . LEU A 1 347 ? -17.188 4.426 -1.938 1 62.47 347 LEU A O 1
ATOM 2719 N N . HIS A 1 348 ? -15.422 3.512 -1.222 1 59.97 348 HIS A N 1
ATOM 2720 C CA . HIS A 1 348 ? -15.227 2.852 -2.506 1 59.97 348 HIS A CA 1
ATOM 2721 C C . HIS A 1 348 ? -15.914 1.492 -2.541 1 59.97 348 HIS A C 1
ATOM 2723 O O . HIS A 1 348 ? -16.219 0.972 -3.617 1 59.97 348 HIS A O 1
ATOM 2729 N N . PHE A 1 349 ? -16.234 0.993 -1.561 1 57.34 349 PHE A N 1
ATOM 2730 C CA . PHE A 1 349 ? -16.734 -0.371 -1.689 1 57.34 349 PHE A CA 1
ATOM 2731 C C . PHE A 1 349 ? -18.062 -0.527 -0.974 1 57.34 349 PHE A C 1
ATOM 2733 O O . PHE A 1 349 ? -18.797 -1.492 -1.213 1 57.34 349 PHE A O 1
ATOM 2740 N N . LEU A 1 350 ? -18.406 0.235 -0.056 1 52.47 350 LEU A N 1
ATOM 2741 C CA . LEU A 1 350 ? -19.734 0.162 0.521 1 52.47 350 LEU A CA 1
ATOM 2742 C C . LEU A 1 350 ? -20.75 0.916 -0.342 1 52.47 350 LEU A C 1
ATOM 2744 O O . LEU A 1 350 ? -21.953 0.721 -0.207 1 52.47 350 LEU A O 1
ATOM 2748 N N . SER A 1 351 ? -20.344 1.82 -1.188 1 42.72 351 SER A N 1
ATOM 2749 C CA . SER A 1 351 ? -21.453 2.5 -1.862 1 42.72 351 SER A CA 1
ATOM 2750 C C . SER A 1 351 ? -22.094 1.601 -2.908 1 42.72 351 SER A C 1
ATOM 2752 O O . SER A 1 351 ? -23.062 2 -3.568 1 42.72 351 SER A O 1
ATOM 2754 N N . ASP A 1 352 ? -21.578 0.646 -3.553 1 38.22 352 ASP A N 1
ATOM 2755 C CA . ASP A 1 352 ? -22.547 -0.015 -4.43 1 38.22 352 ASP A CA 1
ATOM 2756 C C . ASP A 1 352 ? -23.469 -0.942 -3.635 1 38.22 352 ASP A C 1
ATOM 2758 O O . ASP A 1 352 ? -23 -1.69 -2.771 1 38.22 352 ASP A O 1
ATOM 2762 N N . MET B 1 1 ? -84.312 -40.031 8.25 1 22.23 1 MET B N 1
ATOM 2763 C CA . MET B 1 1 ? -83.625 -40.188 9.539 1 22.23 1 MET B CA 1
ATOM 2764 C C . MET B 1 1 ? -82.125 -39.875 9.438 1 22.23 1 MET B C 1
ATOM 27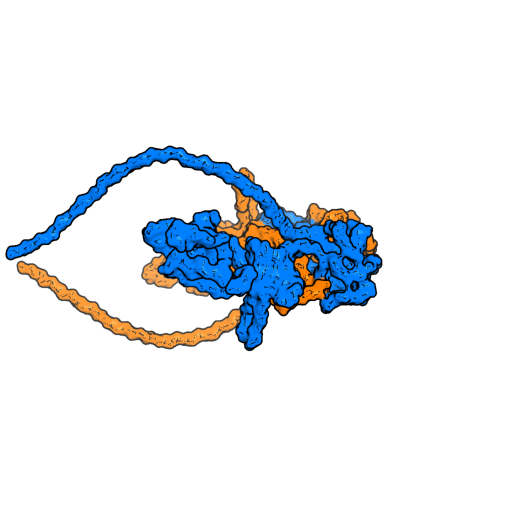66 O O . MET B 1 1 ? -81.375 -40.531 8.688 1 22.23 1 MET B O 1
ATOM 2770 N N . ALA B 1 2 ? -81.812 -38.531 9.562 1 27.75 2 ALA B N 1
ATOM 2771 C CA . ALA B 1 2 ? -80.562 -37.844 9.172 1 27.75 2 ALA B CA 1
ATOM 2772 C C . ALA B 1 2 ? -79.375 -38.281 10.047 1 27.75 2 ALA B C 1
ATOM 2774 O O . ALA B 1 2 ? -79.5 -38.312 11.281 1 27.75 2 ALA B O 1
ATOM 2775 N N . GLU B 1 3 ? -78.688 -39.375 9.688 1 26.83 3 GLU B N 1
ATOM 2776 C CA . GLU B 1 3 ? -77.625 -40.125 10.398 1 26.83 3 GLU B CA 1
ATOM 2777 C C . GLU B 1 3 ? -76.625 -39.188 11.047 1 26.83 3 GLU B C 1
ATOM 2779 O O . GLU B 1 3 ? -76.25 -38.188 10.453 1 26.83 3 GLU B O 1
ATOM 2784 N N . LYS B 1 4 ? -76.438 -39.344 12.383 1 25.69 4 LYS B N 1
ATOM 2785 C CA . LYS B 1 4 ? -75.812 -38.75 13.57 1 25.69 4 LYS B CA 1
ATOM 2786 C C . LYS B 1 4 ? -74.312 -38.656 13.375 1 25.69 4 LYS B C 1
ATOM 2788 O O . LYS B 1 4 ? -73.625 -39.625 13.039 1 25.69 4 LYS B O 1
ATOM 2793 N N . ARG B 1 5 ? -73.75 -37.438 13.078 1 28.61 5 ARG B N 1
ATOM 2794 C CA . ARG B 1 5 ? -72.438 -37.062 12.664 1 28.61 5 ARG B CA 1
ATOM 2795 C C . ARG B 1 5 ? -71.375 -37.406 13.758 1 28.61 5 ARG B C 1
ATOM 2797 O O . ARG B 1 5 ? -71.562 -36.938 14.891 1 28.61 5 ARG B O 1
ATOM 2804 N N . PRO B 1 6 ? -70.812 -38.625 13.805 1 28.5 6 PRO B N 1
ATOM 2805 C CA . PRO B 1 6 ? -70.125 -39.094 15.023 1 28.5 6 PRO B CA 1
ATOM 2806 C C . PRO B 1 6 ? -69.125 -38.094 15.539 1 28.5 6 PRO B C 1
ATOM 2808 O O . PRO B 1 6 ? -68.625 -37.25 14.766 1 28.5 6 PRO B O 1
ATOM 2811 N N . PRO B 1 7 ? -68.938 -37.844 16.859 1 25.08 7 PRO B N 1
ATOM 2812 C CA . PRO B 1 7 ? -68.312 -36.812 17.656 1 25.08 7 PRO B CA 1
ATOM 2813 C C . PRO B 1 7 ? -66.75 -36.812 17.469 1 25.08 7 PRO B C 1
ATOM 2815 O O . PRO B 1 7 ? -66.188 -37.844 17.156 1 25.08 7 PRO B O 1
ATOM 2818 N N . ILE B 1 8 ? -66.125 -35.781 17.016 1 27.62 8 ILE B N 1
ATOM 2819 C CA . ILE B 1 8 ? -64.75 -35.469 16.594 1 27.62 8 ILE B CA 1
ATOM 2820 C C . ILE B 1 8 ? -63.781 -35.656 17.766 1 27.62 8 ILE B C 1
ATOM 2822 O O . ILE B 1 8 ? -63.906 -34.969 18.781 1 27.62 8 ILE B O 1
ATOM 2826 N N . ALA B 1 9 ? -63.438 -36.875 18.078 1 22.58 9 ALA B N 1
ATOM 2827 C CA . ALA B 1 9 ? -62.719 -37.219 19.281 1 22.58 9 ALA B CA 1
ATOM 2828 C C . ALA B 1 9 ? -61.5 -36.312 19.469 1 22.58 9 ALA B C 1
ATOM 2830 O O . ALA B 1 9 ? -60.875 -35.906 18.484 1 22.58 9 ALA B O 1
ATOM 2831 N N . LYS B 1 10 ? -61.344 -35.781 20.625 1 23.75 10 LYS B N 1
ATOM 2832 C CA . LYS B 1 10 ? -60.438 -34.812 21.25 1 23.75 10 LYS B CA 1
ATOM 2833 C C . LYS B 1 10 ? -58.969 -35.312 21.188 1 23.75 10 LYS B C 1
ATOM 2835 O O . LYS B 1 10 ? -58.688 -36.438 21.547 1 23.75 10 LYS B O 1
ATOM 2840 N N . ARG B 1 11 ? -58.062 -34.812 20.359 1 25.06 11 ARG B N 1
ATOM 2841 C CA . ARG B 1 11 ? -56.688 -35.219 20.094 1 25.06 11 ARG B CA 1
ATOM 2842 C C . ARG B 1 11 ? -55.844 -35.156 21.375 1 25.06 11 ARG B C 1
ATOM 2844 O O . ARG B 1 11 ? -55.812 -34.156 22.062 1 25.06 11 ARG B O 1
ATOM 2851 N N . PRO B 1 12 ? -55.562 -36.25 22.109 1 23.34 12 PRO B N 1
ATOM 2852 C CA . PRO B 1 12 ? -54.875 -36.156 23.406 1 23.34 12 PRO B CA 1
ATOM 2853 C C . PRO B 1 12 ? -53.531 -35.438 23.344 1 23.34 12 PRO B C 1
ATOM 2855 O O . PRO B 1 12 ? -52.812 -35.562 22.359 1 23.34 12 PRO B O 1
ATOM 2858 N N . VAL B 1 13 ? -53.312 -34.312 24.078 1 26.5 13 VAL B N 1
ATOM 2859 C CA . VAL B 1 13 ? -52.219 -33.312 24.172 1 26.5 13 VAL B CA 1
ATOM 2860 C C . VAL B 1 13 ? -51.031 -33.938 24.875 1 26.5 13 VAL B C 1
ATOM 2862 O O . VAL B 1 13 ? -51.062 -34.219 26.078 1 26.5 13 VAL B O 1
ATOM 2865 N N . VAL B 1 14 ? -50.531 -35.125 24.422 1 24.22 14 VAL B N 1
ATOM 2866 C CA . VAL B 1 14 ? -49.594 -35.781 25.328 1 24.22 14 VAL B CA 1
ATOM 2867 C C . VAL B 1 14 ? -48.469 -34.812 25.656 1 24.22 14 VAL B C 1
ATOM 2869 O O . VAL B 1 14 ? -47.969 -34.125 24.781 1 24.22 14 VAL B O 1
ATOM 2872 N N . PRO B 1 15 ? -48.188 -34.594 26.906 1 23.97 15 PRO B N 1
ATOM 2873 C CA . PRO B 1 15 ? -47.281 -33.656 27.594 1 23.97 15 PRO B CA 1
ATOM 2874 C C . PRO B 1 15 ? -45.812 -33.906 27.25 1 23.97 15 PRO B C 1
ATOM 2876 O O . PRO B 1 15 ? -45.312 -35 27.469 1 23.97 15 PRO B O 1
ATOM 2879 N N . ARG B 1 16 ? -45.281 -33.469 26.172 1 24.39 16 ARG B N 1
ATOM 2880 C CA . ARG B 1 16 ? -43.938 -33.875 25.766 1 24.39 16 ARG B CA 1
ATOM 2881 C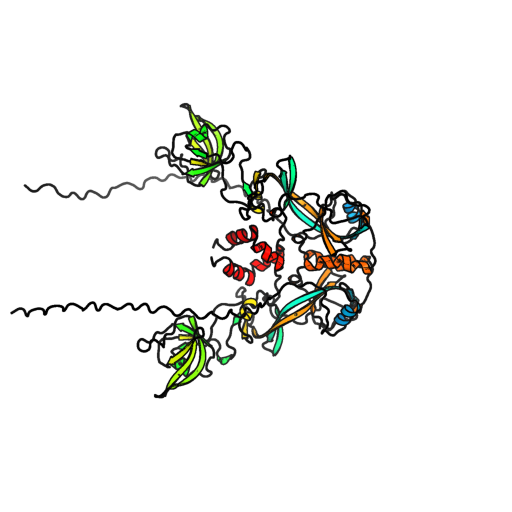 C . ARG B 1 16 ? -42.906 -33.5 26.812 1 24.39 16 ARG B C 1
ATOM 2883 O O . ARG B 1 16 ? -42.812 -32.344 27.203 1 24.39 16 ARG B O 1
ATOM 2890 N N . LYS B 1 17 ? -42.625 -34.406 27.703 1 23.25 17 LYS B N 1
ATOM 2891 C CA . LYS B 1 17 ? -41.625 -34.281 28.781 1 23.25 17 LYS B CA 1
ATOM 2892 C C . LYS B 1 17 ? -40.281 -33.781 28.25 1 23.25 17 LYS B C 1
ATOM 2894 O O . LYS B 1 17 ? -39.688 -34.375 27.359 1 23.25 17 LYS B O 1
ATOM 2899 N N . SER B 1 18 ? -40 -32.5 28.219 1 22.06 18 SER B N 1
ATOM 2900 C CA . SER B 1 18 ? -38.844 -31.828 27.625 1 22.06 18 SER B CA 1
ATOM 2901 C C . SER B 1 18 ? -37.562 -32.156 28.344 1 22.06 18 SER B C 1
ATOM 2903 O O . SER B 1 18 ? -37.094 -31.391 29.172 1 22.06 18 SER B O 1
ATOM 2905 N N . SER B 1 19 ? -37.375 -33.438 28.688 1 21.67 19 SER B N 1
ATOM 2906 C CA . SER B 1 19 ? -36.188 -33.656 29.547 1 21.67 19 SER B CA 1
ATOM 2907 C C . SER B 1 19 ? -34.938 -33.031 28.922 1 21.67 19 SER B C 1
ATOM 2909 O O . SER B 1 19 ? -34.594 -33.344 27.781 1 21.67 19 SER B O 1
ATOM 2911 N N . HIS B 1 20 ? -34.5 -31.922 29.406 1 21.89 20 HIS B N 1
ATOM 2912 C CA . HIS B 1 20 ? -33.406 -31.031 29.062 1 21.89 20 HIS B CA 1
ATOM 2913 C C . HIS B 1 20 ? -32.062 -31.688 29.328 1 21.89 20 HIS B C 1
ATOM 2915 O O . HIS B 1 20 ? -31.625 -31.797 30.469 1 21.89 20 HIS B O 1
ATOM 2921 N N . SER B 1 21 ? -31.875 -32.906 28.891 1 21.91 21 SER B N 1
ATOM 2922 C CA . SER B 1 21 ? -30.625 -33.469 29.391 1 21.91 21 SER B CA 1
ATOM 2923 C C . SER B 1 21 ? -29.469 -32.5 29.141 1 21.91 21 SER B C 1
ATOM 2925 O O . SER B 1 21 ? -29.375 -31.859 28.094 1 21.91 21 SER B O 1
ATOM 2927 N N . PRO B 1 22 ? -28.734 -32.219 30.219 1 23.25 22 PRO B N 1
ATOM 2928 C CA . PRO B 1 22 ? -27.688 -31.219 30.281 1 23.25 22 PRO B CA 1
ATOM 2929 C C . PRO B 1 22 ? -26.578 -31.469 29.25 1 23.25 22 PRO B C 1
ATOM 2931 O O . PRO B 1 22 ? -26.234 -32.625 28.969 1 23.25 22 PRO B O 1
ATOM 2934 N N . ALA B 1 23 ? -26.516 -30.672 28.234 1 23.28 23 ALA B N 1
ATOM 2935 C CA . ALA B 1 23 ? -25.594 -30.797 27.109 1 23.28 23 ALA B CA 1
ATOM 2936 C C . ALA B 1 23 ? -24.156 -30.938 27.594 1 23.28 23 ALA B C 1
ATOM 2938 O O . ALA B 1 23 ? -23.734 -30.219 28.5 1 23.28 23 ALA B O 1
ATOM 2939 N N . ALA B 1 24 ? -23.75 -32.188 27.641 1 24.16 24 ALA B N 1
ATOM 2940 C CA . ALA B 1 24 ? -22.391 -32.562 28 1 24.16 24 ALA B CA 1
ATOM 2941 C C . ALA B 1 24 ? -21.391 -31.531 27.484 1 24.16 24 ALA B C 1
ATOM 2943 O O . ALA B 1 24 ? -21.609 -30.906 26.438 1 24.16 24 ALA B O 1
ATOM 2944 N N . SER B 1 25 ? -20.609 -31.062 28.359 1 22.66 25 SER B N 1
ATOM 2945 C CA . SER B 1 25 ? -19.641 -29.969 28.25 1 22.66 25 SER B CA 1
ATOM 2946 C C . SER B 1 25 ? -18.688 -30.188 27.094 1 22.66 25 SER B C 1
ATOM 2948 O O . SER B 1 25 ? -18.156 -31.281 26.906 1 22.66 25 SER B O 1
ATOM 2950 N N . PRO B 1 26 ? -18.906 -29.516 26.016 1 23.22 26 PRO B N 1
ATOM 2951 C CA . PRO B 1 26 ? -18.094 -29.812 24.828 1 23.22 26 PRO B CA 1
ATOM 2952 C C . PRO B 1 26 ? -16.609 -29.953 25.141 1 23.22 26 PRO B C 1
ATOM 2954 O O . PRO B 1 26 ? -16.109 -29.281 26.047 1 23.22 26 PRO B O 1
ATOM 2957 N N . GLN B 1 27 ? -16.234 -31.156 25.188 1 24.83 27 GLN B N 1
ATOM 2958 C CA . GLN B 1 27 ? -14.82 -31.406 25.453 1 24.83 27 GLN B CA 1
ATOM 2959 C C . GLN B 1 27 ? -13.945 -30.375 24.75 1 24.83 27 GLN B C 1
ATOM 2961 O O . GLN B 1 27 ? -14.266 -29.906 23.656 1 24.83 27 GLN B O 1
ATOM 2966 N N . PRO B 1 28 ? -12.992 -29.812 25.516 1 22.91 28 PRO B N 1
ATOM 2967 C CA . PRO B 1 28 ? -12.211 -28.656 25.047 1 22.91 28 PRO B CA 1
ATOM 2968 C C . PRO B 1 28 ? -11.578 -28.906 23.688 1 22.91 28 PRO B C 1
ATOM 2970 O O . PRO B 1 28 ? -11.141 -30.016 23.391 1 22.91 28 PRO B O 1
ATOM 2973 N N . CYS B 1 29 ? -12.25 -28.438 22.672 1 22.69 29 CYS B N 1
ATOM 2974 C CA . CYS B 1 29 ? -11.703 -28.422 21.312 1 22.69 29 CYS B CA 1
ATOM 2975 C C . CYS B 1 29 ? -10.195 -28.203 21.344 1 22.69 29 CYS B C 1
ATOM 2977 O O . CYS B 1 29 ? -9.719 -27.234 21.953 1 22.69 29 CYS B O 1
ATOM 2979 N N . SER B 1 30 ? -9.586 -29.297 21.453 1 22.97 30 SER B N 1
ATOM 2980 C CA . SER B 1 30 ? -8.148 -29.078 21.453 1 22.97 30 SER B CA 1
ATOM 2981 C C . SER B 1 30 ? -7.758 -27.953 20.484 1 22.97 30 SER B C 1
ATOM 2983 O O . SER B 1 30 ? -8.266 -27.891 19.375 1 22.97 30 SER B O 1
ATOM 2985 N N . LYS B 1 31 ? -7.223 -26.891 21.016 1 25.03 31 LYS B N 1
ATOM 2986 C CA . LYS B 1 31 ? -6.793 -25.703 20.297 1 25.03 31 LYS B CA 1
ATOM 2987 C C . LYS B 1 31 ? -6.188 -26.062 18.938 1 25.03 31 LYS B C 1
ATOM 2989 O O . LYS B 1 31 ? -5.406 -27.016 18.844 1 25.03 31 LYS B O 1
ATOM 2994 N N . PRO B 1 32 ? -7.047 -25.844 17.844 1 25.11 32 PRO B N 1
ATOM 2995 C CA . PRO B 1 32 ? -6.289 -26.047 16.609 1 25.11 32 PRO B CA 1
ATOM 2996 C C . PRO B 1 32 ? -4.801 -25.75 16.766 1 25.11 32 PRO B C 1
ATOM 2998 O O . PRO B 1 32 ? -4.43 -24.828 17.5 1 25.11 32 PRO B O 1
ATOM 3001 N N . GLN B 1 33 ? -4.062 -26.75 16.969 1 26.05 33 GLN B N 1
ATOM 3002 C CA . GLN B 1 33 ? -2.654 -26.375 16.859 1 26.05 33 GLN B CA 1
ATOM 3003 C C . GLN B 1 33 ? -2.443 -25.328 15.773 1 26.05 33 GLN B C 1
ATOM 3005 O O . GLN B 1 33 ? -2.746 -25.562 14.602 1 26.05 33 GLN B O 1
ATOM 3010 N N . ASN B 1 34 ? -2.904 -24.109 16.078 1 27.3 34 ASN B N 1
ATOM 3011 C CA . ASN B 1 34 ? -2.518 -22.906 15.367 1 27.3 34 ASN B CA 1
ATOM 3012 C C . ASN B 1 34 ? -1.118 -23.031 14.773 1 27.3 34 ASN B C 1
ATOM 3014 O O . ASN B 1 34 ? -0.124 -22.969 15.492 1 27.3 34 ASN B O 1
ATOM 3018 N N . ASN B 1 35 ? -0.971 -24.125 14.008 1 27.86 35 ASN B N 1
ATOM 3019 C CA . ASN B 1 35 ? 0.266 -23.859 13.281 1 27.86 35 ASN B CA 1
ATOM 3020 C C . ASN B 1 35 ? 0.403 -22.375 12.922 1 27.86 35 ASN B C 1
ATOM 3022 O O . ASN B 1 35 ? -0.456 -21.812 12.242 1 27.86 35 ASN B O 1
ATOM 3026 N N . SER B 1 36 ? 0.75 -21.625 13.844 1 30.67 36 SER B N 1
ATOM 3027 C CA . SER B 1 36 ? 1.278 -20.281 13.641 1 30.67 36 SER B CA 1
ATOM 3028 C C . SER B 1 36 ? 1.939 -20.156 12.273 1 30.67 36 SER B C 1
ATOM 3030 O O . SER B 1 36 ? 3.107 -20.5 12.109 1 30.67 36 SER B O 1
ATOM 3032 N N . ASP B 1 37 ? 1.319 -20.734 11.281 1 32.31 37 ASP B N 1
ATOM 3033 C CA . ASP B 1 37 ? 1.76 -20.266 9.969 1 32.31 37 ASP B CA 1
ATOM 3034 C C . ASP B 1 37 ? 1.991 -18.75 9.977 1 32.31 37 ASP B C 1
ATOM 3036 O O . ASP B 1 37 ? 1.041 -17.969 9.875 1 32.31 37 ASP B O 1
ATOM 3040 N N . ASP B 1 38 ? 2.658 -18.281 10.875 1 34.47 38 ASP B N 1
ATOM 3041 C CA . ASP B 1 38 ? 3.371 -17.016 10.734 1 34.47 38 ASP B CA 1
ATOM 3042 C C . ASP B 1 38 ? 3.814 -16.781 9.289 1 34.47 38 ASP B C 1
ATOM 3044 O O . ASP B 1 38 ? 4.832 -17.328 8.859 1 34.47 38 ASP B O 1
ATOM 3048 N N . SER B 1 39 ? 2.971 -17.047 8.32 1 35.06 39 SER B N 1
ATOM 3049 C CA . SER B 1 39 ? 3.309 -16.5 7.016 1 35.06 39 SER B CA 1
ATOM 3050 C C . SER B 1 39 ? 3.998 -15.148 7.148 1 35.06 39 SER B C 1
ATOM 3052 O O . SER B 1 39 ? 3.336 -14.117 7.285 1 35.06 39 SER B O 1
ATOM 3054 N N . ASP B 1 40 ? 4.879 -15.102 7.887 1 37.25 40 ASP B N 1
ATOM 3055 C CA . ASP B 1 40 ? 5.836 -14 7.809 1 37.25 40 ASP B CA 1
ATOM 3056 C C . ASP B 1 40 ? 6.129 -13.625 6.355 1 37.25 40 ASP B C 1
ATOM 3058 O O . ASP B 1 40 ? 7.129 -14.07 5.785 1 37.25 40 ASP B O 1
ATOM 3062 N N . ASP B 1 41 ? 5.184 -13.758 5.5 1 43 41 ASP B N 1
ATOM 3063 C CA . ASP B 1 41 ? 5.348 -13.203 4.16 1 43 41 ASP B CA 1
ATOM 3064 C C . ASP B 1 41 ? 5.973 -11.812 4.223 1 43 41 ASP B C 1
ATOM 3066 O O . ASP B 1 41 ? 5.539 -10.898 3.51 1 43 41 ASP B O 1
ATOM 3070 N N . GLU B 1 42 ? 6.488 -11.508 5.355 1 42.06 42 GLU B N 1
ATOM 3071 C CA . GLU B 1 42 ? 7.133 -10.203 5.391 1 42.06 42 GLU B CA 1
ATOM 3072 C C . GLU B 1 42 ? 8.18 -10.078 4.289 1 42.06 42 GLU B C 1
ATOM 3074 O O . GLU B 1 42 ? 8.922 -11.023 4.016 1 42.06 42 GLU B O 1
ATOM 3079 N N . ASP B 1 43 ? 7.988 -9.328 3.414 1 49.81 43 ASP B N 1
ATOM 3080 C CA . ASP B 1 43 ? 9.086 -8.859 2.57 1 49.81 43 ASP B CA 1
ATOM 3081 C C . ASP B 1 43 ? 10.375 -8.719 3.373 1 49.81 43 ASP B C 1
ATOM 3083 O O . ASP B 1 43 ? 10.562 -7.742 4.098 1 49.81 43 ASP B O 1
ATOM 3087 N N . GLU B 1 44 ? 10.828 -9.891 3.957 1 47.97 44 GLU B N 1
ATOM 3088 C CA . GLU B 1 44 ? 12.109 -9.805 4.656 1 47.97 44 GLU B CA 1
ATOM 3089 C C . GLU B 1 44 ? 13.219 -9.352 3.717 1 47.97 44 GLU B C 1
ATOM 3091 O O . GLU B 1 44 ? 13.508 -10.016 2.717 1 47.97 44 GLU B O 1
ATOM 3096 N N . TYR B 1 45 ? 13.352 -8.078 3.752 1 53.72 45 TYR B N 1
ATOM 3097 C CA . TYR B 1 45 ? 14.508 -7.504 3.074 1 53.72 45 TYR B CA 1
ATOM 3098 C C . TYR B 1 45 ? 15.773 -7.699 3.902 1 53.72 45 TYR B C 1
ATOM 3100 O O . TYR B 1 45 ? 15.727 -7.699 5.133 1 53.72 45 TYR B O 1
ATOM 3108 N N . GLY B 1 46 ? 16.672 -8.438 3.459 1 58.72 46 GLY B N 1
ATOM 3109 C CA . GLY B 1 46 ? 17.922 -8.508 4.203 1 58.72 46 GLY B CA 1
ATOM 3110 C C . GLY B 1 46 ? 19.031 -9.227 3.451 1 58.72 46 GLY B C 1
ATOM 3111 O O . GLY B 1 46 ? 18.906 -9.477 2.25 1 58.72 46 GLY B O 1
ATOM 3112 N N . TYR B 1 47 ? 20.109 -9.016 3.969 1 57.28 47 TYR B N 1
ATOM 3113 C CA . TYR B 1 47 ? 21.25 -9.844 3.598 1 57.28 47 TYR B CA 1
ATOM 3114 C C . TYR B 1 47 ? 21 -11.312 3.916 1 57.28 47 TYR B C 1
ATOM 3116 O O . TYR B 1 47 ? 20.891 -11.688 5.086 1 57.28 47 TYR B O 1
ATOM 3124 N N . ILE B 1 48 ? 20.359 -12 2.9 1 60.09 48 ILE B N 1
ATOM 3125 C CA . ILE B 1 48 ? 20.25 -13.445 3.064 1 60.09 48 ILE B CA 1
ATOM 3126 C C . ILE B 1 48 ? 21.484 -14.125 2.469 1 60.09 48 ILE B C 1
ATOM 3128 O O . ILE B 1 48 ? 21.781 -13.945 1.287 1 60.09 48 ILE B O 1
ATOM 3132 N N . GLN B 1 49 ? 22.219 -14.664 3.436 1 63.34 49 GLN B N 1
ATOM 3133 C CA . GLN B 1 49 ? 23.344 -15.453 2.945 1 63.34 49 GLN B CA 1
ATOM 3134 C C . GLN B 1 49 ? 22.875 -16.625 2.096 1 63.34 49 GLN B C 1
ATOM 3136 O O . GLN B 1 49 ? 22.016 -17.391 2.52 1 63.34 49 GLN B O 1
ATOM 3141 N N . PRO B 1 50 ? 23.312 -16.484 0.863 1 67.69 50 PRO B N 1
ATOM 3142 C CA . PRO B 1 50 ? 22.922 -17.609 0.02 1 67.69 50 PRO B CA 1
ATOM 3143 C C . PRO B 1 50 ? 23.641 -18.906 0.396 1 67.69 50 PRO B C 1
ATOM 3145 O O . PRO B 1 50 ? 24.516 -19.359 -0.336 1 67.69 50 PRO B O 1
ATOM 3148 N N . GLU B 1 51 ? 23.328 -19.453 1.536 1 61.88 51 GLU B N 1
ATOM 3149 C CA . GLU B 1 51 ? 24.094 -20.594 2.021 1 61.88 51 GLU B CA 1
ATOM 3150 C C . GLU B 1 51 ? 24 -21.781 1.065 1 61.88 51 GLU B C 1
ATOM 3152 O O . GLU B 1 51 ? 25 -22.422 0.768 1 61.88 51 GLU B O 1
ATOM 3157 N N . SER B 1 52 ? 22.844 -21.984 0.563 1 67.5 52 SER B N 1
ATOM 3158 C CA . SER B 1 52 ? 22.656 -23.219 -0.19 1 67.5 52 SER B CA 1
ATOM 3159 C C . SER B 1 52 ? 22.672 -22.953 -1.692 1 67.5 52 SER B C 1
ATOM 3161 O O . SER B 1 52 ? 22.609 -23.891 -2.49 1 67.5 52 SER B O 1
ATOM 3163 N N . GLN B 1 53 ? 22.969 -21.703 -2.014 1 72.81 53 GLN B N 1
ATOM 3164 C CA . GLN B 1 53 ? 22.891 -21.391 -3.439 1 72.81 53 GLN B CA 1
ATOM 3165 C C . GLN B 1 53 ? 24.25 -21.484 -4.098 1 72.81 53 GLN B C 1
ATOM 3167 O O . GLN B 1 53 ? 25.281 -21.266 -3.445 1 72.81 53 GLN B O 1
ATOM 3172 N N . SER B 1 54 ? 24.281 -22.062 -5.242 1 74.38 54 SER B N 1
ATOM 3173 C CA . SER B 1 54 ? 25.531 -22.156 -6.004 1 74.38 54 SER B CA 1
ATOM 3174 C C . SER B 1 54 ? 25.547 -21.172 -7.164 1 74.38 54 SER B C 1
ATOM 3176 O O . SER B 1 54 ? 24.5 -20.625 -7.543 1 74.38 54 SER B O 1
ATOM 3178 N N . GLY B 1 55 ? 26.781 -20.812 -7.586 1 81.25 55 GLY B N 1
ATOM 3179 C CA . GLY B 1 55 ? 26.953 -19.922 -8.719 1 81.25 55 GLY B CA 1
ATOM 3180 C C . GLY B 1 55 ? 27.812 -18.719 -8.406 1 81.25 55 GLY B C 1
ATOM 3181 O O . GLY B 1 55 ? 28.141 -18.469 -7.246 1 81.25 55 GLY B O 1
ATOM 3182 N N . ASP B 1 56 ? 28.156 -18.062 -9.453 1 84.62 56 ASP B N 1
ATOM 3183 C CA . ASP B 1 56 ? 29.047 -16.922 -9.336 1 84.62 56 ASP B CA 1
ATOM 3184 C C . ASP B 1 56 ? 28.453 -15.859 -8.414 1 84.62 56 ASP B C 1
ATOM 3186 O O . ASP B 1 56 ? 29.156 -15.328 -7.543 1 84.62 56 ASP B O 1
ATOM 3190 N N . LEU B 1 57 ? 27.234 -15.711 -8.539 1 89.38 57 LEU B N 1
ATOM 3191 C CA . LEU B 1 57 ? 26.594 -14.648 -7.773 1 89.38 57 LEU B CA 1
ATOM 3192 C C . LEU B 1 57 ? 26.578 -14.984 -6.285 1 89.38 57 LEU B C 1
ATOM 3194 O O . LEU B 1 57 ? 26.953 -14.156 -5.457 1 89.38 57 LEU B O 1
ATOM 3198 N N . ALA B 1 58 ? 26.219 -16.172 -5.973 1 88.81 58 ALA B N 1
ATOM 3199 C CA . ALA B 1 58 ? 26.188 -16.609 -4.578 1 88.81 58 ALA B CA 1
ATOM 3200 C C . ALA B 1 58 ? 27.578 -16.531 -3.955 1 88.81 58 ALA B C 1
ATOM 3202 O O . ALA B 1 58 ? 27.734 -16.094 -2.814 1 88.81 58 ALA B O 1
ATOM 3203 N N . ASN B 1 59 ? 28.594 -16.922 -4.68 1 89.44 59 ASN B N 1
ATOM 3204 C CA . ASN B 1 59 ? 29.969 -16.906 -4.195 1 89.44 59 ASN B CA 1
ATOM 3205 C C . ASN B 1 59 ? 30.453 -15.484 -3.938 1 89.44 59 ASN B C 1
ATOM 3207 O O . ASN B 1 59 ? 31.094 -15.211 -2.918 1 89.44 59 ASN B O 1
ATOM 3211 N N . LEU B 1 60 ? 30.125 -14.656 -4.879 1 92 60 LEU B N 1
ATOM 3212 C CA . LEU B 1 60 ? 30.547 -13.266 -4.742 1 92 60 LEU B CA 1
ATOM 3213 C C . LEU B 1 60 ? 29.891 -12.625 -3.516 1 92 60 LEU B C 1
ATOM 3215 O O . LEU B 1 60 ? 30.547 -11.867 -2.791 1 92 60 LEU B O 1
ATOM 3219 N N . ILE B 1 61 ? 28.656 -12.953 -3.283 1 90.38 61 ILE B N 1
ATOM 3220 C CA . ILE B 1 61 ? 27.938 -12.414 -2.135 1 90.38 61 ILE B CA 1
ATOM 3221 C C . ILE B 1 61 ? 28.547 -12.961 -0.844 1 90.38 61 ILE B C 1
ATOM 3223 O O . ILE B 1 61 ? 28.75 -12.227 0.12 1 90.38 61 ILE B O 1
ATOM 3227 N N . ARG B 1 62 ? 28.859 -14.211 -0.811 1 88.62 62 ARG B N 1
ATOM 3228 C CA . ARG B 1 62 ? 29.484 -14.836 0.357 1 88.62 62 ARG B CA 1
ATOM 3229 C C . ARG B 1 62 ? 30.844 -14.227 0.647 1 88.62 62 ARG B C 1
ATOM 3231 O O . ARG B 1 62 ? 31.172 -13.945 1.803 1 88.62 62 ARG B O 1
ATOM 3238 N N . GLU B 1 63 ? 31.578 -14.023 -0.374 1 88.12 63 GLU B N 1
ATOM 3239 C CA . GLU B 1 63 ? 32.906 -13.469 -0.24 1 88.12 63 GLU B CA 1
ATOM 3240 C C . GLU B 1 63 ? 32.875 -12.031 0.289 1 88.12 63 GLU B C 1
ATOM 3242 O O . GLU B 1 63 ? 33.688 -11.648 1.123 1 88.12 63 GLU B O 1
ATOM 3247 N N . ALA B 1 64 ? 31.953 -11.312 -0.294 1 87.81 64 ALA B N 1
ATOM 3248 C CA . ALA B 1 64 ? 31.828 -9.922 0.128 1 87.81 64 ALA B CA 1
ATOM 3249 C C . ALA B 1 64 ? 31.328 -9.82 1.564 1 87.81 64 ALA B C 1
ATOM 3251 O O . ALA B 1 64 ? 31.656 -8.883 2.283 1 87.81 64 ALA B O 1
ATOM 3252 N N . GLY B 1 65 ? 30.422 -10.703 1.972 1 83.88 65 GLY B N 1
ATOM 3253 C CA . GLY B 1 65 ? 29.922 -10.773 3.338 1 83.88 65 GLY B CA 1
ATOM 3254 C C . GLY B 1 65 ? 28.797 -9.797 3.619 1 83.88 65 GLY B C 1
ATOM 3255 O O . GLY B 1 65 ? 28.219 -9.805 4.703 1 83.88 65 GLY B O 1
ATOM 3256 N N . ARG B 1 66 ? 28.688 -8.867 2.723 1 85.62 66 ARG B N 1
ATOM 3257 C CA . ARG B 1 66 ? 27.609 -7.914 2.906 1 85.62 66 ARG B CA 1
ATOM 3258 C C . ARG B 1 66 ? 27.141 -7.355 1.567 1 85.62 66 ARG B C 1
ATOM 3260 O O . ARG B 1 66 ? 27.875 -7.363 0.588 1 85.62 66 ARG B O 1
ATOM 3267 N N . LEU B 1 67 ? 25.922 -6.961 1.56 1 90.56 67 LEU B N 1
ATOM 3268 C CA . LEU B 1 67 ? 25.344 -6.262 0.414 1 90.56 67 LEU B CA 1
ATOM 3269 C C . LEU B 1 67 ? 25.172 -4.777 0.714 1 90.56 67 LEU B C 1
ATOM 3271 O O . LEU B 1 67 ? 25.031 -4.387 1.875 1 90.56 67 LEU B O 1
ATOM 3275 N N . PRO B 1 68 ? 25.25 -3.957 -0.297 1 93.19 68 PRO B N 1
ATOM 3276 C CA . PRO B 1 68 ? 25.328 -4.23 -1.733 1 93.19 68 PRO B CA 1
ATOM 3277 C C . PRO B 1 68 ? 26.766 -4.5 -2.201 1 93.19 68 PRO B C 1
ATOM 3279 O O . PRO B 1 68 ? 27.719 -4.152 -1.504 1 93.19 68 PRO B O 1
ATOM 3282 N N . ILE B 1 69 ? 26.922 -5.16 -3.361 1 94.5 69 ILE B N 1
ATOM 3283 C CA . ILE B 1 69 ? 28.172 -5.34 -4.074 1 94.5 69 ILE B CA 1
ATOM 3284 C C . ILE B 1 69 ? 28 -4.949 -5.543 1 94.5 69 ILE B C 1
ATOM 3286 O O . ILE B 1 69 ? 26.875 -4.918 -6.051 1 94.5 69 ILE B O 1
ATOM 3290 N N . CYS B 1 70 ? 29.094 -4.617 -6.168 1 96 70 CYS B N 1
ATOM 3291 C CA . CYS B 1 70 ? 29.062 -4.316 -7.594 1 96 70 CYS B CA 1
ATOM 3292 C C . CYS B 1 70 ? 29.734 -5.422 -8.398 1 96 70 CYS B C 1
ATOM 3294 O O . CYS B 1 70 ? 30.766 -5.949 -7.996 1 96 70 CYS B O 1
ATOM 3296 N N . VAL B 1 71 ? 29.062 -5.746 -9.516 1 96.06 71 VAL B N 1
ATOM 3297 C CA . VAL B 1 71 ? 29.594 -6.82 -10.359 1 96.06 71 VAL B CA 1
ATOM 3298 C C . VAL B 1 71 ? 29.547 -6.391 -11.82 1 96.06 71 VAL B C 1
ATOM 3300 O O . VAL B 1 71 ? 28.781 -5.5 -12.195 1 96.06 71 VAL B O 1
ATOM 3303 N N . LYS B 1 72 ? 30.406 -6.953 -12.586 1 95.94 72 LYS B N 1
ATOM 3304 C CA . LYS B 1 72 ? 30.422 -6.785 -14.031 1 95.94 72 LYS B CA 1
ATOM 3305 C C . LYS B 1 72 ? 30.062 -8.086 -14.742 1 95.94 72 LYS B C 1
ATOM 3307 O O . LYS B 1 72 ? 30.594 -9.148 -14.414 1 95.94 72 LYS B O 1
ATOM 3312 N N . VAL B 1 73 ? 29.125 -7.977 -15.641 1 94.56 73 VAL B N 1
ATOM 3313 C CA . VAL B 1 73 ? 28.719 -9.141 -16.422 1 94.56 73 VAL B CA 1
ATOM 3314 C C . VAL B 1 73 ? 29.797 -9.445 -17.484 1 94.56 73 VAL B C 1
ATOM 3316 O O . VAL B 1 73 ? 30.094 -8.602 -18.328 1 94.56 73 VAL B O 1
ATOM 3319 N N . ARG B 1 74 ? 30.281 -10.641 -17.453 1 94.88 74 ARG B N 1
ATOM 3320 C CA . ARG B 1 74 ? 31.422 -11 -18.281 1 94.88 74 ARG B CA 1
ATOM 3321 C C . ARG B 1 74 ? 31 -11.242 -19.719 1 94.88 74 ARG B C 1
ATOM 3323 O O . ARG B 1 74 ? 31.656 -10.781 -20.656 1 94.88 74 ARG B O 1
ATOM 3330 N N . SER B 1 75 ? 29.938 -12.055 -19.891 1 91.94 75 SER B N 1
ATOM 3331 C CA . SER B 1 75 ? 29.453 -12.43 -21.219 1 91.94 75 SER B CA 1
ATOM 3332 C C . SER B 1 75 ? 27.938 -12.359 -21.281 1 91.94 75 SER B C 1
ATOM 3334 O O . SER B 1 75 ? 27.266 -12.367 -20.266 1 91.94 75 SER B O 1
ATOM 3336 N N . ASP B 1 76 ? 27.484 -12.25 -22.531 1 89.31 76 ASP B N 1
ATOM 3337 C CA . ASP B 1 76 ? 26.047 -12.242 -22.719 1 89.31 76 ASP B CA 1
ATOM 3338 C C . ASP B 1 76 ? 25.406 -13.508 -22.141 1 89.31 76 ASP B C 1
ATOM 3340 O O . ASP B 1 76 ? 25.844 -14.625 -22.453 1 89.31 76 ASP B O 1
ATOM 3344 N N . PRO B 1 77 ? 24.438 -13.25 -21.297 1 85.06 77 PRO B N 1
ATOM 3345 C CA . PRO B 1 77 ? 23.781 -14.43 -20.734 1 85.06 77 PRO B CA 1
ATOM 3346 C C . PRO B 1 77 ? 23.047 -15.266 -21.781 1 85.06 77 PRO B C 1
ATOM 3348 O O . PRO B 1 77 ? 22.531 -14.711 -22.766 1 85.06 77 PRO B O 1
ATOM 3351 N N . GLU B 1 78 ? 23.031 -16.547 -21.578 1 81.88 78 GLU B N 1
ATOM 3352 C CA . GLU B 1 78 ? 22.281 -17.453 -22.453 1 81.88 78 GLU B CA 1
ATOM 3353 C C . GLU B 1 78 ? 20.797 -17.469 -22.078 1 81.88 78 GLU B C 1
ATOM 3355 O O . GLU B 1 78 ? 20.234 -18.547 -21.844 1 81.88 78 GLU B O 1
ATOM 3360 N N . ILE B 1 79 ? 20.25 -16.438 -21.797 1 78.62 79 ILE B N 1
ATOM 3361 C CA . ILE B 1 79 ? 18.828 -16.266 -21.469 1 78.62 79 ILE B CA 1
ATOM 3362 C C . ILE B 1 79 ? 18.141 -15.438 -22.547 1 78.62 79 ILE B C 1
ATOM 3364 O O . ILE B 1 79 ? 18.641 -14.367 -22.922 1 78.62 79 ILE B O 1
ATOM 3368 N N . LYS B 1 80 ? 17.062 -15.93 -23.031 1 73.06 80 LYS B N 1
ATOM 3369 C CA . LYS B 1 80 ? 16.312 -15.203 -24.047 1 73.06 80 LYS B CA 1
ATOM 3370 C C . LYS B 1 80 ? 15.703 -13.922 -23.469 1 73.06 80 LYS B C 1
ATOM 3372 O O . LYS B 1 80 ? 15.133 -13.945 -22.375 1 73.06 80 LYS B O 1
ATOM 3377 N N . ASN B 1 81 ? 15.906 -12.781 -24.094 1 73.31 81 ASN B N 1
ATOM 3378 C CA . ASN B 1 81 ? 15.352 -11.477 -23.766 1 73.31 81 ASN B CA 1
ATOM 3379 C C . ASN B 1 81 ? 15.812 -11.008 -22.391 1 73.31 81 ASN B C 1
ATOM 3381 O O . ASN B 1 81 ? 15.023 -10.453 -21.609 1 73.31 81 ASN B O 1
ATOM 3385 N N . ALA B 1 82 ? 17.094 -11.328 -22.141 1 77.56 82 ALA B N 1
ATOM 3386 C CA . ALA B 1 82 ? 17.656 -10.898 -20.875 1 77.56 82 ALA B CA 1
ATOM 3387 C C . ALA B 1 82 ? 17.812 -9.375 -20.828 1 77.56 82 ALA B C 1
ATOM 3389 O O . ALA B 1 82 ? 18.203 -8.758 -21.812 1 77.56 82 ALA B O 1
ATOM 3390 N N . ASP B 1 83 ? 17.438 -8.789 -19.766 1 80.81 83 ASP B N 1
ATOM 3391 C CA . ASP B 1 83 ? 17.594 -7.352 -19.562 1 80.81 83 ASP B CA 1
ATOM 3392 C C . ASP B 1 83 ? 19.016 -6.996 -19.156 1 80.81 83 ASP B C 1
ATOM 3394 O O . ASP B 1 83 ? 19.234 -6.008 -18.453 1 80.81 83 ASP B O 1
ATOM 3398 N N . CYS B 1 84 ? 19.969 -7.895 -19.453 1 86.5 84 CYS B N 1
ATOM 3399 C CA . CYS B 1 84 ? 21.391 -7.664 -19.172 1 86.5 84 CYS B CA 1
ATOM 3400 C C . CYS B 1 84 ? 22.266 -8.156 -20.328 1 86.5 84 CYS B C 1
ATOM 3402 O O . CYS B 1 84 ? 21.875 -9.07 -21.062 1 86.5 84 CYS B O 1
ATOM 3404 N N . LYS B 1 85 ? 23.406 -7.496 -20.516 1 89 85 LYS B N 1
ATOM 3405 C CA . LYS B 1 85 ? 24.359 -7.879 -21.547 1 89 85 LYS B CA 1
ATOM 3406 C C . LYS B 1 85 ? 25.781 -7.914 -20.984 1 89 85 LYS B C 1
ATOM 3408 O O . LYS B 1 85 ? 26.047 -7.398 -19.891 1 89 85 LYS B O 1
ATOM 3413 N N . GLY B 1 86 ? 26.578 -8.523 -21.859 1 91.94 86 GLY B N 1
ATOM 3414 C CA . GLY B 1 86 ? 27.984 -8.492 -21.516 1 91.94 86 GLY B CA 1
ATOM 3415 C C . GLY B 1 86 ? 28.531 -7.086 -21.391 1 91.94 86 GLY B C 1
ATOM 3416 O O . GLY B 1 86 ? 28.234 -6.219 -22.219 1 91.94 86 GLY B O 1
ATOM 3417 N N . GLY B 1 87 ? 29.328 -6.891 -20.156 1 93.31 87 GLY B N 1
ATOM 3418 C CA . GLY B 1 87 ? 29.922 -5.574 -19.938 1 93.31 87 GLY B CA 1
ATOM 3419 C C . GLY B 1 87 ? 29.094 -4.703 -19.016 1 93.31 87 GLY B C 1
ATOM 3420 O O . GLY B 1 87 ? 29.578 -3.689 -18.5 1 93.31 87 GLY B O 1
ATOM 3421 N N . ASP B 1 88 ? 27.859 -5.148 -18.766 1 93.31 88 ASP B N 1
ATOM 3422 C CA . ASP B 1 88 ? 27 -4.359 -17.891 1 93.31 88 ASP B CA 1
ATOM 3423 C C . ASP B 1 88 ? 27.531 -4.367 -16.453 1 93.31 88 ASP B C 1
ATOM 3425 O O . ASP B 1 88 ? 28.031 -5.387 -15.984 1 93.31 88 ASP B O 1
ATOM 3429 N N . ILE B 1 89 ? 27.438 -3.229 -15.836 1 95.06 89 ILE B N 1
ATOM 3430 C CA . ILE B 1 89 ? 27.734 -3.125 -14.414 1 95.06 89 ILE B CA 1
ATOM 3431 C C . ILE B 1 89 ? 26.438 -3.156 -13.609 1 95.06 89 ILE B C 1
ATOM 3433 O O . ILE B 1 89 ? 25.531 -2.371 -13.867 1 95.06 89 ILE B O 1
ATOM 3437 N N . LEU B 1 90 ? 26.422 -4.133 -12.711 1 95 90 LEU B N 1
ATOM 3438 C CA . LEU B 1 90 ? 25.25 -4.273 -11.836 1 95 90 LEU B CA 1
ATOM 3439 C C . LEU B 1 90 ? 25.625 -4.004 -10.383 1 95 90 LEU B C 1
ATOM 3441 O O . LEU B 1 90 ? 26.75 -4.297 -9.961 1 95 90 LEU B O 1
ATOM 3445 N N . MET B 1 91 ? 24.75 -3.389 -9.711 1 95.75 91 MET B N 1
ATOM 3446 C CA . MET B 1 91 ? 24.828 -3.354 -8.25 1 95.75 91 MET B CA 1
ATOM 3447 C C . MET B 1 91 ? 23.797 -4.293 -7.633 1 95.75 91 MET B C 1
ATOM 3449 O O . MET B 1 91 ? 22.594 -4.148 -7.875 1 95.75 91 MET B O 1
ATOM 3453 N N . ILE B 1 92 ? 24.297 -5.262 -6.895 1 95.25 92 ILE B N 1
ATOM 3454 C CA . ILE B 1 92 ? 23.438 -6.18 -6.164 1 95.25 92 ILE B CA 1
ATOM 3455 C C . ILE B 1 92 ? 23.062 -5.57 -4.812 1 95.25 92 ILE B C 1
ATOM 3457 O O . ILE B 1 92 ? 23.906 -5.449 -3.926 1 95.25 92 ILE B O 1
ATOM 3461 N N . HIS B 1 93 ? 21.844 -5.281 -4.668 1 94.88 93 HIS B N 1
ATOM 3462 C CA . HIS B 1 93 ? 21.422 -4.477 -3.527 1 94.88 93 HIS B CA 1
ATOM 3463 C C . HIS B 1 93 ? 21 -5.359 -2.357 1 94.88 93 HIS B C 1
ATOM 3465 O O . HIS B 1 93 ? 21.516 -5.219 -1.249 1 94.88 93 HIS B O 1
ATOM 3471 N N . CYS B 1 94 ? 20.078 -6.145 -2.609 1 92 94 CYS B N 1
ATOM 3472 C CA . CYS B 1 94 ? 19.531 -6.973 -1.545 1 92 94 CYS B CA 1
ATOM 3473 C C . CYS B 1 94 ? 18.906 -8.242 -2.113 1 92 94 CYS B C 1
ATOM 3475 O O . CYS B 1 94 ? 18.891 -8.445 -3.328 1 92 94 CYS B O 1
ATOM 3477 N N . THR B 1 95 ? 18.516 -9.094 -1.178 1 89.44 95 THR B N 1
ATOM 3478 C CA . THR B 1 95 ? 17.812 -10.328 -1.523 1 89.44 95 THR B CA 1
ATOM 3479 C C . THR B 1 95 ? 16.406 -10.336 -0.949 1 89.44 95 THR B C 1
ATOM 3481 O O . THR B 1 95 ? 16.141 -9.672 0.052 1 89.44 95 THR B O 1
ATOM 3484 N N . ASP B 1 96 ? 15.539 -10.906 -1.73 1 86 96 ASP B N 1
ATOM 3485 C CA . ASP B 1 96 ? 14.188 -11.094 -1.216 1 86 96 ASP B CA 1
ATOM 3486 C C . ASP B 1 96 ? 13.617 -12.438 -1.655 1 86 96 ASP B C 1
ATOM 3488 O O . ASP B 1 96 ? 14.305 -13.234 -2.299 1 86 96 ASP B O 1
ATOM 3492 N N . LYS B 1 97 ? 12.5 -12.734 -1.11 1 85.31 97 LYS B N 1
ATOM 3493 C CA . LYS B 1 97 ? 11.797 -13.969 -1.448 1 85.31 97 LYS B CA 1
ATOM 3494 C C . LYS B 1 97 ? 10.492 -13.68 -2.172 1 85.31 97 LYS B C 1
ATOM 3496 O O . LYS B 1 97 ? 9.75 -12.773 -1.787 1 85.31 97 LYS B O 1
ATOM 3501 N N . GLU B 1 98 ? 10.352 -14.367 -3.24 1 83.88 98 GLU B N 1
ATOM 3502 C CA . GLU B 1 98 ? 9.086 -14.289 -3.961 1 83.88 98 GLU B CA 1
ATOM 3503 C C . GLU B 1 98 ? 8.328 -15.617 -3.893 1 83.88 98 GLU B C 1
ATOM 3505 O O . GLU B 1 98 ? 8.945 -16.688 -3.824 1 83.88 98 GLU B O 1
ATOM 3510 N N . GLN B 1 99 ? 7.062 -15.516 -3.912 1 86.81 99 GLN B N 1
ATOM 3511 C CA . GLN B 1 99 ? 6.219 -16.703 -3.971 1 86.81 99 GLN B CA 1
ATOM 3512 C C . GLN B 1 99 ? 5.742 -16.969 -5.395 1 86.81 99 GLN B C 1
ATOM 3514 O O . GLN B 1 99 ? 5.148 -16.094 -6.031 1 86.81 99 GLN B O 1
ATOM 3519 N N . VAL B 1 100 ? 6.09 -18.109 -5.863 1 90.5 100 VAL B N 1
ATOM 3520 C CA . VAL B 1 100 ? 5.656 -18.516 -7.199 1 90.5 100 VAL B CA 1
ATOM 3521 C C . VAL B 1 100 ? 5.059 -19.922 -7.141 1 90.5 100 VAL B C 1
ATOM 3523 O O . VAL B 1 100 ? 5.363 -20.688 -6.23 1 90.5 100 VAL B O 1
ATOM 3526 N N . VAL B 1 101 ? 4.215 -20.188 -8.078 1 94.25 101 VAL B N 1
ATOM 3527 C CA . VAL B 1 101 ? 3.635 -21.516 -8.211 1 94.25 101 VAL B CA 1
ATOM 3528 C C . VAL B 1 101 ? 4.285 -22.25 -9.375 1 94.25 101 VAL B C 1
ATOM 3530 O O . VAL B 1 101 ? 4.309 -21.75 -10.5 1 94.25 101 VAL B O 1
ATOM 3533 N N . LYS B 1 102 ? 4.91 -23.375 -9.039 1 94.12 102 LYS B N 1
ATOM 3534 C CA . LYS B 1 102 ? 5.406 -24.25 -10.102 1 94.12 102 LYS B CA 1
ATOM 3535 C C . LYS B 1 102 ? 4.258 -24.922 -10.836 1 94.12 102 LYS B C 1
ATOM 3537 O O . LYS B 1 102 ? 3.441 -25.609 -10.219 1 94.12 102 LYS B O 1
ATOM 3542 N N . ALA B 1 103 ? 4.23 -24.672 -12.125 1 94.94 103 ALA B N 1
ATOM 3543 C CA . ALA B 1 103 ? 3.141 -25.219 -12.93 1 94.94 103 ALA B CA 1
ATOM 3544 C C . ALA B 1 103 ? 3.678 -25.953 -14.148 1 94.94 103 ALA B C 1
ATOM 3546 O O . ALA B 1 103 ? 4.738 -25.609 -14.672 1 94.94 103 ALA B O 1
ATOM 3547 N N . LEU B 1 104 ? 2.91 -26.984 -14.539 1 93.62 104 LEU B N 1
ATOM 3548 C CA . LEU B 1 104 ? 3.195 -27.688 -15.789 1 93.62 104 LEU B CA 1
ATOM 3549 C C . LEU B 1 104 ? 2.254 -27.234 -16.891 1 93.62 104 LEU B C 1
ATOM 3551 O O . LEU B 1 104 ? 1.033 -27.234 -16.719 1 93.62 104 LEU B O 1
ATOM 3555 N N . GLY B 1 105 ? 2.893 -26.797 -17.922 1 88.5 105 GLY B N 1
ATOM 3556 C CA . GLY B 1 105 ? 2.113 -26.375 -19.078 1 88.5 105 GLY B CA 1
ATOM 3557 C C . GLY B 1 105 ? 1.628 -27.516 -19.938 1 88.5 105 GLY B C 1
ATOM 3558 O O . GLY B 1 105 ? 1.918 -28.688 -19.656 1 88.5 105 GLY B O 1
ATOM 3559 N N . PRO B 1 106 ? 0.89 -27.156 -21.047 1 83.12 106 PRO B N 1
ATOM 3560 C CA . PRO B 1 106 ? 0.33 -28.172 -21.953 1 83.12 106 PRO B CA 1
ATOM 3561 C C . PRO B 1 106 ? 1.406 -29 -22.641 1 83.12 106 PRO B C 1
ATOM 3563 O O . PRO B 1 106 ? 1.185 -30.172 -22.953 1 83.12 106 PRO B O 1
ATOM 3566 N N . THR B 1 107 ? 2.553 -28.391 -22.922 1 85.56 107 THR B N 1
ATOM 3567 C CA . THR B 1 107 ? 3.621 -29.078 -23.625 1 85.56 107 THR B CA 1
ATOM 3568 C C . THR B 1 107 ? 4.594 -29.734 -22.656 1 85.56 107 THR B C 1
ATOM 3570 O O . THR B 1 107 ? 5.652 -30.219 -23.047 1 85.56 107 THR B O 1
ATOM 3573 N N . GLY B 1 108 ? 4.301 -29.75 -21.375 1 85.5 108 GLY B N 1
ATOM 3574 C CA . GLY B 1 108 ? 5.168 -30.359 -20.391 1 85.5 108 GLY B CA 1
ATOM 3575 C C . GLY B 1 108 ? 6.223 -29.406 -19.844 1 85.5 108 GLY B C 1
ATOM 3576 O O . GLY B 1 108 ? 7.02 -29.781 -18.984 1 85.5 108 GLY B O 1
ATOM 3577 N N . ASN B 1 109 ? 6.203 -28.266 -20.422 1 86.69 109 ASN B N 1
ATOM 3578 C CA . ASN B 1 109 ? 7.176 -27.297 -19.938 1 86.69 109 ASN B CA 1
ATOM 3579 C C . ASN B 1 109 ? 6.82 -26.781 -18.547 1 86.69 109 ASN B C 1
ATOM 3581 O O . ASN B 1 109 ? 5.645 -26.688 -18.203 1 86.69 109 ASN B O 1
ATOM 3585 N N . THR B 1 110 ? 7.836 -26.484 -17.781 1 89.06 110 THR B N 1
ATOM 3586 C CA . THR B 1 110 ? 7.637 -25.984 -16.438 1 89.06 110 THR B CA 1
ATOM 3587 C C . THR B 1 110 ? 7.523 -24.453 -16.438 1 89.06 110 THR B C 1
ATOM 3589 O O . THR B 1 110 ? 8.328 -23.781 -17.078 1 89.06 110 THR B O 1
ATOM 3592 N N . LEU B 1 111 ? 6.516 -24.016 -15.805 1 89.5 111 LEU B N 1
ATOM 3593 C CA . LEU B 1 111 ? 6.309 -22.578 -15.633 1 89.5 111 LEU B CA 1
ATOM 3594 C C . LEU B 1 111 ? 6.348 -22.203 -14.156 1 89.5 111 LEU B C 1
ATOM 3596 O O . LEU B 1 111 ? 6.031 -23.016 -13.289 1 89.5 111 LEU B O 1
ATOM 3600 N N . TYR B 1 112 ? 6.805 -21 -13.914 1 89.06 112 TYR B N 1
ATOM 3601 C CA . TYR B 1 112 ? 6.734 -20.422 -12.578 1 89.06 112 TYR B CA 1
ATOM 3602 C C . TYR B 1 112 ? 5.84 -19.188 -12.57 1 89.06 112 TYR B C 1
ATOM 3604 O O . TYR B 1 112 ? 6.238 -18.125 -13.031 1 89.06 112 TYR B O 1
ATOM 3612 N N . LEU B 1 113 ? 4.691 -19.375 -11.977 1 92.12 113 LEU B N 1
ATOM 3613 C CA . LEU B 1 113 ? 3.662 -18.344 -12.023 1 92.12 113 LEU B CA 1
ATOM 3614 C C . LEU B 1 113 ? 3.689 -17.5 -10.758 1 92.12 113 LEU B C 1
ATOM 3616 O O . LEU B 1 113 ? 3.664 -18.016 -9.648 1 92.12 113 LEU B O 1
ATOM 3620 N N . PRO B 1 114 ? 3.709 -16.156 -10.969 1 90.69 114 PRO B N 1
ATOM 3621 C CA . PRO B 1 114 ? 3.566 -15.32 -9.773 1 90.69 114 PRO B CA 1
ATOM 3622 C C . PRO B 1 114 ? 2.211 -15.484 -9.094 1 90.69 114 PRO B C 1
ATOM 3624 O O . PRO B 1 114 ? 1.184 -15.586 -9.773 1 90.69 114 PRO B O 1
ATOM 3627 N N . VAL B 1 115 ? 2.223 -15.484 -7.82 1 92 115 VAL B N 1
ATOM 3628 C CA . VAL B 1 115 ? 1 -15.695 -7.055 1 92 115 VAL B CA 1
ATOM 3629 C C . VAL B 1 115 ? 0.041 -14.523 -7.277 1 92 115 VAL B C 1
ATOM 3631 O O . VAL B 1 115 ? -1.169 -14.727 -7.41 1 92 115 VAL B O 1
ATOM 3634 N N . HIS B 1 116 ? 0.625 -13.375 -7.352 1 89.88 116 HIS B N 1
ATOM 3635 C CA . HIS B 1 116 ? -0.192 -12.172 -7.512 1 89.88 116 HIS B CA 1
ATOM 3636 C C . HIS B 1 116 ? -0.177 -11.688 -8.953 1 89.88 116 HIS B C 1
ATOM 3638 O O . HIS B 1 116 ? 0.782 -11.039 -9.383 1 89.88 116 HIS B O 1
ATOM 3644 N N . SER B 1 117 ? -1.139 -12.078 -9.648 1 90.38 117 SER B N 1
ATOM 3645 C CA . SER B 1 117 ? -1.325 -11.68 -11.039 1 90.38 117 SER B CA 1
ATOM 3646 C C . SER B 1 117 ? -2.797 -11.422 -11.352 1 90.38 117 SER B C 1
ATOM 3648 O O . SER B 1 117 ? -3.666 -11.68 -10.516 1 90.38 117 SER B O 1
ATOM 3650 N N . ASN B 1 118 ? -3.057 -10.938 -12.547 1 89.31 118 ASN B N 1
ATOM 3651 C CA . ASN B 1 118 ? -4.422 -10.602 -12.93 1 89.31 118 ASN B CA 1
ATOM 3652 C C . ASN B 1 118 ? -5.105 -11.758 -13.648 1 89.31 118 ASN B C 1
ATOM 3654 O O . ASN B 1 118 ? -6.297 -11.688 -13.953 1 89.31 118 ASN B O 1
ATOM 3658 N N . GLN B 1 119 ? -4.355 -12.773 -13.898 1 91.25 119 GLN B N 1
ATOM 3659 C CA . GLN B 1 119 ? -4.922 -13.914 -14.602 1 91.25 119 GLN B CA 1
ATOM 3660 C C . GLN B 1 119 ? -5.906 -14.68 -13.727 1 91.25 119 GLN B C 1
ATOM 3662 O O . GLN B 1 119 ? -5.602 -15 -12.578 1 91.25 119 GLN B O 1
ATOM 3667 N N . LEU B 1 120 ? -7.031 -14.938 -14.359 1 92.12 120 LEU B N 1
ATOM 3668 C CA . LEU B 1 120 ? -8.031 -15.75 -13.68 1 92.12 120 LEU B CA 1
ATOM 3669 C C . LEU B 1 120 ? -7.996 -17.188 -14.18 1 92.12 120 LEU B C 1
ATOM 3671 O O . LEU B 1 120 ? -7.633 -17.438 -15.328 1 92.12 120 LEU B O 1
ATOM 3675 N N . TYR B 1 121 ? -8.406 -18 -13.234 1 93.81 121 TYR B N 1
ATOM 3676 C CA . TYR B 1 121 ? -8.336 -19.422 -13.531 1 93.81 121 TYR B CA 1
ATOM 3677 C C . TYR B 1 121 ? -9.641 -20.109 -13.172 1 93.81 121 TYR B C 1
ATOM 3679 O O . TYR B 1 121 ? -10.312 -19.734 -12.211 1 93.81 121 TYR B O 1
ATOM 3687 N N . GLN B 1 122 ? -9.945 -21.047 -13.984 1 93.44 122 GLN B N 1
ATOM 3688 C CA . GLN B 1 122 ? -10.977 -22.016 -13.648 1 93.44 122 GLN B CA 1
ATOM 3689 C C . GLN B 1 122 ? -10.367 -23.312 -13.094 1 93.44 122 GLN B C 1
ATOM 3691 O O . GLN B 1 122 ? -9.484 -23.891 -13.719 1 93.44 122 GLN B O 1
ATOM 3696 N N . MET B 1 123 ? -10.812 -23.625 -11.953 1 93.88 123 MET B N 1
ATOM 3697 C CA . MET B 1 123 ? -10.32 -24.875 -11.383 1 93.88 123 MET B CA 1
ATOM 3698 C C . MET B 1 123 ? -11 -26.078 -12.039 1 93.88 123 MET B C 1
ATOM 3700 O O . MET B 1 123 ? -12.211 -26.078 -12.242 1 93.88 123 MET B O 1
ATOM 3704 N N . LEU B 1 124 ? -10.227 -27.094 -12.273 1 93.06 124 LEU B N 1
ATOM 3705 C CA . LEU B 1 124 ? -10.695 -28.297 -12.953 1 93.06 124 LEU B CA 1
ATOM 3706 C C . LEU B 1 124 ? -10.406 -29.531 -12.109 1 93.06 124 LEU B C 1
ATOM 3708 O O . LEU B 1 124 ? -9.516 -29.516 -11.25 1 93.06 124 LEU B O 1
ATOM 3712 N N . PRO B 1 125 ? -11.195 -30.578 -12.383 1 91.12 125 PRO B N 1
ATOM 3713 C CA . PRO B 1 125 ? -10.82 -31.844 -11.766 1 91.12 125 PRO B CA 1
ATOM 3714 C C . PRO B 1 125 ? -9.43 -32.312 -12.188 1 91.12 125 PRO B C 1
ATOM 3716 O O . PRO B 1 125 ? -8.977 -32 -13.297 1 91.12 125 PRO B O 1
ATOM 3719 N N . LEU B 1 126 ? -8.789 -33.094 -11.383 1 89 126 LEU B N 1
ATOM 3720 C CA . LEU B 1 126 ? -7.453 -33.594 -11.68 1 89 126 LEU B CA 1
ATOM 3721 C C . LEU B 1 126 ? -7.473 -34.5 -12.891 1 89 126 LEU B C 1
ATOM 3723 O O . LEU B 1 126 ? -6.535 -34.5 -13.695 1 89 126 LEU B O 1
ATOM 3727 N N . ASP B 1 127 ? -8.562 -35.312 -13.023 1 90.31 127 ASP B N 1
ATOM 3728 C CA . ASP B 1 127 ? -8.758 -36.188 -14.18 1 90.31 127 ASP B CA 1
ATOM 3729 C C . ASP B 1 127 ? -9.492 -35.438 -15.305 1 90.31 127 ASP B C 1
ATOM 3731 O O . ASP B 1 127 ? -10.672 -35.125 -15.172 1 90.31 127 ASP B O 1
ATOM 3735 N N . PRO B 1 128 ? -8.797 -35.219 -16.375 1 90.62 128 PRO B N 1
ATOM 3736 C CA . PRO B 1 128 ? -9.406 -34.438 -17.469 1 90.62 128 PRO B CA 1
ATOM 3737 C C . PRO B 1 128 ? -10.68 -35.094 -18 1 90.62 128 PRO B C 1
ATOM 3739 O O . PRO B 1 128 ? -11.508 -34.438 -18.625 1 90.62 128 PRO B O 1
ATOM 3742 N N . ARG B 1 129 ? -10.898 -36.375 -17.906 1 92.75 129 ARG B N 1
ATOM 3743 C CA . ARG B 1 129 ? -12.086 -37.094 -18.375 1 92.75 129 ARG B CA 1
ATOM 3744 C C . ARG B 1 129 ? -13.328 -36.625 -17.609 1 92.75 129 ARG B C 1
ATOM 3746 O O . ARG B 1 129 ? -14.453 -36.844 -18.062 1 92.75 129 ARG B O 1
ATOM 3753 N N . LEU B 1 130 ? -13.07 -35.969 -16.516 1 94.25 130 LEU B N 1
ATOM 3754 C CA . LEU B 1 130 ? -14.18 -35.531 -15.664 1 94.25 130 LEU B CA 1
ATOM 3755 C C . LEU B 1 130 ? -14.508 -34.062 -15.883 1 94.25 130 LEU B C 1
ATOM 3757 O O . LEU B 1 130 ? -15.359 -33.5 -15.188 1 94.25 130 LEU B O 1
ATOM 3761 N N . ASP B 1 131 ? -13.914 -33.406 -16.844 1 91.56 131 ASP B N 1
ATOM 3762 C CA . ASP B 1 131 ? -14.156 -31.984 -17.094 1 91.56 131 ASP B CA 1
ATOM 3763 C C . ASP B 1 131 ? -15.609 -31.75 -17.484 1 91.56 131 ASP B C 1
ATOM 3765 O O . ASP B 1 131 ? -16.094 -32.344 -18.453 1 91.56 131 ASP B O 1
ATOM 3769 N N . GLY B 1 132 ? -16.234 -30.812 -16.703 1 88.81 132 GLY B N 1
ATOM 3770 C CA . GLY B 1 132 ? -17.562 -30.344 -17.078 1 88.81 132 GLY B CA 1
ATOM 3771 C C . GLY B 1 132 ? -18.609 -31.438 -17.016 1 88.81 132 GLY B C 1
ATOM 3772 O O . GLY B 1 132 ? -19.641 -31.359 -17.703 1 88.81 132 GLY B O 1
ATOM 3773 N N . LYS B 1 133 ? -18.422 -32.469 -16.266 1 94.06 133 LYS B N 1
ATOM 3774 C CA . LYS B 1 133 ? -19.391 -33.562 -16.188 1 94.06 133 LYS B CA 1
ATOM 3775 C C . LYS B 1 133 ? -20.516 -33.25 -15.219 1 94.06 133 LYS B C 1
ATOM 3777 O O . LYS B 1 133 ? -20.281 -32.625 -14.164 1 94.06 133 LYS B O 1
ATOM 3782 N N . GLU B 1 134 ? -21.625 -33.594 -15.68 1 95.44 134 GLU B N 1
ATOM 3783 C CA . GLU B 1 134 ? -22.812 -33.531 -14.844 1 95.44 134 GLU B CA 1
ATOM 3784 C C . GLU B 1 134 ? -23.469 -34.906 -14.719 1 95.44 134 GLU B C 1
ATOM 3786 O O . GLU B 1 134 ? -23.531 -35.656 -15.695 1 95.44 134 GLU B O 1
ATOM 3791 N N . TYR B 1 135 ? -23.906 -35.25 -13.539 1 95.38 135 TYR B N 1
ATOM 3792 C CA . TYR B 1 135 ? -24.594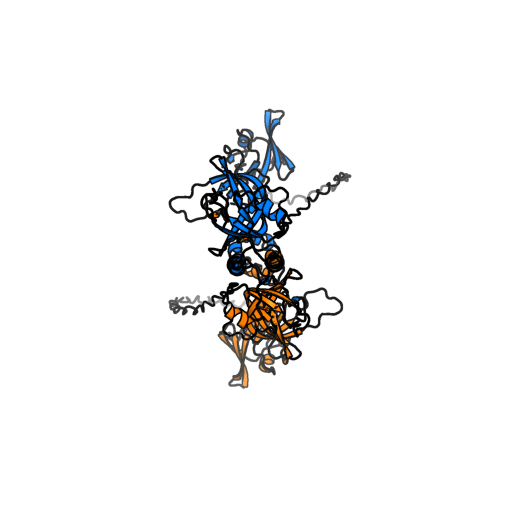 -36.5 -13.273 1 95.38 135 TYR B CA 1
ATOM 3793 C C . TYR B 1 135 ? -26.031 -36.25 -12.812 1 95.38 135 TYR B C 1
ATOM 3795 O O . TYR B 1 135 ? -26.25 -35.562 -11.82 1 95.38 135 TYR B O 1
ATOM 3803 N N . ARG B 1 136 ? -26.875 -36.781 -13.539 1 94.62 136 ARG B N 1
ATOM 3804 C CA . ARG B 1 136 ? -28.281 -36.656 -13.203 1 94.62 136 ARG B CA 1
ATOM 3805 C C . ARG B 1 136 ? -28.766 -37.875 -12.422 1 94.62 136 ARG B C 1
ATOM 3807 O O . ARG B 1 136 ? -28.938 -38.938 -12.984 1 94.62 136 ARG B O 1
ATOM 3814 N N . GLY B 1 137 ? -28.969 -37.625 -11.156 1 91.81 137 GLY B N 1
ATOM 3815 C CA . GLY B 1 137 ? -29.359 -38.719 -10.273 1 91.81 137 GLY B CA 1
ATOM 3816 C C . GLY B 1 137 ? -28.172 -39.375 -9.578 1 91.81 137 GLY B C 1
ATOM 3817 O O . GLY B 1 137 ? -27.062 -39.375 -10.117 1 91.81 137 GLY B O 1
ATOM 3818 N N . THR B 1 138 ? -28.469 -39.875 -8.477 1 92.31 138 THR B N 1
ATOM 3819 C CA . THR B 1 138 ? -27.422 -40.531 -7.707 1 92.31 138 THR B CA 1
ATOM 3820 C C . THR B 1 138 ? -26.969 -41.812 -8.383 1 92.31 138 THR B C 1
ATOM 3822 O O . THR B 1 138 ? -25.812 -42.219 -8.273 1 92.31 138 THR B O 1
ATOM 3825 N N . MET B 1 139 ? -27.906 -42.438 -9.086 1 92.56 139 MET B N 1
ATOM 3826 C CA . MET B 1 139 ? -27.578 -43.688 -9.758 1 92.56 139 MET B CA 1
ATOM 3827 C C . MET B 1 139 ? -26.516 -43.438 -10.836 1 92.56 139 MET B C 1
ATOM 3829 O O . MET B 1 139 ? -25.594 -44.25 -10.977 1 92.56 139 MET B O 1
ATOM 3833 N N . GLU B 1 140 ? -26.703 -42.406 -11.539 1 94.62 140 GLU B N 1
ATOM 3834 C CA . GLU B 1 140 ? -25.719 -42.062 -12.562 1 94.62 140 GLU B CA 1
ATOM 3835 C C . GLU B 1 140 ? -24.344 -41.844 -11.938 1 94.62 140 GLU B C 1
ATOM 3837 O O . GLU B 1 140 ? -23.328 -42.219 -12.508 1 94.62 140 GLU B O 1
ATOM 3842 N N . LEU B 1 141 ? -24.359 -41.219 -10.812 1 94.56 141 LEU B N 1
ATOM 3843 C CA . LEU B 1 141 ? -23.109 -40.938 -10.109 1 94.56 141 LEU B CA 1
ATOM 3844 C C . LEU B 1 141 ? -22.438 -42.219 -9.648 1 94.56 141 LEU B C 1
ATOM 3846 O O . LEU B 1 141 ? -21.219 -42.375 -9.844 1 94.56 141 LEU B O 1
ATOM 3850 N N . VAL B 1 142 ? -23.141 -43.062 -9.094 1 92.44 142 VAL B N 1
ATOM 3851 C CA . VAL B 1 142 ? -22.609 -44.312 -8.539 1 92.44 142 VAL B CA 1
ATOM 3852 C C . VAL B 1 142 ? -22.031 -45.156 -9.656 1 92.44 142 VAL B C 1
ATOM 3854 O O . VAL B 1 142 ? -21.047 -45.906 -9.445 1 92.44 142 VAL B O 1
ATOM 3857 N N . LYS B 1 143 ? -22.531 -45.094 -10.844 1 92.25 143 LYS B N 1
ATOM 3858 C CA . LYS B 1 143 ? -22.109 -45.906 -11.961 1 92.25 143 LYS B CA 1
ATOM 3859 C C . LYS B 1 143 ? -21.047 -45.188 -12.797 1 92.25 143 LYS B C 1
ATOM 3861 O O . LYS B 1 143 ? -20.562 -45.75 -13.797 1 92.25 143 LYS B O 1
ATOM 3866 N N . ALA B 1 144 ? -20.734 -44.062 -12.391 1 93.5 144 ALA B N 1
ATOM 3867 C CA . ALA B 1 144 ? -19.812 -43.25 -13.172 1 93.5 144 ALA B CA 1
ATOM 3868 C C . ALA B 1 144 ? -18.453 -43.938 -13.312 1 93.5 144 ALA B C 1
ATOM 3870 O O . ALA B 1 144 ? -17.953 -44.531 -12.359 1 93.5 144 ALA B O 1
ATOM 3871 N N . ASN B 1 145 ? -17.906 -43.875 -14.508 1 92.12 145 ASN B N 1
ATOM 3872 C CA . ASN B 1 145 ? -16.547 -44.312 -14.82 1 92.12 145 ASN B CA 1
ATOM 3873 C C . ASN B 1 145 ? -15.812 -43.281 -15.688 1 92.12 145 ASN B C 1
ATOM 3875 O O . ASN B 1 145 ? -16.094 -43.156 -16.875 1 92.12 145 ASN B O 1
ATOM 3879 N N . PRO B 1 146 ? -14.875 -42.719 -15.234 1 93.19 146 PRO B N 1
ATOM 3880 C CA . PRO B 1 146 ? -14.273 -42.781 -13.898 1 93.19 146 PRO B CA 1
ATOM 3881 C C . PRO B 1 146 ? -15.156 -42.156 -12.828 1 93.19 146 PRO B C 1
ATOM 3883 O O . PRO B 1 146 ? -15.93 -41.25 -13.117 1 93.19 146 PRO B O 1
ATOM 3886 N N . LEU B 1 147 ? -15.008 -42.656 -11.578 1 93.88 147 LEU B N 1
ATOM 3887 C CA . LEU B 1 147 ? -15.703 -42.094 -10.43 1 93.88 147 LEU B CA 1
ATOM 3888 C C . LEU B 1 147 ? -15.062 -40.75 -10.008 1 93.88 147 LEU B C 1
ATOM 3890 O O . LEU B 1 147 ? -13.859 -40.688 -9.773 1 93.88 147 LEU B O 1
ATOM 3894 N N . PRO B 1 148 ? -15.859 -39.781 -10.016 1 94.19 148 PRO B N 1
ATOM 3895 C CA . PRO B 1 148 ? -15.281 -38.531 -9.547 1 94.19 148 PRO B CA 1
ATOM 3896 C C . PRO B 1 148 ? -14.906 -38.562 -8.07 1 94.19 148 PRO B C 1
ATOM 3898 O O . PRO B 1 148 ? -15.57 -39.219 -7.277 1 94.19 148 PRO B O 1
ATOM 3901 N N . GLN B 1 149 ? -13.922 -37.812 -7.703 1 89.69 149 GLN B N 1
ATOM 3902 C CA . GLN B 1 149 ? -13.492 -37.75 -6.309 1 89.69 149 GLN B CA 1
ATOM 3903 C C . GLN B 1 149 ? -14.289 -36.719 -5.531 1 89.69 149 GLN B C 1
ATOM 3905 O O . GLN B 1 149 ? -14.445 -36.812 -4.312 1 89.69 149 GLN B O 1
ATOM 3910 N N . VAL B 1 150 ? -14.633 -35.75 -6.207 1 91.5 150 VAL B N 1
ATOM 3911 C CA . VAL B 1 150 ? -15.383 -34.688 -5.57 1 91.5 150 VAL B CA 1
ATOM 3912 C C . VAL B 1 150 ? -16.484 -34.188 -6.508 1 91.5 150 VAL B C 1
ATOM 3914 O O . VAL B 1 150 ? -16.281 -34.062 -7.719 1 91.5 150 VAL B O 1
ATOM 3917 N N . VAL B 1 151 ? -17.688 -33.969 -5.953 1 93.88 151 VAL B N 1
ATOM 3918 C CA . VAL B 1 151 ? -18.797 -33.406 -6.727 1 93.88 151 VAL B CA 1
ATOM 3919 C C . VAL B 1 151 ? -19.516 -32.344 -5.895 1 93.88 151 VAL B C 1
ATOM 3921 O O . VAL B 1 151 ? -19.453 -32.344 -4.664 1 93.88 151 VAL B O 1
ATOM 3924 N N . ARG B 1 152 ? -20.141 -31.438 -6.609 1 94.19 152 ARG B N 1
ATOM 3925 C CA . ARG B 1 152 ? -21.016 -30.438 -6.016 1 94.19 152 ARG B CA 1
ATOM 3926 C C . ARG B 1 152 ? -22.469 -30.703 -6.398 1 94.19 152 ARG B C 1
ATOM 3928 O O . ARG B 1 152 ? -22.766 -31.047 -7.547 1 94.19 152 ARG B O 1
ATOM 3935 N N . VAL B 1 153 ? -23.312 -30.531 -5.449 1 93.25 153 VAL B N 1
ATOM 3936 C CA . VAL B 1 153 ? -24.734 -30.719 -5.703 1 93.25 153 VAL B CA 1
ATOM 3937 C C . VAL B 1 153 ? -25.328 -29.469 -6.336 1 93.25 153 VAL B C 1
ATOM 3939 O O . VAL B 1 153 ? -25.297 -28.391 -5.734 1 93.25 153 VAL B O 1
ATOM 3942 N N . LEU B 1 154 ? -25.797 -29.594 -7.477 1 93.75 154 LEU B N 1
ATOM 3943 C CA . LEU B 1 154 ? -26.422 -28.469 -8.164 1 93.75 154 LEU B CA 1
ATOM 3944 C C . LEU B 1 154 ? -27.891 -28.359 -7.777 1 93.75 154 LEU B C 1
ATOM 3946 O O . LEU B 1 154 ? -28.391 -27.25 -7.52 1 93.75 154 LEU B O 1
ATOM 3950 N N . ILE B 1 155 ? -28.531 -29.469 -7.852 1 92.94 155 ILE B N 1
ATOM 3951 C CA . ILE B 1 155 ? -29.922 -29.578 -7.43 1 92.94 155 ILE B CA 1
ATOM 3952 C C . ILE B 1 155 ? -30.047 -30.594 -6.297 1 92.94 155 ILE B C 1
ATOM 3954 O O . ILE B 1 155 ? -29.656 -31.766 -6.457 1 92.94 155 ILE B O 1
ATOM 3958 N N . GLY B 1 156 ? -30.484 -30.125 -5.215 1 90.81 156 GLY B N 1
ATOM 3959 C CA . GLY B 1 156 ? -30.594 -30.969 -4.039 1 90.81 156 GLY B CA 1
ATOM 3960 C C . GLY B 1 156 ? -31.75 -31.953 -4.105 1 90.81 156 GLY B C 1
ATOM 3961 O O . GLY B 1 156 ? -32.594 -31.844 -4.992 1 90.81 156 GLY B O 1
ATOM 3962 N N . TYR B 1 157 ? -31.594 -32.969 -3.215 1 87.19 157 TYR B N 1
ATOM 3963 C CA . TYR B 1 157 ? -32.656 -34 -3.104 1 87.19 157 TYR B CA 1
ATOM 3964 C C . TYR B 1 157 ? -32.75 -34.531 -1.678 1 87.19 157 TYR B C 1
ATOM 3966 O O . TYR B 1 157 ? -31.719 -34.781 -1.029 1 87.19 157 TYR B O 1
ATOM 3974 N N . CYS B 1 158 ? -33.875 -34.5 -1.227 1 82.06 158 CYS B N 1
ATOM 3975 C CA . CYS B 1 158 ? -34.156 -35.062 0.082 1 82.06 158 CYS B CA 1
ATOM 3976 C C . CYS B 1 158 ? -35.031 -36.312 -0.05 1 82.06 158 CYS B C 1
ATOM 3978 O O . CYS B 1 158 ? -36.125 -36.25 -0.618 1 82.06 158 CYS B O 1
ATOM 3980 N N . ASP B 1 159 ? -34.375 -37.438 0.34 1 74.5 159 ASP B N 1
ATOM 3981 C CA . ASP B 1 159 ? -35.156 -38.656 0.354 1 74.5 159 ASP B CA 1
ATOM 3982 C C . ASP B 1 159 ? -36.125 -38.688 1.55 1 74.5 159 ASP B C 1
ATOM 3984 O O . ASP B 1 159 ? -35.688 -38.625 2.699 1 74.5 159 ASP B O 1
ATOM 3988 N N . GLU B 1 160 ? -37.406 -38.812 1.337 1 70.75 160 GLU B N 1
ATOM 3989 C CA . GLU B 1 160 ? -38.406 -38.781 2.395 1 70.75 160 GLU B CA 1
ATOM 3990 C C . GLU B 1 160 ? -38.281 -40.031 3.266 1 70.75 160 GLU B C 1
ATOM 3992 O O . GLU B 1 160 ? -38.688 -40.031 4.434 1 70.75 160 GLU B O 1
ATOM 3997 N N . THR B 1 161 ? -37.844 -41.062 2.662 1 71.56 161 THR B N 1
ATOM 3998 C CA . THR B 1 161 ? -37.844 -42.344 3.367 1 71.56 161 THR B CA 1
ATOM 3999 C C . THR B 1 161 ? -36.562 -42.5 4.199 1 71.56 161 THR B C 1
ATOM 4001 O O . THR B 1 161 ? -36.531 -43.281 5.152 1 71.56 161 THR B O 1
ATOM 4004 N N . ASP B 1 162 ? -35.5 -41.875 3.906 1 65.56 162 ASP B N 1
ATOM 4005 C CA . ASP B 1 162 ? -34.219 -41.969 4.598 1 65.56 162 ASP B CA 1
ATOM 4006 C C . ASP B 1 162 ? -33.625 -40.594 4.867 1 65.56 162 ASP B C 1
ATOM 4008 O O . ASP B 1 162 ? -33.031 -39.969 3.971 1 65.56 162 ASP B O 1
ATOM 4012 N N . GLU B 1 163 ? -33.781 -40.156 6.035 1 63.25 163 GLU B N 1
ATOM 4013 C CA . GLU B 1 163 ? -33.375 -38.812 6.43 1 63.25 163 GLU B CA 1
ATOM 4014 C C . GLU B 1 163 ? -31.891 -38.594 6.242 1 63.25 163 GLU B C 1
ATOM 4016 O O . GLU B 1 163 ? -31.438 -37.469 6.066 1 63.25 163 GLU B O 1
ATOM 4021 N N . ASP B 1 164 ? -31.188 -39.656 6.289 1 64.19 164 ASP B N 1
ATOM 4022 C CA . ASP B 1 164 ? -29.75 -39.562 6.207 1 64.19 164 ASP B CA 1
ATOM 4023 C C . ASP B 1 164 ? -29.297 -39.312 4.766 1 64.19 164 ASP B C 1
ATOM 4025 O O . ASP B 1 164 ? -28.141 -38.938 4.52 1 64.19 164 ASP B O 1
ATOM 4029 N N . ASP B 1 165 ? -30.281 -39.469 3.906 1 72.62 165 ASP B N 1
ATOM 4030 C CA . ASP B 1 165 ? -29.938 -39.312 2.494 1 72.62 165 ASP B CA 1
ATOM 4031 C C . ASP B 1 165 ? -30.406 -37.969 1.964 1 72.62 165 ASP B C 1
ATOM 4033 O O . ASP B 1 165 ? -31.281 -37.875 1.098 1 72.62 165 ASP B O 1
ATOM 4037 N N . THR B 1 166 ? -29.953 -36.938 2.559 1 79.06 166 THR B N 1
ATOM 4038 C CA . THR B 1 166 ? -30.297 -35.562 2.148 1 79.06 166 THR B CA 1
ATOM 4039 C C . THR B 1 166 ? -29.078 -34.844 1.564 1 79.06 166 THR B C 1
ATOM 4041 O O . THR B 1 166 ? -28.016 -34.844 2.166 1 79.06 166 THR B O 1
ATOM 4044 N N . LYS B 1 167 ? -29.297 -34.5 0.396 1 84 167 LYS B N 1
ATOM 4045 C CA . LYS B 1 167 ? -28.297 -33.656 -0.287 1 84 167 LYS B CA 1
ATOM 4046 C C . LYS B 1 167 ? -28.812 -32.25 -0.512 1 84 167 LYS B C 1
ATOM 4048 O O . LYS B 1 167 ? -29.875 -32.062 -1.12 1 84 167 LYS B O 1
ATOM 4053 N N . GLU B 1 168 ? -28.062 -31.312 -0.05 1 88.56 168 GLU B N 1
ATOM 4054 C CA . GLU B 1 168 ? -28.469 -29.906 -0.23 1 88.56 168 GLU B CA 1
ATOM 4055 C C . GLU B 1 168 ? -27.703 -29.266 -1.379 1 88.56 168 GLU B C 1
ATOM 4057 O O . GLU B 1 168 ? -26.594 -29.688 -1.708 1 88.56 168 GLU B O 1
ATOM 4062 N N . GLN B 1 169 ? -28.359 -28.312 -1.912 1 91.06 169 GLN B N 1
ATOM 4063 C CA . GLN B 1 169 ? -27.719 -27.547 -2.975 1 91.06 169 GLN B CA 1
ATOM 4064 C C . GLN B 1 169 ? -26.391 -26.969 -2.5 1 91.06 169 GLN B C 1
ATOM 4066 O O . GLN B 1 169 ? -26.281 -26.469 -1.377 1 91.06 169 GLN B O 1
ATOM 4071 N N . ASP B 1 170 ? -25.359 -27.109 -3.338 1 90.31 170 ASP B N 1
ATOM 4072 C CA . ASP B 1 170 ? -24.016 -26.547 -3.174 1 90.31 170 ASP B CA 1
ATOM 4073 C C . ASP B 1 170 ? -23.203 -27.328 -2.16 1 90.31 170 ASP B C 1
ATOM 4075 O O . ASP B 1 170 ? -22.078 -26.969 -1.837 1 90.31 170 ASP B O 1
ATOM 4079 N N . ASP B 1 171 ? -23.812 -28.484 -1.748 1 89.56 171 ASP B N 1
ATOM 4080 C CA . ASP B 1 171 ? -22.984 -29.391 -0.955 1 89.56 171 ASP B CA 1
ATOM 4081 C C . ASP B 1 171 ? -21.828 -29.938 -1.777 1 89.56 171 ASP B C 1
ATOM 4083 O O . ASP B 1 171 ? -22 -30.281 -2.951 1 89.56 171 ASP B O 1
ATOM 4087 N N . ILE B 1 172 ? -20.781 -29.938 -1.117 1 90.69 172 ILE B N 1
ATOM 4088 C CA . ILE B 1 172 ? -19.609 -30.562 -1.74 1 90.69 172 ILE B CA 1
ATOM 4089 C C . ILE B 1 172 ? -19.391 -31.953 -1.146 1 90.69 172 ILE B C 1
ATOM 4091 O O . ILE B 1 172 ? -19.219 -32.094 0.067 1 90.69 172 ILE B O 1
ATOM 4095 N N . ILE B 1 173 ? -19.422 -32.969 -1.994 1 91.19 173 ILE B N 1
ATOM 4096 C CA . ILE B 1 173 ? -19.281 -34.344 -1.555 1 91.19 173 ILE B CA 1
ATOM 4097 C C . ILE B 1 173 ? -17.922 -34.906 -1.984 1 91.19 173 ILE B C 1
ATOM 4099 O O . ILE B 1 173 ? -17.594 -34.906 -3.174 1 91.19 173 ILE B O 1
ATOM 4103 N N . THR B 1 174 ? -17.203 -35.281 -1.04 1 91.94 174 THR B N 1
ATOM 4104 C CA . THR B 1 174 ? -15.961 -36 -1.325 1 91.94 174 THR B CA 1
ATOM 4105 C C . THR B 1 174 ? -16.203 -37.531 -1.377 1 91.94 174 THR B C 1
ATOM 4107 O O . THR B 1 174 ? -16.625 -38.125 -0.383 1 91.94 174 THR B O 1
ATOM 4110 N N . ILE B 1 175 ? -15.883 -38.094 -2.541 1 93.31 175 ILE B N 1
ATOM 4111 C CA . ILE B 1 175 ? -16.219 -39.5 -2.77 1 93.31 175 ILE B CA 1
ATOM 4112 C C . ILE B 1 175 ? -15 -40.375 -2.488 1 93.31 175 ILE B C 1
ATOM 4114 O O . ILE B 1 175 ? -13.93 -40.156 -3.053 1 93.31 175 ILE B O 1
ATOM 4118 N N . GLU B 1 176 ? -15.219 -41.281 -1.672 1 91.5 176 GLU B N 1
ATOM 4119 C CA . GLU B 1 176 ? -14.156 -42.219 -1.337 1 91.5 176 GLU B CA 1
ATOM 4120 C C . GLU B 1 176 ? -14.281 -43.531 -2.137 1 91.5 176 GLU B C 1
ATOM 4122 O O . GLU B 1 176 ? -13.289 -44.188 -2.391 1 91.5 176 GLU B O 1
ATOM 4127 N N . GLY B 1 177 ? -15.539 -43.812 -2.426 1 92.19 177 GLY B N 1
ATOM 4128 C CA . GLY B 1 177 ? -15.766 -45.031 -3.203 1 92.19 177 GLY B CA 1
ATOM 4129 C C . GLY B 1 177 ? -17.234 -45.406 -3.285 1 92.19 177 GLY B C 1
ATOM 4130 O O . GLY B 1 177 ? -18.109 -44.656 -2.857 1 92.19 177 GLY B O 1
ATOM 4131 N N . VAL B 1 178 ? -17.438 -46.438 -4.043 1 92.31 178 VAL B N 1
ATOM 4132 C CA . VAL B 1 178 ? -18.766 -47 -4.172 1 92.31 178 VAL B CA 1
ATOM 4133 C C . VAL B 1 178 ? -18.797 -48.375 -3.514 1 92.31 178 VAL B C 1
ATOM 4135 O O . VAL B 1 178 ? -17.875 -49.188 -3.711 1 92.31 178 VAL B O 1
ATOM 4138 N N . ASN B 1 179 ? -19.766 -48.5 -2.646 1 90.38 179 ASN B N 1
ATOM 4139 C CA . ASN B 1 179 ? -19.938 -49.781 -1.969 1 90.38 179 ASN B CA 1
ATOM 4140 C C . ASN B 1 179 ? -21.25 -50.469 -2.361 1 90.38 179 ASN B C 1
ATOM 4142 O O . ASN B 1 179 ? -22.172 -49.812 -2.855 1 90.38 179 ASN B O 1
ATOM 4146 N N . LYS B 1 180 ? -21.234 -51.75 -2.234 1 87.5 180 LYS B N 1
ATOM 4147 C CA . LYS B 1 180 ? -22.438 -52.562 -2.467 1 87.5 180 LYS B CA 1
ATOM 4148 C C . LYS B 1 180 ? -23.047 -53 -1.147 1 87.5 180 LYS B C 1
ATOM 4150 O O . LYS B 1 180 ? -22.359 -53.531 -0.281 1 87.5 180 LYS B O 1
ATOM 4155 N N . GLY B 1 181 ? -24.281 -52.656 -1.015 1 78.25 181 GLY B N 1
ATOM 4156 C CA . GLY B 1 181 ? -24.969 -53.094 0.185 1 78.25 181 GLY B CA 1
ATOM 4157 C C . GLY B 1 181 ? -25.578 -54.5 0.06 1 78.25 181 GLY B C 1
ATOM 4158 O O . GLY B 1 181 ? -25.219 -55.25 -0.848 1 78.25 181 GLY B O 1
ATOM 4159 N N . ARG B 1 182 ? -26.391 -55 1.051 1 75.94 182 ARG B N 1
ATOM 4160 C CA . ARG B 1 182 ? -26.969 -56.344 1.213 1 75.94 182 ARG B CA 1
ATOM 4161 C C . ARG B 1 182 ? -27.844 -56.719 0.017 1 75.94 182 ARG B C 1
ATOM 4163 O O . ARG B 1 182 ? -27.812 -57.844 -0.459 1 75.94 182 ARG B O 1
ATOM 4170 N N . ASN B 1 183 ? -28.594 -55.875 -0.573 1 77.88 183 ASN B N 1
ATOM 4171 C CA . ASN B 1 183 ? -29.5 -56.156 -1.686 1 77.88 183 ASN B CA 1
ATOM 4172 C C . ASN B 1 183 ? -28.922 -55.656 -3.014 1 77.88 183 ASN B C 1
ATOM 4174 O O . ASN B 1 183 ? -29.656 -55.25 -3.91 1 77.88 183 ASN B O 1
ATOM 4178 N N . ASP B 1 184 ? -27.656 -55.688 -3.094 1 81.75 184 ASP B N 1
ATOM 4179 C CA . ASP B 1 184 ? -26.953 -55.281 -4.301 1 81.75 184 ASP B CA 1
ATOM 4180 C C . ASP B 1 184 ? -27.156 -53.781 -4.594 1 81.75 184 ASP B C 1
ATOM 4182 O O . ASP B 1 184 ? -27.016 -53.344 -5.734 1 81.75 184 ASP B O 1
ATOM 4186 N N . GLU B 1 185 ? -27.641 -53.156 -3.508 1 84.56 185 GLU B N 1
ATOM 4187 C CA . GLU B 1 185 ? -27.797 -51.719 -3.658 1 84.56 185 GLU B CA 1
ATOM 4188 C C . GLU B 1 185 ? -26.438 -51 -3.609 1 84.56 185 GLU B C 1
ATOM 4190 O O . GLU B 1 185 ? -25.578 -51.375 -2.822 1 84.56 185 GLU B O 1
ATOM 4195 N N . LEU B 1 186 ? -26.312 -50.125 -4.551 1 89.38 186 LEU B N 1
ATOM 4196 C CA . LEU B 1 186 ? -25.062 -49.375 -4.617 1 89.38 186 LEU B CA 1
ATOM 4197 C C . LEU B 1 186 ? -25.125 -48.094 -3.795 1 89.38 186 LEU B C 1
ATOM 4199 O O . LEU B 1 186 ? -26.156 -47.438 -3.789 1 89.38 186 LEU B O 1
ATOM 4203 N N . TYR B 1 187 ? -24.016 -47.875 -3.037 1 88.5 187 TYR B N 1
ATOM 4204 C CA . TYR B 1 187 ? -23.906 -46.656 -2.225 1 88.5 187 TYR B CA 1
ATOM 4205 C C . TYR B 1 187 ? -22.625 -45.906 -2.535 1 88.5 187 TYR B C 1
ATOM 4207 O O . TYR B 1 187 ? -21.578 -46.5 -2.723 1 88.5 187 TYR B O 1
ATOM 4215 N N . VAL B 1 188 ? -22.797 -44.656 -2.617 1 89.81 188 VAL B N 1
ATOM 4216 C CA . VAL B 1 188 ? -21.609 -43.812 -2.611 1 89.81 188 VAL B CA 1
ATOM 4217 C C . VAL B 1 188 ? -21.172 -43.531 -1.172 1 89.81 188 VAL B C 1
ATOM 4219 O O . VAL B 1 188 ? -21.984 -43.125 -0.338 1 89.81 188 VAL B O 1
ATOM 4222 N N . VAL B 1 189 ? -19.969 -43.875 -0.866 1 89.62 189 VAL B N 1
ATOM 4223 C CA . VAL B 1 189 ? -19.391 -43.531 0.434 1 89.62 189 VAL B CA 1
ATOM 4224 C C . VAL B 1 189 ? -18.5 -42.312 0.31 1 89.62 189 VAL B C 1
ATOM 4226 O O . VAL B 1 189 ? -17.625 -42.25 -0.554 1 89.62 189 VAL B O 1
ATOM 4229 N N . GLY B 1 190 ? -18.797 -41.344 1.153 1 90 190 GLY B N 1
ATOM 4230 C CA . GLY B 1 190 ? -18.016 -40.125 1.096 1 90 190 GLY B CA 1
ATOM 4231 C C . GLY B 1 190 ? -18.266 -39.188 2.277 1 90 190 GLY B C 1
ATOM 4232 O O . GLY B 1 190 ? -18.641 -39.656 3.359 1 90 190 GLY B O 1
ATOM 4233 N N . LYS B 1 191 ? -17.844 -37.969 2.086 1 90.06 191 LYS B N 1
ATOM 4234 C CA . LYS B 1 191 ? -17.984 -37 3.168 1 90.06 191 LYS B CA 1
ATOM 4235 C C . LYS B 1 191 ? -18.641 -35.719 2.67 1 90.06 191 LYS B C 1
ATOM 4237 O O . LYS B 1 191 ? -18.344 -35.25 1.562 1 90.06 191 LYS B O 1
ATOM 4242 N N . ILE B 1 192 ? -19.5 -35.188 3.406 1 85.5 192 ILE B N 1
ATOM 4243 C CA . ILE B 1 192 ? -20.047 -33.844 3.27 1 85.5 192 ILE B CA 1
ATOM 4244 C C . ILE B 1 192 ? -19.656 -33 4.488 1 85.5 192 ILE B C 1
ATOM 4246 O O . ILE B 1 192 ? -19.969 -33.375 5.625 1 85.5 192 ILE B O 1
ATOM 4250 N N . MET B 1 193 ? -18.953 -31.906 4.188 1 77.81 193 MET B N 1
ATOM 4251 C CA . MET B 1 193 ? -18.469 -31.047 5.266 1 77.81 193 MET B CA 1
ATOM 4252 C C . MET B 1 193 ? -17.734 -31.859 6.332 1 77.81 193 MET B C 1
ATOM 4254 O O . MET B 1 193 ? -17.984 -31.688 7.527 1 77.81 193 MET B O 1
ATOM 4258 N N . GLY B 1 194 ? -17.078 -32.812 5.934 1 80.62 194 GLY B N 1
ATOM 4259 C CA . GLY B 1 194 ? -16.25 -33.594 6.84 1 80.62 194 GLY B CA 1
ATOM 4260 C C . GLY B 1 194 ? -17 -34.781 7.453 1 80.62 194 GLY B C 1
ATOM 4261 O O . GLY B 1 194 ? -16.391 -35.625 8.094 1 80.62 194 GLY B O 1
ATOM 4262 N N . GLU B 1 195 ? -18.25 -34.844 7.305 1 84.81 195 GLU B N 1
ATOM 4263 C CA . GLU B 1 195 ? -19.047 -35.906 7.898 1 84.81 195 GLU B CA 1
ATOM 4264 C C . GLU B 1 195 ? -19.266 -37.031 6.91 1 84.81 195 GLU B C 1
ATOM 4266 O O . GLU B 1 195 ? -19.578 -36.812 5.742 1 84.81 195 GLU B O 1
ATOM 4271 N N . ALA B 1 196 ? -19.078 -38.188 7.488 1 87.81 196 ALA B N 1
ATOM 4272 C CA . ALA B 1 196 ? -19.25 -39.375 6.652 1 87.81 196 ALA B CA 1
ATOM 4273 C C . ALA B 1 196 ? -20.703 -39.531 6.203 1 87.81 196 ALA B C 1
ATOM 4275 O O . ALA B 1 196 ? -21.625 -39.375 7 1 87.81 196 ALA B O 1
ATOM 4276 N N . GLN B 1 197 ? -20.734 -39.719 4.926 1 84 197 GLN B N 1
ATOM 4277 C CA . GLN B 1 197 ? -22.062 -39.875 4.352 1 84 197 GLN B CA 1
ATOM 4278 C C . GLN B 1 197 ? -22.141 -41.125 3.461 1 84 197 GLN B C 1
ATOM 4280 O O . GLN B 1 197 ? -21.141 -41.5 2.842 1 84 197 GLN B O 1
ATOM 4285 N N . ARG B 1 198 ? -23.359 -41.75 3.576 1 85.5 198 ARG B N 1
ATOM 4286 C CA . ARG B 1 198 ? -23.703 -42.812 2.637 1 85.5 198 ARG B CA 1
ATOM 4287 C C . ARG B 1 198 ? -24.891 -42.406 1.777 1 85.5 198 ARG B C 1
ATOM 4289 O O . ARG B 1 198 ? -25.984 -42.156 2.299 1 85.5 198 ARG B O 1
ATOM 4296 N N . ILE B 1 199 ? -24.562 -42.375 0.558 1 86.12 199 ILE B N 1
ATOM 4297 C CA . ILE B 1 199 ? -25.609 -41.938 -0.354 1 86.12 199 ILE B CA 1
ATOM 4298 C C . ILE B 1 199 ? -26.047 -43.094 -1.251 1 86.12 199 ILE B C 1
ATOM 4300 O O . ILE B 1 199 ? -25.234 -43.594 -2.039 1 86.12 199 ILE B O 1
ATOM 4304 N N . ARG B 1 200 ? -27.328 -43.438 -1.168 1 87.25 200 ARG B N 1
ATOM 4305 C CA . ARG B 1 200 ? -27.859 -44.594 -1.913 1 87.25 200 ARG B CA 1
ATOM 4306 C C . ARG B 1 200 ? -28.047 -44.219 -3.385 1 87.25 200 ARG B C 1
ATOM 4308 O O . ARG B 1 200 ? -28.5 -43.125 -3.713 1 87.25 200 ARG B O 1
ATOM 4315 N N . GLY B 1 201 ? -27.578 -45.156 -4.188 1 88.75 201 GLY B N 1
ATOM 4316 C CA . GLY B 1 201 ? -27.828 -45 -5.613 1 88.75 201 GLY B CA 1
ATOM 4317 C C . GLY B 1 201 ? -29.281 -45.156 -5.984 1 88.75 201 GLY B C 1
ATOM 4318 O O . GLY B 1 201 ? -29.859 -46.25 -5.855 1 88.75 201 GLY B O 1
ATOM 4319 N N . MET B 1 202 ? -29.906 -44.062 -6.328 1 86.12 202 MET B N 1
ATOM 4320 C CA . MET B 1 202 ? -31.297 -44.094 -6.738 1 86.12 202 MET B CA 1
ATOM 4321 C C . MET B 1 202 ? -31.547 -43.125 -7.902 1 86.12 202 MET B C 1
ATOM 4323 O O . MET B 1 202 ? -30.734 -42.25 -8.156 1 86.12 202 MET B O 1
ATOM 4327 N N . GLU B 1 203 ? -32.625 -43.469 -8.656 1 87 203 GLU B N 1
ATOM 4328 C CA . GLU B 1 203 ? -33.062 -42.531 -9.703 1 87 203 GLU B CA 1
ATOM 4329 C C . GLU B 1 203 ? -33.812 -41.344 -9.117 1 87 203 GLU B C 1
ATOM 4331 O O . GLU B 1 203 ? -35.031 -41.312 -9.102 1 87 203 GLU B O 1
ATOM 4336 N N . ASP B 1 204 ? -33 -40.5 -8.57 1 87.94 204 ASP B N 1
ATOM 4337 C CA . ASP B 1 204 ? -33.562 -39.312 -7.973 1 87.94 204 ASP B CA 1
ATOM 4338 C C . ASP B 1 204 ? -33.375 -38.094 -8.875 1 87.94 204 ASP B C 1
ATOM 4340 O O . ASP B 1 204 ? -32.875 -38.219 -10 1 87.94 204 ASP B O 1
ATOM 4344 N N . GLU B 1 205 ? -33.844 -36.938 -8.414 1 90.19 205 GLU B N 1
ATOM 4345 C CA . GLU B 1 205 ? -33.812 -35.719 -9.242 1 90.19 205 GLU B CA 1
ATOM 4346 C C . GLU B 1 205 ? -32.562 -34.875 -8.914 1 90.19 205 GLU B C 1
ATOM 4348 O O . GLU B 1 205 ? -32.406 -33.781 -9.445 1 90.19 205 GLU B O 1
ATOM 4353 N N . ALA B 1 206 ? -31.75 -35.469 -8.062 1 93 206 ALA B N 1
ATOM 4354 C CA . ALA B 1 206 ? -30.547 -34.719 -7.73 1 93 206 ALA B CA 1
ATOM 4355 C C . ALA B 1 206 ? -29.641 -34.594 -8.945 1 93 206 ALA B C 1
ATOM 4357 O O . ALA B 1 206 ? -29.656 -35.438 -9.844 1 93 206 ALA B O 1
ATOM 4358 N N . VAL B 1 207 ? -28.984 -33.469 -9.008 1 95.69 207 VAL B N 1
ATOM 4359 C CA . VAL B 1 207 ? -28 -33.25 -10.062 1 95.69 207 VAL B CA 1
ATOM 4360 C C . VAL B 1 207 ? -26.656 -32.906 -9.453 1 95.69 207 VAL B C 1
ATOM 4362 O O . VAL B 1 207 ? -26.562 -32.062 -8.562 1 95.69 207 VAL B O 1
ATOM 4365 N N . TYR B 1 208 ? -25.578 -33.625 -9.945 1 94.81 208 TYR B N 1
ATOM 4366 C CA . TYR B 1 208 ? -24.219 -33.406 -9.469 1 94.81 208 TYR B CA 1
ATOM 4367 C C . TYR B 1 208 ? -23.328 -32.875 -10.578 1 94.81 208 TYR B C 1
ATOM 4369 O O . TYR B 1 208 ? -23.547 -33.156 -11.758 1 94.81 208 TYR B O 1
ATOM 4377 N N . THR B 1 209 ? -22.375 -32.031 -10.164 1 95.62 209 THR B N 1
ATOM 4378 C CA . THR B 1 209 ? -21.406 -31.531 -11.133 1 95.62 209 THR B CA 1
ATOM 4379 C C . THR B 1 209 ? -19.984 -31.703 -10.609 1 95.62 209 THR B C 1
ATOM 4381 O O . THR B 1 209 ? -19.75 -31.656 -9.398 1 95.62 209 THR B O 1
ATOM 4384 N N . THR B 1 210 ? -19.078 -31.922 -11.523 1 94.25 210 THR B N 1
ATOM 4385 C CA . THR B 1 210 ? -17.672 -32.031 -11.156 1 94.25 210 THR B CA 1
ATOM 4386 C C . THR B 1 210 ? -17.031 -30.641 -11.078 1 94.25 210 THR B C 1
ATOM 4388 O O . THR B 1 210 ? -15.875 -30.516 -10.656 1 94.25 210 THR B O 1
ATOM 4391 N N . GLN B 1 211 ? -17.781 -29.625 -11.445 1 91.12 211 GLN B N 1
ATOM 4392 C CA . GLN B 1 211 ? -17.328 -28.25 -11.281 1 91.12 211 GLN B CA 1
ATOM 4393 C C . GLN B 1 211 ? -17.641 -27.734 -9.875 1 91.12 211 GLN B C 1
ATOM 4395 O O . GLN B 1 211 ? -18.703 -27.156 -9.641 1 91.12 211 GLN B O 1
ATOM 4400 N N . ILE B 1 212 ? -16.672 -27.891 -9.055 1 86.69 212 ILE B N 1
ATOM 4401 C CA . ILE B 1 212 ? -16.906 -27.641 -7.637 1 86.69 212 ILE B CA 1
ATOM 4402 C C . ILE B 1 212 ? -16.922 -26.125 -7.379 1 86.69 212 ILE B C 1
ATOM 4404 O O . ILE B 1 212 ? -17.641 -25.656 -6.5 1 86.69 212 ILE B O 1
ATOM 4408 N N . ILE B 1 213 ? -16.094 -25.391 -8.117 1 86.5 213 ILE B N 1
ATOM 4409 C CA . ILE B 1 213 ? -16.047 -23.938 -7.977 1 86.5 213 ILE B CA 1
ATOM 4410 C C . ILE B 1 213 ? -16.469 -23.281 -9.281 1 86.5 213 ILE B C 1
ATOM 4412 O O . ILE B 1 213 ? -15.875 -23.5 -10.336 1 86.5 213 ILE B O 1
ATOM 4416 N N . SER B 1 214 ? -17.531 -22.531 -9.164 1 83.25 214 SER B N 1
ATOM 4417 C CA . SER B 1 214 ? -18.062 -21.906 -10.367 1 83.25 214 SER B CA 1
ATOM 4418 C C . SER B 1 214 ? -17.359 -20.578 -10.656 1 83.25 214 SER B C 1
ATOM 4420 O O . SER B 1 214 ? -17.344 -20.125 -11.797 1 83.25 214 SER B O 1
ATOM 4422 N N . GLU B 1 215 ? -16.781 -20.047 -9.688 1 85.62 215 GLU B N 1
ATOM 4423 C CA . GLU B 1 215 ? -16.156 -18.734 -9.844 1 85.62 215 GLU B CA 1
ATOM 4424 C C . GLU B 1 215 ? -14.742 -18.859 -10.414 1 85.62 215 GLU B C 1
ATOM 4426 O O . GLU B 1 215 ? -14.094 -19.891 -10.25 1 85.62 215 GLU B O 1
ATOM 4431 N N . HIS B 1 216 ? -14.445 -17.891 -11.148 1 90.56 216 HIS B N 1
ATOM 4432 C CA . HIS B 1 216 ? -13.055 -17.766 -11.562 1 90.56 216 HIS B CA 1
ATOM 4433 C C . HIS B 1 216 ? -12.188 -17.203 -10.438 1 90.56 216 HIS B C 1
ATOM 4435 O O . HIS B 1 216 ? -12.586 -16.266 -9.75 1 90.56 216 HIS B O 1
ATOM 4441 N N . LEU B 1 217 ? -11.078 -17.875 -10.32 1 91 217 LEU B N 1
ATOM 4442 C CA . LEU B 1 217 ? -10.242 -17.547 -9.172 1 91 217 LEU B CA 1
ATOM 4443 C C . LEU B 1 217 ? -8.898 -16.984 -9.617 1 91 217 LEU B C 1
ATOM 4445 O O . LEU B 1 217 ? -8.391 -17.344 -10.68 1 91 217 LEU B O 1
ATOM 4449 N N . SER B 1 218 ? -8.43 -16.109 -8.828 1 91.38 218 SER B N 1
ATOM 4450 C CA . SER B 1 218 ? -7.023 -15.727 -8.969 1 91.38 218 SER B CA 1
ATOM 4451 C C . SER B 1 218 ? -6.102 -16.828 -8.453 1 91.38 218 SER B C 1
ATOM 4453 O O . SER B 1 218 ? -6.543 -17.734 -7.746 1 91.38 218 SER B O 1
ATOM 4455 N N . LEU B 1 219 ? -4.895 -16.703 -8.812 1 93.75 219 LEU B N 1
ATOM 4456 C CA . LEU B 1 219 ? -3.959 -17.719 -8.367 1 93.75 219 LEU B CA 1
ATOM 4457 C C . LEU B 1 219 ? -3.826 -17.719 -6.848 1 93.75 219 LEU B C 1
ATOM 4459 O O . LEU B 1 219 ? -3.658 -18.766 -6.227 1 93.75 219 LEU B O 1
ATOM 4463 N N . SER B 1 220 ? -3.867 -16.531 -6.246 1 90.31 220 SER B N 1
ATOM 4464 C CA . SER B 1 220 ? -3.773 -16.406 -4.797 1 90.31 220 SER B CA 1
ATOM 4465 C C . SER B 1 220 ? -4.93 -17.125 -4.105 1 90.31 220 SER B C 1
ATOM 4467 O O . SER B 1 220 ? -4.809 -17.547 -2.955 1 90.31 220 SER B O 1
ATOM 4469 N N . GLN B 1 221 ? -5.996 -17.281 -4.762 1 89.88 221 GLN B N 1
ATOM 4470 C CA . GLN B 1 221 ? -7.148 -18 -4.234 1 89.88 221 GLN B CA 1
ATOM 4471 C C . GLN B 1 221 ? -7.027 -19.5 -4.492 1 89.88 221 GLN B C 1
ATOM 4473 O O . GLN B 1 221 ? -7.371 -20.312 -3.633 1 89.88 221 GLN B O 1
ATOM 4478 N N . VAL B 1 222 ? -6.543 -19.812 -5.609 1 93.62 222 VAL B N 1
ATOM 4479 C CA . VAL B 1 222 ? -6.422 -21.203 -6.008 1 93.62 222 VAL B CA 1
ATOM 4480 C C . VAL B 1 222 ? -5.477 -21.938 -5.051 1 93.62 222 VAL B C 1
ATOM 4482 O O . VAL B 1 222 ? -5.742 -23.062 -4.652 1 93.62 222 VAL B O 1
ATOM 4485 N N . ILE B 1 223 ? -4.48 -21.25 -4.672 1 93.88 223 ILE B N 1
ATOM 4486 C CA . ILE B 1 223 ? -3.424 -21.906 -3.918 1 93.88 223 ILE B CA 1
ATOM 4487 C C . ILE B 1 223 ? -3.9 -22.188 -2.492 1 93.88 223 ILE B C 1
ATOM 4489 O O . ILE B 1 223 ? -3.209 -22.844 -1.716 1 93.88 223 ILE B O 1
ATOM 4493 N N . LYS B 1 224 ? -4.945 -21.641 -2.131 1 88.12 224 LYS B N 1
ATOM 4494 C CA . LYS B 1 224 ? -5.527 -21.953 -0.83 1 88.12 224 LYS B CA 1
ATOM 4495 C C . LYS B 1 224 ? -6.078 -23.375 -0.805 1 88.12 224 LYS B C 1
ATOM 4497 O O . LYS B 1 224 ? -6.34 -23.938 0.266 1 88.12 224 LYS B O 1
ATOM 4502 N N . HIS B 1 225 ? -6.242 -23.922 -1.933 1 86.31 225 HIS B N 1
ATOM 4503 C CA . HIS B 1 225 ? -6.629 -25.328 -2.049 1 86.31 225 HIS B CA 1
ATOM 4504 C C . HIS B 1 225 ? -5.41 -26.234 -2.018 1 86.31 225 HIS B C 1
ATOM 4506 O O . HIS B 1 225 ? -4.285 -25.797 -2.248 1 86.31 225 HIS B O 1
ATOM 4512 N N . LYS B 1 226 ? -5.746 -27.438 -1.708 1 85.81 226 LYS B N 1
ATOM 4513 C CA . LYS B 1 226 ? -4.645 -28.406 -1.644 1 85.81 226 LYS B CA 1
ATOM 4514 C C . LYS B 1 226 ? -4.059 -28.656 -3.029 1 85.81 226 LYS B C 1
ATOM 4516 O O . LYS B 1 226 ? -4.777 -29.047 -3.951 1 85.81 226 LYS B O 1
ATOM 4521 N N . LEU B 1 227 ? -2.803 -28.578 -3.201 1 92.38 227 LEU B N 1
ATOM 4522 C CA . LEU B 1 227 ? -2.098 -28.828 -4.453 1 92.38 227 LEU B CA 1
ATOM 4523 C C . LEU B 1 227 ? -1.636 -30.281 -4.527 1 92.38 227 LEU B C 1
ATOM 4525 O O . LEU B 1 227 ? -1.368 -30.906 -3.5 1 92.38 227 LEU B O 1
ATOM 4529 N N . PRO B 1 228 ? -1.548 -30.812 -5.727 1 94.31 228 PRO B N 1
ATOM 4530 C CA . PRO B 1 228 ? -1.683 -30.203 -7.051 1 94.31 228 PRO B CA 1
ATOM 4531 C C . PRO B 1 228 ? -3.139 -30.031 -7.473 1 94.31 228 PRO B C 1
ATOM 4533 O O . PRO B 1 228 ? -4.02 -30.75 -6.988 1 94.31 228 PRO B O 1
ATOM 4536 N N . VAL B 1 229 ? -3.316 -29.016 -8.375 1 93.88 229 VAL B N 1
ATOM 4537 C CA . VAL B 1 229 ? -4.625 -28.766 -8.961 1 93.88 229 VAL B CA 1
ATOM 4538 C C . VAL B 1 229 ? -4.473 -28.438 -10.445 1 93.88 229 VAL B C 1
ATOM 4540 O O . VAL B 1 229 ? -3.438 -27.922 -10.875 1 93.88 229 VAL B O 1
ATOM 4543 N N . ARG B 1 230 ? -5.52 -28.828 -11.156 1 95.31 230 ARG B N 1
ATOM 4544 C CA . ARG B 1 230 ? -5.59 -28.469 -12.562 1 95.31 230 ARG B CA 1
ATOM 4545 C C . ARG B 1 230 ? -6.426 -27.203 -12.758 1 95.31 230 ARG B C 1
ATOM 4547 O O . ARG B 1 230 ? -7.48 -27.047 -12.141 1 95.31 230 ARG B O 1
ATOM 4554 N N . VAL B 1 231 ? -5.84 -26.328 -13.609 1 96 231 VAL B N 1
ATOM 4555 C CA . VAL B 1 231 ? -6.566 -25.094 -13.852 1 96 231 VAL B CA 1
ATOM 4556 C C . VAL B 1 231 ? -6.547 -24.75 -15.344 1 96 231 VAL B C 1
ATOM 4558 O O . VAL B 1 231 ? -5.699 -25.266 -16.078 1 96 231 VAL B O 1
ATOM 4561 N N . ARG B 1 232 ? -7.523 -23.969 -15.727 1 94.25 232 ARG B N 1
ATOM 4562 C CA . ARG B 1 232 ? -7.598 -23.406 -17.078 1 94.25 232 ARG B CA 1
ATOM 4563 C C . ARG B 1 232 ? -7.688 -21.891 -17.031 1 94.25 232 ARG B C 1
ATOM 4565 O O . ARG B 1 232 ? -8.414 -21.328 -16.219 1 94.25 232 ARG B O 1
ATOM 4572 N N . THR B 1 233 ? -6.867 -21.219 -17.844 1 93.88 233 THR B N 1
ATOM 4573 C CA . THR B 1 233 ? -6.898 -19.766 -17.891 1 93.88 233 THR B CA 1
ATOM 4574 C C . THR B 1 233 ? -8.211 -19.266 -18.5 1 93.88 233 THR B C 1
ATOM 4576 O O . THR B 1 233 ? -8.742 -19.891 -19.422 1 93.88 233 THR B O 1
ATOM 4579 N N . VAL B 1 234 ? -8.688 -18.172 -17.906 1 89.69 234 VAL B N 1
ATOM 4580 C CA . VAL B 1 234 ? -9.906 -17.547 -18.391 1 89.69 234 VAL B CA 1
ATOM 4581 C C . VAL B 1 234 ? -9.57 -16.234 -19.094 1 89.69 234 VAL B C 1
ATOM 4583 O O . VAL B 1 234 ? -8.734 -15.469 -18.609 1 89.69 234 VAL B O 1
ATOM 4586 N N . SER B 1 235 ? -10.039 -15.984 -20.234 1 78.19 235 SER B N 1
ATOM 4587 C CA . SER B 1 235 ? -9.773 -14.75 -20.969 1 78.19 235 SER B CA 1
ATOM 4588 C C . SER B 1 235 ? -10.625 -13.594 -20.453 1 78.19 235 SER B C 1
ATOM 4590 O O . SER B 1 235 ? -11.82 -13.766 -20.203 1 78.19 235 SER B O 1
ATOM 4592 N N . THR B 1 236 ? -10.156 -12.672 -19.688 1 61.41 236 THR B N 1
ATOM 4593 C CA . THR B 1 236 ? -10.922 -11.531 -19.188 1 61.41 236 THR B CA 1
ATOM 4594 C C . THR B 1 236 ? -11.281 -10.578 -20.328 1 61.41 236 THR B C 1
ATOM 4596 O O . THR B 1 236 ? -12.156 -9.727 -20.172 1 61.41 236 THR B O 1
ATOM 4599 N N . GLY B 1 237 ? -10.484 -10.281 -21.297 1 54.5 237 GLY B N 1
ATOM 4600 C CA . GLY B 1 237 ? -10.719 -9.203 -22.25 1 54.5 237 GLY B CA 1
ATOM 4601 C C . GLY B 1 237 ? -11.836 -9.5 -23.219 1 54.5 237 GLY B C 1
ATOM 4602 O O . GLY B 1 237 ? -12.445 -10.57 -23.172 1 54.5 237 GLY B O 1
ATOM 4603 N N . SER B 1 238 ? -12.125 -8.312 -24 1 50.03 238 SER B N 1
ATOM 4604 C CA . SER B 1 238 ? -13.086 -8.195 -25.094 1 50.03 238 SER B CA 1
ATOM 4605 C C . SER B 1 238 ? -12.984 -9.383 -26.047 1 50.03 238 SER B C 1
ATOM 4607 O O . SER B 1 238 ? -11.883 -9.859 -26.344 1 50.03 238 SER B O 1
ATOM 4609 N N . PRO B 1 239 ? -14.18 -10.062 -26.203 1 46.81 239 PRO B N 1
ATOM 4610 C CA . PRO B 1 239 ? -14.211 -11.102 -27.234 1 46.81 239 PRO B CA 1
ATOM 4611 C C . PRO B 1 239 ? -13.391 -10.734 -28.469 1 46.81 239 PRO B C 1
ATOM 4613 O O . PRO B 1 239 ? -13.867 -10 -29.344 1 46.81 239 PRO B O 1
ATOM 4616 N N . SER B 1 240 ? -12.352 -10.109 -28.375 1 44.44 240 SER B N 1
ATOM 4617 C CA . SER B 1 240 ? -11.773 -9.938 -29.703 1 44.44 240 SER B CA 1
ATOM 4618 C C . SER B 1 240 ? -11.711 -11.273 -30.438 1 44.44 240 SER B C 1
ATOM 4620 O O . SER B 1 240 ? -11.773 -12.336 -29.828 1 44.44 240 SER B O 1
ATOM 4622 N N . ARG B 1 241 ? -11.664 -11.148 -31.734 1 50.25 241 ARG B N 1
ATOM 4623 C CA . ARG B 1 241 ? -11.805 -12.18 -32.75 1 50.25 241 ARG B CA 1
ATOM 4624 C C . ARG B 1 241 ? -11.008 -13.422 -32.375 1 50.25 241 ARG B C 1
ATOM 4626 O O . ARG B 1 241 ? -11.391 -14.539 -32.75 1 50.25 241 ARG B O 1
ATOM 4633 N N . ARG B 1 242 ? -9.727 -13.164 -31.969 1 49.03 242 ARG B N 1
ATOM 4634 C CA . ARG B 1 242 ? -9.008 -14.422 -31.781 1 49.03 242 ARG B CA 1
ATOM 4635 C C . ARG B 1 242 ? -9.023 -14.828 -30.312 1 49.03 242 ARG B C 1
ATOM 4637 O O . ARG B 1 242 ? -8.555 -14.086 -29.453 1 49.03 242 ARG B O 1
ATOM 4644 N N . ARG B 1 243 ? -10 -15.352 -29.719 1 51.75 243 ARG B N 1
ATOM 4645 C CA . ARG B 1 243 ? -10.148 -15.898 -28.375 1 51.75 243 ARG B CA 1
ATOM 4646 C C . ARG B 1 243 ? -8.828 -16.438 -27.844 1 51.75 243 ARG B C 1
ATOM 4648 O O . ARG B 1 243 ? -8.234 -17.328 -28.453 1 51.75 243 ARG B O 1
ATOM 4655 N N . PRO B 1 244 ? -8.102 -15.617 -27.031 1 58.72 244 PRO B N 1
ATOM 4656 C CA . PRO B 1 244 ? -6.883 -16.281 -26.547 1 58.72 244 PRO B CA 1
ATOM 4657 C C . PRO B 1 244 ? -7.117 -17.734 -26.172 1 58.72 244 PRO B C 1
ATOM 4659 O O . PRO B 1 244 ? -8.188 -18.078 -25.672 1 58.72 244 PRO B O 1
ATOM 4662 N N . THR B 1 245 ? -6.34 -18.625 -26.719 1 73.94 245 THR B N 1
ATOM 4663 C CA . THR B 1 245 ? -6.402 -20.062 -26.453 1 73.94 245 THR B CA 1
ATOM 4664 C C . THR B 1 245 ? -6.258 -20.344 -24.953 1 73.94 245 THR B C 1
ATOM 4666 O O . THR B 1 245 ? -5.332 -19.828 -24.312 1 73.94 245 THR B O 1
ATOM 4669 N N . GLU B 1 246 ? -7.25 -20.75 -24.328 1 86.06 246 GLU B N 1
ATOM 4670 C CA . GLU B 1 246 ? -7.219 -21.188 -22.938 1 86.06 246 GLU B CA 1
ATOM 4671 C C . GLU B 1 246 ? -6.07 -22.172 -22.703 1 86.06 246 GLU B C 1
ATOM 4673 O O . GLU B 1 246 ? -5.781 -23.016 -23.562 1 86.06 246 GLU B O 1
ATOM 4678 N N . LEU B 1 247 ? -5.312 -21.875 -21.766 1 91 247 LEU B N 1
ATOM 4679 C CA . LEU B 1 247 ? -4.184 -22.719 -21.375 1 91 247 LEU B CA 1
ATOM 4680 C C . LEU B 1 247 ? -4.523 -23.562 -20.156 1 91 247 LEU B C 1
ATOM 4682 O O . LEU B 1 247 ? -5.027 -23.031 -19.156 1 91 247 LEU B O 1
ATOM 4686 N N . GLU B 1 248 ? -4.309 -24.859 -20.359 1 93.69 248 GLU B N 1
ATOM 4687 C CA . GLU B 1 248 ? -4.473 -25.75 -19.219 1 93.69 248 GLU B CA 1
ATOM 4688 C C . GLU B 1 248 ? -3.15 -25.969 -18.484 1 93.69 248 GLU B C 1
ATOM 4690 O O . GLU B 1 248 ? -2.131 -26.266 -19.109 1 93.69 248 GLU B O 1
ATOM 4695 N N . LEU B 1 249 ? -3.205 -25.812 -17.188 1 95.69 249 LEU B N 1
ATOM 4696 C CA . LEU B 1 249 ? -2.006 -25.922 -16.359 1 95.69 249 LEU B CA 1
ATOM 4697 C C . LEU B 1 249 ? -2.24 -26.859 -15.18 1 95.69 249 LEU B C 1
ATOM 4699 O O . LEU B 1 249 ? -3.354 -26.938 -14.656 1 95.69 249 LEU B O 1
ATOM 4703 N N . ARG B 1 250 ? -1.266 -27.562 -14.859 1 96.19 250 ARG B N 1
ATOM 4704 C CA . ARG B 1 250 ? -1.255 -28.297 -13.602 1 96.19 250 ARG B CA 1
ATOM 4705 C C . ARG B 1 250 ? -0.367 -27.609 -12.57 1 96.19 250 ARG B C 1
ATOM 4707 O O . ARG B 1 250 ? 0.856 -27.562 -12.719 1 96.19 250 ARG B O 1
ATOM 4714 N N . LEU B 1 251 ? -0.982 -27.062 -11.586 1 96.81 251 LEU B N 1
ATOM 4715 C CA . LEU B 1 251 ? -0.24 -26.406 -10.508 1 96.81 251 LEU B CA 1
ATOM 4716 C C . LEU B 1 251 ? 0.316 -27.438 -9.531 1 96.81 251 LEU B C 1
ATOM 4718 O O . LEU B 1 251 ? -0.445 -28.172 -8.898 1 96.81 251 LEU B O 1
ATOM 4722 N N . GLU B 1 252 ? 1.544 -27.453 -9.336 1 96.06 252 GLU B N 1
ATOM 4723 C CA . GLU B 1 252 ? 2.189 -28.531 -8.586 1 96.06 252 GLU B CA 1
ATOM 4724 C C . GLU B 1 252 ? 2.412 -28.125 -7.129 1 96.06 252 GLU B C 1
ATOM 4726 O O . GLU B 1 252 ? 2.014 -28.844 -6.211 1 96.06 252 GLU B O 1
ATOM 4731 N N . CYS B 1 253 ? 3.082 -27.016 -6.957 1 95.56 253 CYS B N 1
ATOM 4732 C CA . CYS B 1 253 ? 3.402 -26.609 -5.594 1 95.56 253 CYS B CA 1
ATOM 4733 C C . CYS B 1 253 ? 3.744 -25.125 -5.531 1 95.56 253 CYS B C 1
ATOM 4735 O O . CYS B 1 253 ? 4.043 -24.516 -6.559 1 95.56 253 CYS B O 1
ATOM 4737 N N . LEU B 1 254 ? 3.627 -24.625 -4.305 1 94.12 254 LEU B N 1
ATOM 4738 C CA . LEU B 1 254 ? 4.051 -23.266 -3.994 1 94.12 254 LEU B CA 1
ATOM 4739 C C . LEU B 1 254 ? 5.523 -23.234 -3.592 1 94.12 254 LEU B C 1
ATOM 4741 O O . LEU B 1 254 ? 5.953 -24.016 -2.74 1 94.12 254 LEU B O 1
ATOM 4745 N N . ILE B 1 255 ? 6.246 -22.344 -4.258 1 88.75 255 ILE B N 1
ATOM 4746 C CA . ILE B 1 255 ? 7.684 -22.266 -4.008 1 88.75 255 ILE B CA 1
ATOM 4747 C C . ILE B 1 255 ? 8.031 -20.859 -3.514 1 88.75 255 ILE B C 1
ATOM 4749 O O . ILE B 1 255 ? 7.531 -19.859 -4.039 1 88.75 255 ILE B O 1
ATOM 4753 N N . LYS B 1 256 ? 8.805 -20.875 -2.459 1 86.25 256 LYS B N 1
ATOM 4754 C CA . LYS B 1 256 ? 9.461 -19.625 -2.057 1 86.25 256 LYS B CA 1
ATOM 4755 C C . LYS B 1 256 ? 10.844 -19.5 -2.689 1 86.25 256 LYS B C 1
ATOM 4757 O O . LYS B 1 256 ? 11.781 -20.188 -2.287 1 86.25 256 LYS B O 1
ATOM 4762 N N . ARG B 1 257 ? 10.914 -18.672 -3.631 1 82.62 257 ARG B N 1
ATOM 4763 C CA . ARG B 1 257 ? 12.156 -18.547 -4.395 1 82.62 257 ARG B CA 1
ATOM 4764 C C . ARG B 1 257 ? 12.938 -17.312 -3.971 1 82.62 257 ARG B C 1
ATOM 4766 O O . ARG B 1 257 ? 12.391 -16.219 -3.928 1 82.62 257 ARG B O 1
ATOM 4773 N N . GLU B 1 258 ? 14.203 -17.547 -3.65 1 84.44 258 GLU B N 1
ATOM 4774 C CA . GLU B 1 258 ? 15.078 -16.438 -3.307 1 84.44 258 GLU B CA 1
ATOM 4775 C C . GLU B 1 258 ? 15.578 -15.727 -4.559 1 84.44 258 GLU B C 1
ATOM 4777 O O . GLU B 1 258 ? 15.977 -16.359 -5.531 1 84.44 258 GLU B O 1
ATOM 4782 N N . ARG B 1 259 ? 15.461 -14.461 -4.492 1 87.38 259 ARG B N 1
ATOM 4783 C CA . ARG B 1 259 ? 15.938 -13.703 -5.645 1 87.38 259 ARG B CA 1
ATOM 4784 C C . ARG B 1 259 ? 16.766 -12.5 -5.207 1 87.38 259 ARG B C 1
ATOM 4786 O O . ARG B 1 259 ? 16.766 -12.133 -4.031 1 87.38 259 ARG B O 1
ATOM 4793 N N . VAL B 1 260 ? 17.484 -12.031 -6.137 1 91.31 260 VAL B N 1
ATOM 4794 C CA . VAL B 1 260 ? 18.328 -10.867 -5.906 1 91.31 260 VAL B CA 1
ATOM 4795 C C . VAL B 1 260 ? 17.75 -9.648 -6.617 1 91.31 260 VAL B C 1
ATOM 4797 O O . VAL B 1 260 ? 17.188 -9.773 -7.711 1 91.31 260 VAL B O 1
ATOM 4800 N N . ILE B 1 261 ? 17.844 -8.5 -5.957 1 93 261 ILE B N 1
ATOM 4801 C CA . ILE B 1 261 ? 17.453 -7.215 -6.531 1 93 261 ILE B CA 1
ATOM 4802 C C . ILE B 1 261 ? 18.688 -6.438 -6.945 1 93 261 ILE B C 1
ATOM 4804 O O . ILE B 1 261 ? 19.578 -6.18 -6.121 1 93 261 ILE B O 1
ATOM 4808 N N . ALA B 1 262 ? 18.75 -6.141 -8.227 1 94.19 262 ALA B N 1
ATOM 4809 C CA . ALA B 1 262 ? 19.938 -5.477 -8.758 1 94.19 262 ALA B CA 1
ATOM 4810 C C . ALA B 1 262 ? 19.547 -4.285 -9.633 1 94.19 262 ALA B C 1
ATOM 4812 O O . ALA B 1 262 ? 18.406 -4.188 -10.094 1 94.19 262 ALA B O 1
ATOM 4813 N N . THR B 1 263 ? 20.406 -3.355 -9.703 1 94.69 263 THR B N 1
ATOM 4814 C CA . THR B 1 263 ? 20.25 -2.252 -10.648 1 94.69 263 THR B CA 1
ATOM 4815 C C . THR B 1 263 ? 21.375 -2.273 -11.688 1 94.69 263 THR B C 1
ATOM 4817 O O . THR B 1 263 ? 22.469 -2.766 -11.422 1 94.69 263 THR B O 1
ATOM 4820 N N . ARG B 1 264 ? 21.031 -1.77 -12.812 1 93.12 264 ARG B N 1
ATOM 4821 C CA . ARG B 1 264 ? 22 -1.663 -13.914 1 93.12 264 ARG B CA 1
ATOM 4822 C C . ARG B 1 264 ? 22.359 -0.207 -14.18 1 93.12 264 ARG B C 1
ATOM 4824 O O . ARG B 1 264 ? 21.484 0.664 -14.203 1 93.12 264 ARG B O 1
ATOM 4831 N N . ALA B 1 265 ? 23.625 0.133 -14.367 1 87.62 265 ALA B N 1
ATOM 4832 C CA . ALA B 1 265 ? 24.125 1.493 -14.531 1 87.62 265 ALA B CA 1
ATOM 4833 C C . ALA B 1 265 ? 23.656 2.098 -15.852 1 87.62 265 ALA B C 1
ATOM 4835 O O . ALA B 1 265 ? 23.344 3.289 -15.914 1 87.62 265 ALA B O 1
ATOM 4836 N N . ARG B 1 266 ? 23.516 1.471 -17 1 76.88 266 ARG B N 1
ATOM 4837 C CA . ARG B 1 266 ? 23.312 1.972 -18.344 1 76.88 266 ARG B CA 1
ATOM 4838 C C . ARG B 1 266 ? 21.922 2.594 -18.5 1 76.88 266 ARG B C 1
ATOM 4840 O O . ARG B 1 266 ? 21.797 3.736 -18.938 1 76.88 266 ARG B O 1
ATOM 4847 N N . ASP B 1 267 ? 20.844 1.938 -18.188 1 76 267 ASP B N 1
ATOM 4848 C CA . ASP B 1 267 ? 19.5 2.422 -18.5 1 76 267 ASP B CA 1
ATOM 4849 C C . ASP B 1 267 ? 18.672 2.607 -17.234 1 76 267 ASP B C 1
ATOM 4851 O O . ASP B 1 267 ? 17.484 2.9 -17.297 1 76 267 ASP B O 1
ATOM 4855 N N . GLY B 1 268 ? 19.312 2.488 -16.125 1 77.56 268 GLY B N 1
ATOM 4856 C CA . GLY B 1 268 ? 18.594 2.768 -14.891 1 77.56 268 GLY B CA 1
ATOM 4857 C C . GLY B 1 268 ? 17.484 1.775 -14.617 1 77.56 268 GLY B C 1
ATOM 4858 O O . GLY B 1 268 ? 16.391 2.162 -14.195 1 77.56 268 GLY B O 1
ATOM 4859 N N . ALA B 1 269 ? 17.703 0.506 -14.797 1 85.5 269 ALA B N 1
ATOM 4860 C CA . ALA B 1 269 ? 16.672 -0.498 -14.578 1 85.5 269 ALA B CA 1
ATOM 4861 C C . ALA B 1 269 ? 16.906 -1.265 -13.281 1 85.5 269 ALA B C 1
ATOM 4863 O O . ALA B 1 269 ? 18.047 -1.447 -12.859 1 85.5 269 ALA B O 1
ATOM 4864 N N . VAL B 1 270 ? 15.859 -1.553 -12.672 1 92.44 270 VAL B N 1
ATOM 4865 C CA . VAL B 1 270 ? 15.914 -2.477 -11.539 1 92.44 270 VAL B CA 1
ATOM 4866 C C . VAL B 1 270 ? 15.602 -3.893 -12.016 1 92.44 270 VAL B C 1
ATOM 4868 O O . VAL B 1 270 ? 14.609 -4.117 -12.719 1 92.44 270 VAL B O 1
ATOM 4871 N N . LEU B 1 271 ? 16.453 -4.816 -11.68 1 91.38 271 LEU B N 1
ATOM 4872 C CA . LEU B 1 271 ? 16.328 -6.215 -12.086 1 91.38 271 LEU B CA 1
ATOM 4873 C C . LEU B 1 271 ? 16.094 -7.113 -10.875 1 91.38 271 LEU B C 1
ATOM 4875 O O . LEU B 1 271 ? 16.688 -6.902 -9.812 1 91.38 271 LEU B O 1
ATOM 4879 N N . ALA B 1 272 ? 15.219 -8.016 -11.055 1 90.19 272 ALA B N 1
ATOM 4880 C CA . ALA B 1 272 ? 15.023 -9.078 -10.078 1 90.19 272 ALA B CA 1
ATOM 4881 C C . ALA B 1 272 ? 15.188 -10.453 -10.719 1 90.19 272 ALA B C 1
ATOM 4883 O O . ALA B 1 272 ? 14.57 -10.742 -11.75 1 90.19 272 ALA B O 1
ATOM 4884 N N . PHE B 1 273 ? 16.062 -11.266 -10.188 1 88.12 273 PHE B N 1
ATOM 4885 C CA . PHE B 1 273 ? 16.281 -12.586 -10.766 1 88.12 273 PHE B CA 1
ATOM 4886 C C . PHE B 1 273 ? 16.766 -13.562 -9.703 1 88.12 273 PHE B C 1
ATOM 4888 O O . PHE B 1 273 ? 17.359 -13.156 -8.703 1 88.12 273 PHE B O 1
ATOM 4895 N N . PRO B 1 274 ? 16.5 -14.828 -9.898 1 84.69 274 PRO B N 1
ATOM 4896 C CA . PRO B 1 274 ? 16.906 -15.836 -8.922 1 84.69 274 PRO B CA 1
ATOM 4897 C C . PRO B 1 274 ? 18.422 -16 -8.852 1 84.69 274 PRO B C 1
ATOM 4899 O O . PRO B 1 274 ? 19.125 -15.68 -9.812 1 84.69 274 PRO B O 1
ATOM 4902 N N . PHE B 1 275 ? 18.906 -16.609 -7.789 1 83.75 275 PHE B N 1
ATOM 4903 C CA . PHE B 1 275 ? 20.312 -16.891 -7.594 1 83.75 275 PHE B CA 1
ATOM 4904 C C . PHE B 1 275 ? 20.828 -17.844 -8.664 1 83.75 275 PHE B C 1
ATOM 4906 O O . PHE B 1 275 ? 22.016 -17.797 -9.031 1 83.75 275 PHE B O 1
ATOM 4913 N N . SER B 1 276 ? 19.906 -18.625 -9.133 1 79.81 276 SER B N 1
ATOM 4914 C CA . SER B 1 276 ? 20.281 -19.703 -10.055 1 79.81 276 SER B CA 1
ATOM 4915 C C . SER B 1 276 ? 20.469 -19.172 -11.477 1 79.81 276 SER B C 1
ATOM 4917 O O . SER B 1 276 ? 20.875 -19.922 -12.375 1 79.81 276 SER B O 1
ATOM 4919 N N . THR B 1 277 ? 20.203 -17.938 -11.648 1 83.88 277 THR B N 1
ATOM 4920 C CA . THR B 1 277 ? 20.406 -17.375 -12.977 1 83.88 277 THR B CA 1
ATOM 4921 C C . THR B 1 277 ? 21.859 -17.516 -13.422 1 83.88 277 THR B C 1
ATOM 4923 O O . THR B 1 277 ? 22.766 -17.125 -12.688 1 83.88 277 THR B O 1
ATOM 4926 N N . PRO B 1 278 ? 22 -18.094 -14.625 1 84.69 278 PRO B N 1
ATOM 4927 C CA . PRO B 1 278 ? 23.359 -18.359 -15.078 1 84.69 278 PRO B CA 1
ATOM 4928 C C . PRO B 1 278 ? 24.062 -17.094 -15.578 1 84.69 278 PRO B C 1
ATOM 4930 O O . PRO B 1 278 ? 24.047 -16.812 -16.781 1 84.69 278 PRO B O 1
ATOM 4933 N N . LEU B 1 279 ? 24.609 -16.391 -14.734 1 89.25 279 LEU B N 1
ATOM 4934 C CA . LEU B 1 279 ? 25.391 -15.211 -15.086 1 89.25 279 LEU B CA 1
ATOM 4935 C C . LEU B 1 279 ? 26.859 -15.406 -14.711 1 89.25 279 LEU B C 1
ATOM 4937 O O . LEU B 1 279 ? 27.172 -15.977 -13.664 1 89.25 279 LEU B O 1
ATOM 4941 N N . GLU B 1 280 ? 27.703 -15.07 -15.664 1 92.19 280 GLU B N 1
ATOM 4942 C CA . GLU B 1 280 ? 29.125 -14.977 -15.352 1 92.19 280 GLU B CA 1
ATOM 4943 C C . GLU B 1 280 ? 29.5 -13.57 -14.875 1 92.19 280 GLU B C 1
ATOM 4945 O O . GLU B 1 280 ? 29.391 -12.602 -15.625 1 92.19 280 GLU B O 1
ATOM 4950 N N . LEU B 1 281 ? 29.906 -13.562 -13.617 1 95.06 281 LEU B N 1
ATOM 4951 C CA . LEU B 1 281 ? 30.078 -12.258 -12.992 1 95.06 281 LEU B CA 1
ATOM 4952 C C . LEU B 1 281 ? 31.469 -12.109 -12.398 1 95.06 281 LEU B C 1
ATOM 4954 O O . LEU B 1 281 ? 32.031 -13.086 -11.906 1 95.06 281 LEU B O 1
ATOM 4958 N N . ASP B 1 282 ? 32.031 -10.859 -12.453 1 95.06 282 ASP B N 1
ATOM 4959 C CA . ASP B 1 282 ? 33.25 -10.469 -11.727 1 95.06 282 ASP B CA 1
ATOM 4960 C C . ASP B 1 282 ? 32.938 -9.367 -10.719 1 95.06 282 ASP B C 1
ATOM 4962 O O . ASP B 1 282 ? 32.25 -8.391 -11.039 1 95.06 282 ASP B O 1
ATOM 4966 N N . GLY B 1 283 ? 33.406 -9.617 -9.492 1 94.88 283 GLY B N 1
ATOM 4967 C CA . GLY B 1 283 ? 33.312 -8.539 -8.523 1 94.88 283 GLY B CA 1
ATOM 4968 C C . GLY B 1 283 ? 34.188 -7.34 -8.875 1 94.88 283 GLY B C 1
ATOM 4969 O O . GLY B 1 283 ? 35.312 -7.496 -9.344 1 94.88 283 GLY B O 1
ATOM 4970 N N . ILE B 1 284 ? 33.594 -6.121 -8.734 1 94.81 284 ILE B N 1
ATOM 4971 C CA . ILE B 1 284 ? 34.375 -4.93 -9.047 1 94.81 284 ILE B CA 1
ATOM 4972 C C . ILE B 1 284 ? 34.125 -3.867 -7.973 1 94.81 284 ILE B C 1
ATOM 4974 O O . ILE B 1 284 ? 33.156 -3.945 -7.211 1 94.81 284 ILE B O 1
ATOM 4978 N N . THR B 1 285 ? 35.031 -2.898 -7.871 1 93.5 285 THR B N 1
ATOM 4979 C CA . THR B 1 285 ? 34.875 -1.66 -7.117 1 93.5 285 THR B CA 1
ATOM 4980 C C . THR B 1 285 ? 34.625 -0.482 -8.055 1 93.5 285 THR B C 1
ATOM 4982 O O . THR B 1 285 ? 35.531 -0.027 -8.742 1 93.5 285 THR B O 1
ATOM 4985 N N . PRO B 1 286 ? 33.375 -0.093 -8.094 1 91.56 286 PRO B N 1
ATOM 4986 C CA . PRO B 1 286 ? 33.062 0.983 -9.039 1 91.56 286 PRO B CA 1
ATOM 4987 C C . PRO B 1 286 ? 33.625 2.332 -8.594 1 91.56 286 PRO B C 1
ATOM 4989 O O . PRO B 1 286 ? 33.875 2.551 -7.402 1 91.56 286 PRO B O 1
ATOM 4992 N N . HIS B 1 287 ? 33.844 3.174 -9.672 1 89.69 287 HIS B N 1
ATOM 4993 C CA . HIS B 1 287 ? 34.156 4.566 -9.398 1 89.69 287 HIS B CA 1
ATOM 4994 C C . HIS B 1 287 ? 32.938 5.324 -8.867 1 89.69 287 HIS B C 1
ATOM 4996 O O . HIS B 1 287 ? 31.812 4.996 -9.211 1 89.69 287 HIS B O 1
ATOM 5002 N N . TRP B 1 288 ? 33.219 6.375 -8.117 1 89.31 288 TRP B N 1
ATOM 5003 C CA . TRP B 1 288 ? 32.156 7.172 -7.52 1 89.31 288 TRP B CA 1
ATOM 5004 C C . TRP B 1 288 ? 31.219 7.707 -8.586 1 89.31 288 TRP B C 1
ATOM 5006 O O . TRP B 1 288 ? 30 7.777 -8.367 1 89.31 288 TRP B O 1
ATOM 5016 N N . ASN B 1 289 ? 31.75 8.031 -9.68 1 88.38 289 ASN B N 1
ATOM 5017 C CA . ASN B 1 289 ? 30.953 8.648 -10.734 1 88.38 289 ASN B CA 1
ATOM 5018 C C . ASN B 1 289 ? 29.906 7.684 -11.289 1 88.38 289 ASN B C 1
ATOM 5020 O O . ASN B 1 289 ? 28.953 8.102 -11.945 1 88.38 289 ASN B O 1
ATOM 5024 N N . THR B 1 290 ? 30.109 6.387 -11 1 91.19 290 THR B N 1
ATOM 5025 C CA . THR B 1 290 ? 29.188 5.375 -11.523 1 91.19 290 THR B CA 1
ATOM 5026 C C . THR B 1 290 ? 28.078 5.074 -10.516 1 91.19 290 THR B C 1
ATOM 5028 O O . THR B 1 290 ? 27.031 4.539 -10.875 1 91.19 290 THR B O 1
ATOM 5031 N N . ILE B 1 291 ? 28.266 5.5 -9.305 1 91.31 291 ILE B N 1
ATOM 5032 C CA . ILE B 1 291 ? 27.406 5.082 -8.195 1 91.31 291 ILE B CA 1
ATOM 5033 C C . ILE B 1 291 ? 26.016 5.688 -8.359 1 91.31 291 ILE B C 1
ATOM 5035 O O . ILE B 1 291 ? 25.016 5 -8.195 1 91.31 291 ILE B O 1
ATOM 5039 N N . PRO B 1 292 ? 25.875 6.91 -8.766 1 89.75 292 PRO B N 1
ATOM 5040 C CA . PRO B 1 292 ? 24.547 7.477 -8.922 1 89.75 292 PRO B CA 1
ATOM 5041 C C . PRO B 1 292 ? 23.703 6.715 -9.945 1 89.75 292 PRO B C 1
ATOM 5043 O O . PRO B 1 292 ? 22.5 6.488 -9.719 1 89.75 292 PRO B O 1
ATOM 5046 N N . SER B 1 293 ? 24.328 6.262 -11 1 91.62 293 SER B N 1
ATOM 5047 C CA . SER B 1 293 ? 23.594 5.531 -12.031 1 91.62 293 SER B CA 1
ATOM 5048 C C . SER B 1 293 ? 23.156 4.156 -11.523 1 91.62 293 SER B C 1
ATOM 5050 O O . SER B 1 293 ? 22.219 3.562 -12.062 1 91.62 293 SER B O 1
ATOM 5052 N N . LEU B 1 294 ? 23.828 3.688 -10.484 1 93.81 294 LEU B N 1
ATOM 5053 C CA . LEU B 1 294 ? 23.547 2.359 -9.945 1 93.81 294 LEU B CA 1
ATOM 5054 C C . LEU B 1 294 ? 22.5 2.434 -8.836 1 93.81 294 LEU B C 1
ATOM 5056 O O . LEU B 1 294 ? 21.828 1.442 -8.539 1 93.81 294 LEU B O 1
ATOM 5060 N N . VAL B 1 295 ? 22.344 3.598 -8.234 1 93.31 295 VAL B N 1
ATOM 5061 C CA . VAL B 1 295 ? 21.469 3.688 -7.07 1 93.31 295 VAL B CA 1
ATOM 5062 C C . VAL B 1 295 ? 20.172 4.391 -7.457 1 93.31 295 VAL B C 1
ATOM 5064 O O . VAL B 1 295 ? 19.094 4.059 -6.941 1 93.31 295 VAL B O 1
ATOM 5067 N N . MET B 1 296 ? 20.172 5.18 -8.43 1 91.69 296 MET B N 1
ATOM 5068 C CA . MET B 1 296 ? 19.062 6.051 -8.82 1 91.69 296 MET B CA 1
ATOM 5069 C C . MET B 1 296 ? 17.844 5.23 -9.234 1 91.69 296 MET B C 1
ATOM 5071 O O . MET B 1 296 ? 16.719 5.582 -8.914 1 91.69 296 MET B O 1
ATOM 5075 N N . PRO B 1 297 ? 18.062 4.156 -9.898 1 91.62 297 PRO B N 1
ATOM 5076 C CA . PRO B 1 297 ? 16.906 3.396 -10.352 1 91.62 297 PRO B CA 1
ATOM 5077 C C . PRO B 1 297 ? 16.078 2.854 -9.188 1 91.62 297 PRO B C 1
ATOM 5079 O O . PRO B 1 297 ? 14.914 2.477 -9.375 1 91.62 297 PRO B O 1
ATOM 5082 N N . LEU B 1 298 ? 16.625 2.834 -8.016 1 92.12 298 LEU B N 1
ATOM 5083 C CA . LEU B 1 298 ? 15.93 2.295 -6.848 1 92.12 298 LEU B CA 1
ATOM 5084 C C . LEU B 1 298 ? 14.906 3.293 -6.312 1 92.12 298 LEU B C 1
ATOM 5086 O O . LEU B 1 298 ? 13.961 2.906 -5.625 1 92.12 298 LEU B O 1
ATOM 5090 N N . TYR B 1 299 ? 15.094 4.496 -6.605 1 91.44 299 TYR B N 1
ATOM 5091 C CA . TYR B 1 299 ? 14.383 5.555 -5.891 1 91.44 299 TYR B CA 1
ATOM 5092 C C . TYR B 1 299 ? 12.891 5.496 -6.172 1 91.44 299 TYR B C 1
ATOM 5094 O O . TYR B 1 299 ? 12.07 5.684 -5.266 1 91.44 299 TYR B O 1
ATOM 5102 N N . PRO B 1 300 ? 12.461 5.223 -7.383 1 89.75 300 PRO B N 1
ATOM 5103 C CA . PRO B 1 300 ? 11.023 5.105 -7.609 1 89.75 300 PRO B CA 1
ATOM 5104 C C . PRO B 1 300 ? 10.391 3.977 -6.797 1 89.75 300 PRO B C 1
ATOM 5106 O O . PRO B 1 300 ? 9.172 3.969 -6.59 1 89.75 300 PRO B O 1
ATOM 5109 N N . LEU B 1 301 ? 11.203 3.08 -6.324 1 91.44 301 LEU B N 1
ATOM 5110 C CA . LEU B 1 301 ? 10.68 1.937 -5.582 1 91.44 301 LEU B CA 1
ATOM 5111 C C . LEU B 1 301 ? 10.648 2.229 -4.086 1 91.44 301 LEU B C 1
ATOM 5113 O O . LEU B 1 301 ? 10.07 1.463 -3.311 1 91.44 301 LEU B O 1
ATOM 5117 N N . VAL B 1 302 ? 11.266 3.275 -3.715 1 91.69 302 VAL B N 1
ATOM 5118 C CA . VAL B 1 302 ? 11.367 3.631 -2.305 1 91.69 302 VAL B CA 1
ATOM 5119 C C . VAL B 1 302 ? 10.07 4.297 -1.843 1 91.69 302 VAL B C 1
ATOM 5121 O O . VAL B 1 302 ? 9.562 5.199 -2.51 1 91.69 302 VAL B O 1
ATOM 5124 N N . ASN B 1 303 ? 9.539 3.75 -0.778 1 91.44 303 ASN B N 1
ATOM 5125 C CA . ASN B 1 303 ? 8.391 4.383 -0.145 1 91.44 303 ASN B CA 1
ATOM 5126 C C . ASN B 1 303 ? 8.812 5.406 0.902 1 91.44 303 ASN B C 1
ATOM 5128 O O . ASN B 1 303 ? 9.07 5.051 2.057 1 91.44 303 ASN B O 1
ATOM 5132 N N . THR B 1 304 ? 8.789 6.586 0.544 1 89.88 304 THR B N 1
ATOM 5133 C CA . THR B 1 304 ? 9.344 7.648 1.379 1 89.88 304 THR B CA 1
ATOM 5134 C C . THR B 1 304 ? 8.43 7.934 2.566 1 89.88 304 THR B C 1
ATOM 5136 O O . THR B 1 304 ? 8.852 8.555 3.543 1 89.88 304 THR B O 1
ATOM 5139 N N . SER B 1 305 ? 7.164 7.539 2.496 1 88.56 305 SER B N 1
ATOM 5140 C CA . SER B 1 305 ? 6.262 7.754 3.621 1 88.56 305 SER B CA 1
ATOM 5141 C C . SER B 1 305 ? 6.68 6.926 4.832 1 88.56 305 SER B C 1
ATOM 5143 O O . SER B 1 305 ? 6.219 7.172 5.949 1 88.56 305 SER B O 1
ATOM 5145 N N . MET B 1 306 ? 7.57 5.996 4.59 1 88.62 306 MET B N 1
ATOM 5146 C CA . MET B 1 306 ? 8.055 5.137 5.668 1 88.62 306 MET B CA 1
ATOM 5147 C C . MET B 1 306 ? 9.195 5.812 6.43 1 88.62 306 MET B C 1
ATOM 5149 O O . MET B 1 306 ? 9.617 5.324 7.477 1 88.62 306 MET B O 1
ATOM 5153 N N . CYS B 1 307 ? 9.633 6.906 5.828 1 84.25 307 CYS B N 1
ATOM 5154 C CA . CYS B 1 307 ? 10.711 7.637 6.492 1 84.25 307 CYS B CA 1
ATOM 5155 C C . CYS B 1 307 ? 10.18 8.406 7.695 1 84.25 307 CYS B C 1
ATOM 5157 O O . CYS B 1 307 ? 9.625 9.5 7.543 1 84.25 307 CYS B O 1
ATOM 5159 N N . MET B 1 308 ? 10.453 7.84 8.852 1 74.56 308 MET B N 1
ATOM 5160 C CA . MET B 1 308 ? 9.812 8.398 10.039 1 74.56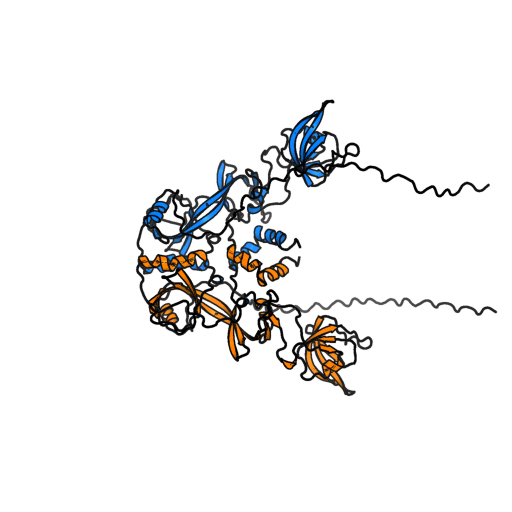 308 MET B CA 1
ATOM 5161 C C . MET B 1 308 ? 10.789 9.258 10.828 1 74.56 308 MET B C 1
ATOM 5163 O O . MET B 1 308 ? 10.391 9.969 11.758 1 74.56 308 MET B O 1
ATOM 5167 N N . LYS B 1 309 ? 12.008 9.141 10.445 1 78.25 309 LYS B N 1
ATOM 5168 C CA . LYS B 1 309 ? 13.008 9.945 11.148 1 78.25 309 LYS B CA 1
ATOM 5169 C C . LYS B 1 309 ? 13.344 11.211 10.367 1 78.25 309 LYS B C 1
ATOM 5171 O O . LYS B 1 309 ? 13.266 11.227 9.141 1 78.25 309 LYS B O 1
ATOM 5176 N N . GLY B 1 310 ? 13.484 12.266 11.047 1 76.44 310 GLY B N 1
ATOM 5177 C CA . GLY B 1 310 ? 13.773 13.523 10.383 1 76.44 310 GLY B CA 1
ATOM 5178 C C . GLY B 1 310 ? 14.562 14.484 11.25 1 76.44 310 GLY B C 1
ATOM 5179 O O . GLY B 1 310 ? 15.102 14.102 12.289 1 76.44 310 GLY B O 1
ATOM 5180 N N . LEU B 1 311 ? 14.961 15.539 10.609 1 66.19 311 LEU B N 1
ATOM 5181 C CA . LEU B 1 311 ? 15.719 16.609 11.258 1 66.19 311 LEU B CA 1
ATOM 5182 C C . LEU B 1 311 ? 14.828 17.812 11.539 1 66.19 311 LEU B C 1
ATOM 5184 O O . LEU B 1 311 ? 15.305 18.953 11.547 1 66.19 311 LEU B O 1
ATOM 5188 N N . SER B 1 312 ? 13.516 17.391 11.562 1 62.66 312 SER B N 1
ATOM 5189 C CA . SER B 1 312 ? 12.672 18.547 11.789 1 62.66 312 SER B CA 1
ATOM 5190 C C . SER B 1 312 ? 12.43 18.781 13.273 1 62.66 312 SER B C 1
ATOM 5192 O O . SER B 1 312 ? 12.422 17.828 14.062 1 62.66 312 SER B O 1
ATOM 5194 N N . SER B 1 313 ? 12.609 20.047 13.594 1 54.19 313 SER B N 1
ATOM 5195 C CA . SER B 1 313 ? 12.438 20.578 14.945 1 54.19 313 SER B CA 1
ATOM 5196 C C . SER B 1 313 ? 11.008 20.375 15.438 1 54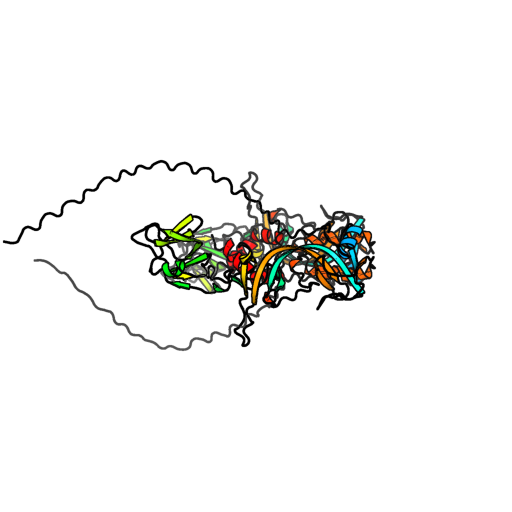.19 313 SER B C 1
ATOM 5198 O O . SER B 1 313 ? 10.734 20.5 16.641 1 54.19 313 SER B O 1
ATOM 5200 N N . VAL B 1 314 ? 10.195 19.953 14.578 1 59.19 314 VAL B N 1
ATOM 5201 C CA . VAL B 1 314 ? 8.836 20.094 15.094 1 59.19 314 VAL B CA 1
ATOM 5202 C C . VAL B 1 314 ? 8.422 18.812 15.812 1 59.19 314 VAL B C 1
ATOM 5204 O O . VAL B 1 314 ? 8.445 17.719 15.219 1 59.19 314 VAL B O 1
ATOM 5207 N N . THR B 1 315 ? 8.57 18.906 17.078 1 72.88 315 THR B N 1
ATOM 5208 C CA . THR B 1 315 ? 8.008 17.859 17.922 1 72.88 315 THR B CA 1
ATOM 5209 C C . THR B 1 315 ? 6.488 17.984 18 1 72.88 315 THR B C 1
ATOM 5211 O O . THR B 1 315 ? 5.965 19.047 18.328 1 72.88 315 THR B O 1
ATOM 5214 N N . LEU B 1 316 ? 5.902 17 17.516 1 83.12 316 LEU B N 1
ATOM 5215 C CA . LEU B 1 316 ? 4.445 17.016 17.594 1 83.12 316 LEU B CA 1
ATOM 5216 C C . LEU B 1 316 ? 3.977 16.672 19 1 83.12 316 LEU B C 1
ATOM 5218 O O . LEU B 1 316 ? 4.574 15.828 19.672 1 83.12 316 LEU B O 1
ATOM 5222 N N . PRO B 1 317 ? 2.979 17.391 19.453 1 82.31 317 PRO B N 1
ATOM 5223 C CA . PRO B 1 317 ? 2.518 17.203 20.844 1 82.31 317 PRO B CA 1
ATOM 5224 C C . PRO B 1 317 ? 2.066 15.781 21.141 1 82.31 317 PRO B C 1
ATOM 5226 O O . PRO B 1 317 ? 2.264 15.289 22.25 1 82.31 317 PRO B O 1
ATOM 5229 N N . TYR B 1 318 ? 1.49 15.172 20.156 1 85.88 318 TYR B N 1
ATOM 5230 C CA . TYR B 1 318 ? 0.982 13.82 20.375 1 85.88 318 TYR B CA 1
ATOM 5231 C C . TYR B 1 318 ? 1.563 12.844 19.359 1 85.88 318 TYR B C 1
ATOM 5233 O O . TYR B 1 318 ? 1.747 13.203 18.188 1 85.88 318 TYR B O 1
ATOM 5241 N N . THR B 1 319 ? 1.708 11.625 19.812 1 84 319 THR B N 1
ATOM 5242 C CA . THR B 1 319 ? 2.223 10.57 18.953 1 84 319 THR B CA 1
ATOM 5243 C C . THR B 1 319 ? 1.25 10.281 17.812 1 84 319 THR B C 1
ATOM 5245 O O . THR B 1 319 ? 1.67 9.961 16.703 1 84 319 THR B O 1
ATOM 5248 N N . ALA B 1 320 ? -0.047 10.484 18.109 1 87.62 320 ALA B N 1
ATOM 5249 C CA . ALA B 1 320 ? -1.074 10.195 17.109 1 87.62 320 ALA B CA 1
ATOM 5250 C C . ALA B 1 320 ? -1.004 11.18 15.945 1 87.62 320 ALA B C 1
ATOM 5252 O O . ALA B 1 320 ? -1.592 10.945 14.891 1 87.62 320 ALA B O 1
ATOM 5253 N N . MET B 1 321 ? -0.273 12.273 16.188 1 89.5 321 MET B N 1
ATOM 5254 C CA . MET B 1 321 ? -0.171 13.305 15.156 1 89.5 321 MET B CA 1
ATOM 5255 C C . MET B 1 321 ? 0.945 12.977 14.172 1 89.5 321 MET B C 1
ATOM 5257 O O . MET B 1 321 ? 1.041 13.594 13.109 1 89.5 321 MET B O 1
ATOM 5261 N N . LYS B 1 322 ? 1.683 12.008 14.523 1 86.69 322 LYS B N 1
ATOM 5262 C CA . LYS B 1 322 ? 2.789 11.625 13.656 1 86.69 322 LYS B CA 1
ATOM 5263 C C . LYS B 1 322 ? 2.279 11 12.359 1 86.69 322 LYS B C 1
ATOM 5265 O O . LYS B 1 322 ? 1.201 10.406 12.336 1 86.69 322 LYS B O 1
ATOM 5270 N N . ALA B 1 323 ? 3.137 11.148 11.383 1 86.75 323 ALA B N 1
ATOM 5271 C CA . ALA B 1 323 ? 2.781 10.633 10.062 1 86.75 323 ALA B CA 1
ATOM 5272 C C . ALA B 1 323 ? 2.678 9.109 10.086 1 86.75 323 ALA B C 1
ATOM 5274 O O . ALA B 1 323 ? 3.455 8.438 10.766 1 86.75 323 ALA B O 1
ATOM 5275 N N . VAL B 1 324 ? 1.733 8.602 9.352 1 88.31 324 VAL B N 1
ATOM 5276 C CA . VAL B 1 324 ? 1.589 7.164 9.125 1 88.31 324 VAL B CA 1
ATOM 5277 C C . VAL B 1 324 ? 1.989 6.824 7.691 1 88.31 324 VAL B C 1
ATOM 5279 O O . VAL B 1 324 ? 1.619 7.535 6.754 1 88.31 324 VAL B O 1
ATOM 5282 N N . PRO B 1 325 ? 2.756 5.719 7.605 1 89.75 325 PRO B N 1
ATOM 5283 C CA . PRO B 1 325 ? 3.131 5.324 6.246 1 89.75 325 PRO B CA 1
ATOM 5284 C C . PRO B 1 325 ? 1.921 5.031 5.363 1 89.75 325 PRO B C 1
ATOM 5286 O O . PRO B 1 325 ? 0.927 4.473 5.836 1 89.75 325 PRO B O 1
ATOM 5289 N N . GLN B 1 326 ? 2.078 5.445 4.137 1 89.88 326 GLN B N 1
ATOM 5290 C CA . GLN B 1 326 ? 1.038 5.238 3.135 1 89.88 326 GLN B CA 1
ATOM 5291 C C . GLN B 1 326 ? 1.509 4.281 2.043 1 89.88 326 GLN B C 1
ATOM 5293 O O . GLN B 1 326 ? 2.678 4.305 1.652 1 89.88 326 GLN B O 1
ATOM 5298 N N . PRO B 1 327 ? 0.569 3.396 1.641 1 90.62 327 PRO B N 1
ATOM 5299 C CA . PRO B 1 327 ? 0.962 2.656 0.44 1 90.62 327 PRO B CA 1
ATOM 5300 C C . PRO B 1 327 ? 1.272 3.57 -0.743 1 90.62 327 PRO B C 1
ATOM 5302 O O . PRO B 1 327 ? 0.643 4.621 -0.898 1 90.62 327 PRO B O 1
ATOM 5305 N N . LYS B 1 328 ? 2.262 3.154 -1.476 1 90.81 328 LYS B N 1
ATOM 5306 C CA . LYS B 1 328 ? 2.549 3.932 -2.678 1 90.81 328 LYS B CA 1
ATOM 5307 C C . LYS B 1 328 ? 1.334 3.99 -3.598 1 90.81 328 LYS B C 1
ATOM 5309 O O . LYS B 1 328 ? 0.742 2.959 -3.92 1 90.81 328 LYS B O 1
ATOM 5314 N N . LYS B 1 329 ? 1.041 5.152 -4.004 1 85.25 329 LYS B N 1
ATOM 5315 C CA . LYS B 1 329 ? -0.214 5.387 -4.711 1 85.25 329 LYS B CA 1
ATOM 5316 C C . LYS B 1 329 ? -0.292 4.555 -5.984 1 85.25 329 LYS B C 1
ATOM 5318 O O . LYS B 1 329 ? -1.301 3.891 -6.242 1 85.25 329 LYS B O 1
ATOM 5323 N N . ALA B 1 330 ? 0.738 4.57 -6.754 1 86.12 330 ALA B N 1
ATOM 5324 C CA . ALA B 1 330 ? 0.731 3.854 -8.023 1 86.12 330 ALA B CA 1
ATOM 5325 C C . ALA B 1 330 ? 0.512 2.357 -7.809 1 86.12 330 ALA B C 1
ATOM 5327 O O . ALA B 1 330 ? -0.234 1.72 -8.555 1 86.12 330 ALA B O 1
ATOM 5328 N N . VAL B 1 331 ? 1.13 1.886 -6.797 1 91.44 331 VAL B N 1
ATOM 5329 C CA . VAL B 1 331 ? 1.01 0.467 -6.477 1 91.44 331 VAL B CA 1
ATOM 5330 C C . VAL B 1 331 ? -0.385 0.177 -5.926 1 91.44 331 VAL B C 1
ATOM 5332 O O . VAL B 1 331 ? -1.024 -0.801 -6.32 1 91.44 331 VAL B O 1
ATOM 5335 N N . PHE B 1 332 ? -0.844 1.027 -5.117 1 89.25 332 PHE B N 1
ATOM 5336 C CA . PHE B 1 332 ? -2.135 0.854 -4.461 1 89.25 332 PHE B CA 1
ATOM 5337 C C . PHE B 1 332 ? -3.27 0.905 -5.477 1 89.25 332 PHE B C 1
ATOM 5339 O O . PHE B 1 332 ? -4.18 0.072 -5.441 1 89.25 332 PHE B O 1
ATOM 5346 N N . ASP B 1 333 ? -3.162 1.801 -6.383 1 85.69 333 ASP B N 1
ATOM 5347 C CA . ASP B 1 333 ? -4.184 1.946 -7.414 1 85.69 333 ASP B CA 1
ATOM 5348 C C . ASP B 1 333 ? -4.254 0.703 -8.297 1 85.69 333 ASP B C 1
ATOM 5350 O O . ASP B 1 333 ? -5.34 0.221 -8.617 1 85.69 333 ASP B O 1
ATOM 5354 N N . GLU B 1 334 ? -3.123 0.251 -8.641 1 86.88 334 GLU B N 1
ATOM 5355 C CA . GLU B 1 334 ? -3.072 -0.958 -9.453 1 86.88 334 GLU B CA 1
ATOM 5356 C C . GLU B 1 334 ? -3.586 -2.168 -8.68 1 86.88 334 GLU B C 1
ATOM 5358 O O . GLU B 1 334 ? -4.324 -2.992 -9.227 1 86.88 334 GLU B O 1
ATOM 5363 N N . TRP B 1 335 ? -3.242 -2.205 -7.523 1 87.31 335 TRP B N 1
ATOM 5364 C CA . TRP B 1 335 ? -3.662 -3.309 -6.664 1 87.31 335 TRP B CA 1
ATOM 5365 C C . TRP B 1 335 ? -5.176 -3.299 -6.469 1 87.31 335 TRP B C 1
ATOM 5367 O O . TRP B 1 335 ? -5.816 -4.352 -6.516 1 87.31 335 TRP B O 1
ATOM 5377 N N . LEU B 1 336 ? -5.734 -2.146 -6.328 1 82.5 336 LEU B N 1
ATOM 5378 C CA . LEU B 1 336 ? -7.172 -2.02 -6.141 1 82.5 336 LEU B CA 1
ATOM 5379 C C . LEU B 1 336 ? -7.93 -2.561 -7.348 1 82.5 336 LEU B C 1
ATOM 5381 O O . LEU B 1 336 ? -9.039 -3.09 -7.207 1 82.5 336 LEU B O 1
ATOM 5385 N N . LYS B 1 337 ? -7.301 -2.439 -8.461 1 82 337 LYS B N 1
ATOM 5386 C CA . LYS B 1 337 ? -7.934 -2.875 -9.703 1 82 337 LYS B CA 1
ATOM 5387 C C . LYS B 1 337 ? -7.727 -4.371 -9.922 1 82 337 LYS B C 1
ATOM 5389 O O . LYS B 1 337 ? -8.414 -4.98 -10.75 1 82 337 LYS B O 1
ATOM 5394 N N . SER B 1 338 ? -6.828 -4.84 -9.211 1 82.31 338 SER B N 1
ATOM 5395 C CA . SER B 1 338 ? -6.539 -6.266 -9.352 1 82.31 338 SER B CA 1
ATOM 5396 C C . SER B 1 338 ? -7.613 -7.117 -8.688 1 82.31 338 SER B C 1
ATOM 5398 O O . SER B 1 338 ? -8.438 -6.605 -7.926 1 82.31 338 SER B O 1
ATOM 5400 N N . GLN B 1 339 ? -7.574 -8.406 -8.953 1 75 339 GLN B N 1
ATOM 5401 C CA . GLN B 1 339 ? -8.539 -9.328 -8.359 1 75 339 GLN B CA 1
ATOM 5402 C C . GLN B 1 339 ? -8.328 -9.453 -6.855 1 75 339 GLN B C 1
ATOM 5404 O O . GLN B 1 339 ? -9.297 -9.547 -6.094 1 75 339 GLN B O 1
ATOM 5409 N N . GLU B 1 340 ? -7.152 -9.438 -6.527 1 78.06 340 GLU B N 1
ATOM 5410 C CA . GLU B 1 340 ? -6.836 -9.531 -5.105 1 78.06 340 GLU B CA 1
ATOM 5411 C C . GLU B 1 340 ? -7.375 -8.328 -4.34 1 78.06 340 GLU B C 1
ATOM 5413 O O . GLU B 1 340 ? -7.949 -8.484 -3.26 1 78.06 340 GLU B O 1
ATOM 5418 N N . GLY B 1 341 ? -7.09 -7.215 -4.906 1 78.88 341 GLY B N 1
ATOM 5419 C CA . GLY B 1 341 ? -7.602 -6.012 -4.273 1 78.88 341 GLY B CA 1
ATOM 5420 C C . GLY B 1 341 ? -9.109 -5.996 -4.145 1 78.88 341 GLY B C 1
ATOM 5421 O O . GLY B 1 341 ? -9.648 -5.629 -3.1 1 78.88 341 GLY B O 1
ATOM 5422 N N . LYS B 1 342 ? -9.75 -6.496 -5.113 1 74.69 342 LYS B N 1
ATOM 5423 C CA . LYS B 1 342 ? -11.211 -6.551 -5.117 1 74.69 342 LYS B CA 1
ATOM 5424 C C . LYS B 1 342 ? -11.727 -7.555 -4.09 1 74.69 342 LYS B C 1
ATOM 5426 O O . LYS B 1 342 ? -12.695 -7.285 -3.379 1 74.69 342 LYS B O 1
ATOM 5431 N N . SER B 1 343 ? -11.047 -8.719 -4.082 1 74.31 343 SER B N 1
ATOM 5432 C CA . SER B 1 343 ? -11.445 -9.758 -3.139 1 74.31 343 SER B CA 1
ATOM 5433 C C . SER B 1 343 ? -11.18 -9.328 -1.7 1 74.31 343 SER B C 1
ATOM 5435 O O . SER B 1 343 ? -11.984 -9.609 -0.805 1 74.31 343 SER B O 1
ATOM 5437 N N . TYR B 1 344 ? -10.055 -8.82 -1.514 1 74.25 344 TYR B N 1
ATOM 5438 C CA . TYR B 1 344 ? -9.703 -8.344 -0.182 1 74.25 344 TYR B CA 1
ATOM 5439 C C . TYR B 1 344 ? -10.742 -7.359 0.339 1 74.25 344 TYR B C 1
ATOM 5441 O O . TYR B 1 344 ? -11.148 -7.434 1.5 1 74.25 344 TYR B O 1
ATOM 5449 N N . TYR B 1 345 ? -11.078 -6.664 -0.5 1 66.31 345 TYR B N 1
ATOM 5450 C CA . TYR B 1 345 ? -12.062 -5.641 -0.157 1 66.31 345 TYR B CA 1
ATOM 5451 C C . TYR B 1 345 ? -13.398 -6.27 0.22 1 66.31 345 TYR B C 1
ATOM 5453 O O . TYR B 1 345 ? -14.031 -5.859 1.198 1 66.31 345 TYR B O 1
ATOM 5461 N N . ARG B 1 346 ? -13.758 -7.254 -0.372 1 66.25 346 ARG B N 1
ATOM 5462 C CA . ARG B 1 346 ? -15.008 -7.961 -0.114 1 66.25 346 ARG B CA 1
ATOM 5463 C C . ARG B 1 346 ? -14.961 -8.68 1.229 1 66.25 346 ARG B C 1
ATOM 5465 O O . ARG B 1 346 ? -15.945 -8.672 1.979 1 66.25 346 ARG B O 1
ATOM 5472 N N . LEU B 1 347 ? -13.875 -9.234 1.557 1 62.28 347 LEU B N 1
ATOM 5473 C CA . LEU B 1 347 ? -13.727 -10.055 2.754 1 62.28 347 LEU B CA 1
ATOM 5474 C C . LEU B 1 347 ? -13.648 -9.18 4.004 1 62.28 347 LEU B C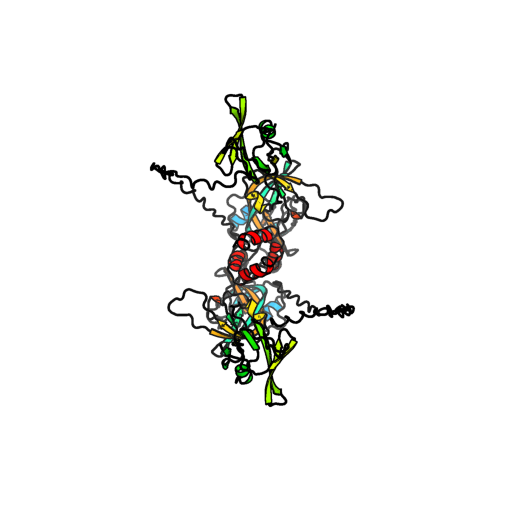 1
ATOM 5476 O O . LEU B 1 347 ? -14.18 -9.547 5.055 1 62.28 347 LEU B O 1
ATOM 5480 N N . HIS B 1 348 ? -12.938 -8.25 3.996 1 59.59 348 HIS B N 1
ATOM 5481 C CA . HIS B 1 348 ? -12.625 -7.516 5.219 1 59.59 348 HIS B CA 1
ATOM 5482 C C . HIS B 1 348 ? -13.641 -6.406 5.473 1 59.59 348 HIS B C 1
ATOM 5484 O O . HIS B 1 348 ? -13.805 -5.961 6.609 1 59.59 348 HIS B O 1
ATOM 5490 N N . PHE B 1 349 ? -14.289 -6.039 4.613 1 57 349 PHE B N 1
ATOM 5491 C CA . PHE B 1 349 ? -15.094 -4.863 4.918 1 57 349 PHE B CA 1
ATOM 5492 C C . PHE B 1 349 ? -16.562 -5.105 4.574 1 57 349 PHE B C 1
ATOM 5494 O O . PHE B 1 349 ? -17.438 -4.371 5.027 1 57 349 PHE B O 1
ATOM 5501 N N . LEU B 1 350 ? -16.875 -5.98 3.754 1 51.75 350 LEU B N 1
ATOM 5502 C CA . LEU B 1 350 ? -18.281 -6.301 3.549 1 51.75 350 LEU B CA 1
ATOM 5503 C C . LEU B 1 350 ? -18.797 -7.246 4.633 1 51.75 350 LEU B C 1
ATOM 5505 O O . LEU B 1 350 ? -20 -7.391 4.816 1 51.75 350 LEU B O 1
ATOM 5509 N N . SER B 1 351 ? -17.953 -7.953 5.32 1 42.62 351 SER B N 1
ATOM 5510 C CA . SER B 1 351 ? -18.625 -8.875 6.234 1 42.62 351 SER B CA 1
ATOM 5511 C C . SER B 1 351 ? -19.188 -8.148 7.445 1 42.62 351 SER B C 1
ATOM 5513 O O . SER B 1 351 ? -19.812 -8.766 8.312 1 42.62 351 SER B O 1
ATOM 5515 N N . ASP B 1 352 ? -18.812 -7.066 7.957 1 38.22 352 ASP B N 1
ATOM 5516 C CA . ASP B 1 352 ? -19.641 -6.641 9.078 1 38.22 352 ASP B CA 1
ATOM 5517 C C . ASP B 1 352 ? -20.953 -6.027 8.594 1 38.22 352 ASP B C 1
ATOM 5519 O O . ASP B 1 352 ? -20.953 -5.223 7.66 1 38.22 352 ASP B O 1
#

Solvent-accessible surface area (backbone atoms only — not comparable to full-atom values): 39925 Å² total; per-residue (Å²): 138,89,87,90,82,78,89,83,82,85,85,90,86,86,83,87,76,85,80,87,75,76,76,74,73,73,69,77,73,70,68,72,77,70,66,74,76,68,70,69,74,58,81,56,61,39,85,65,77,50,78,87,49,60,52,49,60,30,50,52,46,61,71,62,70,51,53,43,47,38,31,31,28,68,47,63,49,94,40,72,84,42,82,62,47,48,68,38,45,33,32,41,51,44,31,38,72,44,59,27,32,39,25,34,40,83,85,65,46,79,41,74,38,40,36,49,29,66,36,32,26,36,63,45,46,81,54,72,90,45,58,83,39,70,29,71,8,41,35,48,48,61,66,37,83,77,64,68,52,48,34,18,24,70,36,45,36,71,42,90,88,41,77,78,39,57,43,51,61,69,38,50,36,39,42,77,45,73,42,73,50,95,84,71,42,45,27,34,35,28,27,45,89,83,38,81,38,64,40,66,44,36,93,50,81,23,26,36,24,37,56,70,56,87,62,72,31,40,48,64,57,52,62,73,44,79,68,59,44,25,33,30,46,50,81,82,68,74,88,44,91,74,62,76,77,67,47,52,33,38,38,52,44,83,38,81,42,57,26,36,37,29,21,30,41,89,80,42,42,46,34,35,34,48,56,74,52,76,52,51,62,41,84,51,83,75,56,73,85,50,45,32,38,35,50,47,42,49,49,76,37,41,44,66,53,64,46,81,39,37,56,59,63,74,75,66,92,44,79,44,45,40,70,49,38,55,52,51,61,73,36,41,57,52,28,52,72,30,60,62,37,46,49,51,46,49,63,73,60,59,66,112,135,85,79,78,77,76,79,81,77,78,79,80,78,73,78,78,76,74,77,74,70,77,75,72,72,75,68,77,70,69,68,69,77,67,70,72,70,68,72,67,73,57,82,55,61,39,86,67,77,49,77,87,49,61,52,50,59,29,50,52,45,61,71,61,68,51,51,44,47,36,32,33,28,67,47,63,48,93,39,72,87,41,82,61,45,50,68,40,45,34,31,41,50,45,31,39,68,45,58,27,31,39,26,33,39,83,88,67,45,78,42,76,40,42,38,50,28,65,38,31,28,35,63,47,48,82,54,70,90,45,58,84,38,69,28,70,8,40,36,47,47,60,67,37,82,77,65,67,53,50,35,17,24,70,37,46,38,71,43,88,88,39,77,79,39,56,44,49,60,69,38,50,38,38,43,76,46,74,44,72,49,94,83,71,41,44,26,34,35,29,25,46,90,83,38,82,39,62,39,67,45,37,93,48,81,22,27,35,24,37,54,70,55,84,60,71,30,39,49,64,56,54,64,74,44,79,69,60,42,24,33,31,47,51,82,82,70,76,86,46,90,74,65,76,78,66,47,52,33,39,39,53,46,81,41,80,44,56,27,36,38,29,17,30,40,88,80,40,42,45,33,35,33,48,56,77,54,76,53,50,62,41,82,51,83,76,56,75,88,49,45,32,38,34,51,47,41,50,49,79,36,42,43,68,55,64,46,80,38,38,58,58,65,74,74,67,93,44,78,44,46,41,69,51,37,55,52,52,61,74,35,40,56,52,26,51,73,27,58,62,37,48,49,50,48,49,62,72,59,58,68,112

Foldseek 3Di:
DDDDDDDPDDDDDDDPDDDDDDPDDPDDPPPPPPPVCCCVCPQPWDLDQPPPFDAPVNVVSVVVVGDWFKKAFQAQAPDPPDPDGHGWIKIFGTKGKFKWWWKAWPVRDTDTHGQFDQWWKAFAAPDPVQGWDKAFFLQSQQPDVVRGQKKFWQDWDADPVDRLQTDDHLWMWGFPHWDADPVRWIWTWTDTPRHTGTHTGDNDRIMIGRRNDPDIDGSNVVQVDDDFTKIWTDDPDDPDPPRPDIIIMTTHDMDIFMWIWMFILPPLDIDIDGSPRHTDIDTDDDDPVSVCSGCVSCVVVDQCLPVQDDPDPDDDPDPVPGGDGDPDPVVLVVLCPGPNVVVVCCPPPVPD/DPDDPPDPDDDDPPDPPPPPPPPPDPDPPPPPPCPCCVCCCPQPWALDQPPPFDAPVNVVSVVVVGDWFKKAFQAQAPDPPDPDGHGWIKIFGTKGKFKWWWKAWPVRDTDTHGQFDQWWKAFAAPDPVQGWDKAFFLQSQQPDVVRGQKKFWQDWDADPVDRLATDDHLWMWGFPHWDADPVRWIWTWTDTPRHTGTHTGDNDRIMIGRRNDPDIDGSNVVQVDDDFTKIWIDDPDDPPPPRPDIIIMTGHDMDIFMWIWMFILPPLDIDIDGSNRHTDIDTDDDDPVSVCSGCVSCVVVDQCLPVQDDPDPDDDPDPVPGGDGDPDPVVLVVLCPGPNVVVVCCPPPVPD